Protein AF-A0A4U1IML3-F1 (afdb_monomer)

pLDDT: mean 79.97, std 15.08, range [28.45, 98.31]

InterPro domains:
  IPR029063 S-adenosyl-L-methionine-dependent methyltransferase superfamily [G3DSA:3.40.50.150] (9-120)

Solvent-accessible surface area (backbone atoms only — not comparable to full-atom values): 24858 Å² total; per-residue (Å²): 133,86,82,86,82,85,79,65,91,86,63,80,55,86,64,56,61,70,64,50,88,68,88,58,64,66,46,80,44,81,78,38,87,70,32,68,72,60,75,70,62,72,32,63,68,44,41,42,52,73,51,42,36,81,81,29,80,20,36,39,37,38,43,32,24,44,28,68,77,36,98,77,43,58,50,57,71,73,67,31,81,90,55,48,64,24,76,48,45,25,32,53,59,34,58,68,50,80,21,51,34,37,41,42,35,22,21,36,55,54,52,48,74,64,51,78,77,47,42,55,41,80,52,76,78,69,60,58,80,59,62,53,57,51,34,38,77,37,89,98,34,71,39,32,30,40,33,43,45,68,25,21,44,42,55,42,87,81,78,63,46,47,29,35,38,40,63,46,46,57,62,30,27,48,35,31,40,58,37,56,84,42,43,66,72,53,47,73,78,59,51,94,86,62,70,50,66,15,76,51,58,76,90,48,73,46,58,56,83,71,27,39,36,51,43,56,23,50,50,62,79,63,51,55,64,63,54,40,15,41,33,40,35,27,38,33,30,45,29,32,66,44,33,36,32,33,48,63,18,8,58,73,38,58,58,90,75,19,55,87,38,69,61,49,75,91,33,37,53,14,20,39,36,26,47,24,41,33,68,41,76,77,45,77,49,43,42,68,61,49,52,58,46,46,67,66,40,49,63,38,53,52,49,18,33,51,23,38,58,70,54,33,36,67,61,16,38,53,30,46,52,52,48,52,50,53,43,38,70,76,53,40,94,55,26,64,45,21,33,36,44,45,48,39,50,38,39,38,56,26,38,61,72,29,37,70,45,36,72,48,90,47,40,47,50,26,10,44,27,26,32,40,22,30,58,75,34,69,70,47,89,84,51,51,30,24,66,66,38,50,48,44,37,51,25,20,45,54,32,14,49,53,18,19,56,49,17,42,73,72,44,62,72,66,60,17,50,53,23,45,21,35,41,50,29,56,47,54,60,49,54,77,74,36,59,63,88,39,76,67,20,47,52,46,53,53,50,52,53,52,46,48,72,75,39,74,86,70,61,64,38,89,64,66,80,72,81,75,72,72,136

Secondary structure (DSSP, 8-state):
------PPTT--STTSTTT-----SEEEE--STTSPPPGGGGSHHHHHHTT--TT---EEEEEEEE-TTSTTSTHHHHTTTTT-SEEEEEESSSTTSSEEEEEEEESS--EEE--TT---EEPPTT--GGGPPEEEEETTEEEEEEEEEEEEEEE-TTT--EEEEPP-SSSSEEEEEEESTTHHHHHTTS-TT---TT---TT----GGGSSHHHH----SSS------SEEEEEEEEEEEEEEE-GGGSTTS-HHHHTT----TTSTT-EEEEEEEEEEEEEEEEHHHHHHHHHHHHHHHHHHHHHHHTT-HHHHHHHHHHHHHHHHHHHGGGGGGSHHHHHHHHHHHHHHHHTTGGGSS-HHHHHHHHHHHHHHTT--TTT---HHHHHHHHHHHHHHHHHHHHHHHH--THHHHHHHHHHHHHHHHHHTTS-TTSHHHHHHHHHHHHHHHHSTTPPP--SPPPP----

Structure (mmCIF, N/CA/C/O backbone):
data_AF-A0A4U1IML3-F1
#
_entry.id   AF-A0A4U1IML3-F1
#
loop_
_atom_site.group_PDB
_atom_site.id
_atom_site.type_symbol
_atom_site.label_atom_id
_atom_site.label_alt_id
_atom_site.label_comp_id
_atom_site.label_asym_id
_atom_site.label_entity_id
_atom_site.label_seq_id
_atom_site.pdbx_PDB_ins_code
_atom_site.Cartn_x
_atom_site.Cartn_y
_atom_site.Cartn_z
_atom_site.occupancy
_atom_site.B_iso_or_equiv
_atom_site.auth_seq_id
_atom_site.auth_comp_id
_atom_site.auth_asym_id
_atom_site.auth_atom_id
_atom_site.pdbx_PDB_model_num
ATOM 1 N N . MET A 1 1 ? 39.782 -19.200 -11.616 1.00 33.50 1 MET A N 1
ATOM 2 C CA . MET A 1 1 ? 39.322 -20.599 -11.494 1.00 33.50 1 MET A CA 1
ATOM 3 C C . MET A 1 1 ? 38.497 -20.673 -10.224 1.00 33.50 1 MET A C 1
ATOM 5 O O . MET A 1 1 ? 39.054 -20.419 -9.167 1.00 33.50 1 MET A O 1
ATOM 9 N N . LEU A 1 2 ? 37.186 -20.894 -10.327 1.00 37.56 2 LEU A N 1
ATOM 10 C CA . LEU A 1 2 ? 36.349 -21.186 -9.162 1.00 37.56 2 LEU A CA 1
ATOM 11 C C . LEU A 1 2 ? 36.470 -22.692 -8.915 1.00 37.56 2 LEU A C 1
ATOM 13 O O . LEU A 1 2 ? 36.103 -23.466 -9.795 1.00 37.56 2 LEU A O 1
ATOM 17 N N . GLU A 1 3 ? 37.038 -23.112 -7.787 1.00 42.19 3 GLU A N 1
ATOM 18 C CA . GLU A 1 3 ? 37.007 -24.524 -7.392 1.00 42.19 3 GLU A CA 1
ATOM 19 C C . GLU A 1 3 ? 35.642 -24.817 -6.751 1.00 42.19 3 GLU A C 1
ATOM 21 O O . GLU A 1 3 ? 35.341 -24.252 -5.695 1.00 42.19 3 GLU A O 1
ATOM 26 N N . PRO A 1 4 ? 34.784 -25.652 -7.365 1.00 45.47 4 PRO A N 1
ATOM 27 C CA . PRO A 1 4 ? 33.503 -26.000 -6.771 1.00 45.47 4 PRO A CA 1
ATOM 28 C C . PRO A 1 4 ? 33.725 -26.901 -5.552 1.00 45.47 4 PRO A C 1
ATOM 30 O O . PRO A 1 4 ? 34.362 -27.950 -5.642 1.00 45.47 4 PRO A O 1
ATOM 33 N N . MET A 1 5 ? 33.163 -26.513 -4.409 1.00 49.47 5 MET A N 1
ATOM 34 C CA . MET A 1 5 ? 33.071 -27.379 -3.236 1.00 49.47 5 MET A CA 1
ATOM 35 C C . MET A 1 5 ? 31.700 -28.054 -3.237 1.00 49.47 5 MET A C 1
ATOM 37 O O . MET A 1 5 ? 30.679 -27.394 -3.061 1.00 49.47 5 MET A O 1
ATOM 41 N N . VAL A 1 6 ? 31.675 -29.371 -3.434 1.00 50.66 6 VAL A N 1
ATOM 42 C CA . VAL A 1 6 ? 30.449 -30.175 -3.344 1.00 50.66 6 VAL A CA 1
ATOM 43 C C . VAL A 1 6 ? 30.291 -30.645 -1.900 1.00 50.66 6 VAL A C 1
ATOM 45 O O . VAL A 1 6 ? 31.121 -31.406 -1.403 1.00 50.66 6 VAL A O 1
ATOM 48 N N . LEU A 1 7 ? 29.249 -30.172 -1.212 1.00 50.19 7 LEU A N 1
ATOM 49 C CA . LEU A 1 7 ? 28.895 -30.654 0.125 1.00 50.19 7 LEU A CA 1
ATOM 50 C C . LEU A 1 7 ? 27.962 -31.871 -0.002 1.00 50.19 7 LEU A C 1
ATOM 52 O O . LEU A 1 7 ? 26.991 -31.792 -0.753 1.00 50.19 7 LEU A O 1
ATOM 56 N N . PRO A 1 8 ? 28.220 -32.987 0.704 1.00 43.81 8 PRO A N 1
ATOM 57 C CA . PRO A 1 8 ? 27.312 -34.129 0.707 1.00 43.81 8 PRO A CA 1
ATOM 58 C C . PRO A 1 8 ? 25.964 -33.781 1.352 1.00 43.81 8 PRO A C 1
ATOM 60 O O . PRO A 1 8 ? 25.909 -33.025 2.329 1.00 43.81 8 PRO A O 1
ATOM 63 N N . ASP A 1 9 ? 24.888 -34.391 0.852 1.00 44.62 9 ASP A N 1
ATOM 64 C CA . ASP A 1 9 ? 23.552 -34.275 1.438 1.00 44.62 9 ASP A CA 1
ATOM 65 C C . ASP A 1 9 ? 23.572 -34.647 2.931 1.00 44.62 9 ASP A C 1
ATOM 67 O O . ASP A 1 9 ? 24.087 -35.691 3.330 1.00 44.62 9 ASP A O 1
ATOM 71 N N . GLY A 1 10 ? 23.014 -33.772 3.772 1.00 45.47 10 GLY A N 1
ATOM 72 C CA . GLY A 1 10 ? 22.910 -33.985 5.221 1.00 45.47 10 GLY A CA 1
ATOM 73 C C . GLY A 1 10 ? 24.047 -33.405 6.073 1.00 45.47 10 GLY A C 1
ATOM 74 O O . GLY A 1 10 ? 23.863 -33.281 7.278 1.00 45.47 10 GLY A O 1
ATOM 75 N N . LEU A 1 11 ? 25.160 -32.946 5.486 1.00 46.50 11 LEU A N 1
ATOM 76 C CA . LEU A 1 11 ? 26.284 -32.316 6.209 1.00 46.50 11 LEU A CA 1
ATOM 77 C C . LEU A 1 11 ? 26.187 -30.777 6.268 1.00 46.50 11 LEU A C 1
ATOM 79 O O . LEU A 1 11 ? 27.181 -30.063 6.163 1.00 46.50 11 LEU A O 1
ATOM 83 N N . TRP A 1 12 ? 24.973 -30.263 6.476 1.00 51.12 12 TRP A N 1
ATOM 84 C CA . TRP A 1 12 ? 24.730 -28.856 6.839 1.00 51.12 12 TRP A CA 1
ATOM 85 C C . TRP A 1 12 ? 24.808 -28.622 8.351 1.00 51.12 12 TRP A C 1
ATOM 87 O O . TRP A 1 12 ? 24.322 -27.606 8.847 1.00 51.12 12 TRP A O 1
ATOM 97 N N . ASP A 1 13 ? 25.367 -29.571 9.098 1.00 45.12 13 ASP A N 1
ATOM 98 C CA . ASP A 1 13 ? 25.716 -29.317 10.485 1.00 45.12 13 ASP A CA 1
ATOM 99 C C . ASP A 1 13 ? 26.774 -28.215 10.525 1.00 45.12 13 ASP A C 1
ATOM 101 O O . ASP A 1 13 ? 27.637 -28.123 9.646 1.00 45.12 13 ASP A O 1
ATOM 105 N N . ASP A 1 14 ? 26.698 -27.385 11.564 1.00 43.34 14 ASP A N 1
ATOM 106 C CA . ASP A 1 14 ? 27.472 -26.161 11.833 1.00 43.34 14 ASP A CA 1
ATOM 107 C C . ASP A 1 14 ? 29.012 -26.284 11.722 1.00 43.34 14 ASP A C 1
ATOM 109 O O . ASP A 1 14 ? 29.754 -25.326 11.936 1.00 43.34 14 ASP A O 1
ATOM 113 N N . PHE A 1 15 ? 29.503 -27.470 11.377 1.00 41.38 15 PHE A N 1
ATOM 114 C CA . PHE A 1 15 ? 30.869 -27.943 11.455 1.00 41.38 15 PHE A CA 1
ATOM 115 C C . PHE A 1 15 ? 31.709 -27.750 10.179 1.00 41.38 15 PHE A C 1
ATOM 117 O O . PHE A 1 15 ? 32.933 -27.655 10.292 1.00 41.38 15 PHE A O 1
ATOM 124 N N . TYR A 1 16 ? 31.117 -27.692 8.974 1.00 47.19 16 TYR A N 1
ATOM 125 C CA . TYR A 1 16 ? 31.913 -27.694 7.727 1.00 47.19 16 TYR A CA 1
ATOM 126 C C . TYR A 1 16 ? 32.311 -26.299 7.221 1.00 47.19 16 TYR A C 1
ATOM 128 O O . TYR A 1 16 ? 33.479 -26.088 6.890 1.00 47.19 16 TYR A O 1
ATOM 136 N N . LEU A 1 17 ? 31.403 -25.316 7.252 1.00 48.75 17 LEU A N 1
ATOM 137 C CA . LEU A 1 17 ? 31.729 -23.926 6.883 1.00 48.75 17 LEU A CA 1
ATOM 138 C C . LEU A 1 17 ? 32.722 -23.283 7.870 1.00 48.75 17 LEU A C 1
ATOM 140 O O . LEU A 1 17 ? 33.590 -22.518 7.465 1.00 48.75 17 LEU A O 1
ATOM 144 N N . ALA A 1 18 ? 32.674 -23.665 9.151 1.00 45.38 18 ALA A N 1
ATOM 145 C CA . ALA A 1 18 ? 33.600 -23.179 10.178 1.00 45.38 18 ALA A CA 1
ATOM 146 C C . ALA A 1 18 ? 35.035 -23.735 10.047 1.00 45.38 18 ALA A C 1
ATOM 148 O O . ALA A 1 18 ? 35.979 -23.141 10.573 1.00 45.38 18 ALA A O 1
ATOM 149 N N . ARG A 1 19 ? 35.225 -24.879 9.368 1.00 43.69 19 ARG A N 1
ATOM 150 C CA . ARG A 1 19 ? 36.535 -25.550 9.247 1.00 43.69 19 ARG A CA 1
ATOM 151 C C . ARG A 1 19 ? 37.399 -25.005 8.117 1.00 43.69 19 ARG A C 1
ATOM 153 O O . ARG A 1 19 ? 38.627 -25.066 8.206 1.00 43.69 19 ARG A O 1
ATOM 160 N N . ALA A 1 20 ? 36.792 -24.437 7.082 1.00 50.62 20 ALA A N 1
ATOM 161 C CA . ALA A 1 20 ? 37.531 -23.717 6.065 1.00 50.62 20 ALA A CA 1
ATOM 162 C C . ALA A 1 20 ? 37.894 -22.332 6.623 1.00 50.62 20 ALA A C 1
ATOM 164 O O . ALA A 1 20 ? 37.143 -21.379 6.488 1.00 50.62 20 ALA A O 1
ATOM 165 N N . ARG A 1 21 ? 39.091 -22.170 7.202 1.00 51.34 21 ARG A N 1
ATOM 166 C CA . AR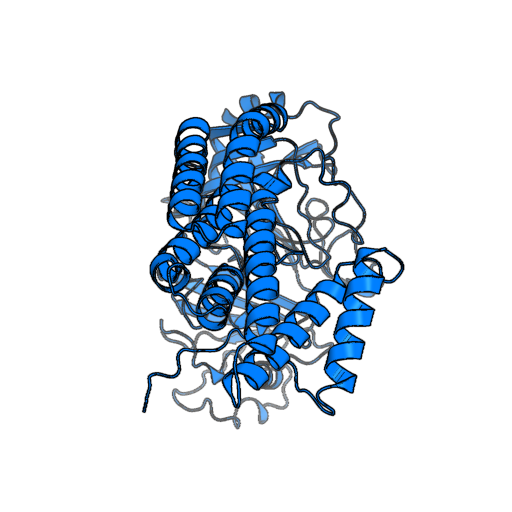G A 1 21 ? 39.695 -20.841 7.478 1.00 51.34 21 ARG A CA 1
ATOM 167 C C . ARG A 1 21 ? 39.919 -19.992 6.203 1.00 51.34 21 ARG A C 1
ATOM 169 O O . ARG A 1 21 ? 40.655 -19.011 6.241 1.00 51.34 21 ARG A O 1
ATOM 176 N N . LYS A 1 22 ? 39.351 -20.392 5.064 1.00 59.56 22 LYS A N 1
ATOM 177 C CA . LYS A 1 22 ? 39.438 -19.700 3.784 1.00 59.56 22 LYS A CA 1
ATOM 178 C C . LYS A 1 22 ? 38.299 -18.689 3.714 1.00 59.56 22 LYS A C 1
ATOM 180 O O . LYS A 1 22 ? 37.141 -19.050 3.891 1.00 59.56 22 LYS A O 1
ATOM 185 N N . MET A 1 23 ? 38.648 -17.430 3.474 1.00 67.31 23 MET A N 1
ATOM 186 C CA . MET A 1 23 ? 37.674 -16.423 3.069 1.00 67.31 23 MET A CA 1
ATOM 187 C C . MET A 1 23 ? 37.400 -16.610 1.577 1.00 67.31 23 MET A C 1
ATOM 189 O O . MET A 1 23 ? 38.334 -16.849 0.811 1.00 67.31 23 MET A O 1
ATOM 193 N N . TYR A 1 24 ? 36.130 -16.547 1.195 1.00 75.31 24 TYR A N 1
ATOM 194 C CA . TYR A 1 24 ? 35.692 -16.640 -0.192 1.00 75.31 24 TYR A CA 1
ATOM 195 C C . TYR A 1 24 ? 35.153 -15.282 -0.615 1.00 75.31 24 TYR A C 1
ATOM 197 O O . TYR A 1 24 ? 34.376 -14.687 0.124 1.00 75.31 24 TYR A O 1
ATOM 205 N N . ASP A 1 25 ? 35.527 -14.819 -1.805 1.00 80.31 25 ASP A N 1
ATOM 206 C CA . ASP A 1 25 ? 34.964 -13.587 -2.368 1.00 80.31 25 ASP A CA 1
ATOM 207 C C . ASP A 1 25 ? 33.510 -13.800 -2.821 1.00 80.31 25 ASP A C 1
ATOM 209 O O . ASP A 1 25 ? 32.679 -12.900 -2.732 1.00 80.31 25 ASP A O 1
ATOM 213 N N . ILE A 1 26 ? 33.191 -15.011 -3.294 1.00 83.88 26 ILE A N 1
ATOM 214 C CA . ILE A 1 26 ? 31.858 -15.396 -3.764 1.00 83.88 26 ILE A CA 1
ATOM 215 C C . ILE A 1 26 ? 31.503 -16.776 -3.209 1.00 83.88 26 ILE A C 1
ATOM 217 O O . ILE A 1 26 ? 32.273 -17.729 -3.349 1.00 83.88 26 ILE A O 1
ATOM 221 N N . VAL A 1 27 ? 30.305 -16.894 -2.639 1.00 83.94 27 VAL A N 1
ATOM 222 C CA . VAL A 1 27 ? 29.701 -18.156 -2.202 1.00 83.94 27 VAL A CA 1
ATOM 223 C C . VAL A 1 27 ? 28.437 -18.401 -3.018 1.00 83.94 27 VAL A C 1
ATOM 225 O O . VAL A 1 27 ? 27.519 -17.586 -3.002 1.00 83.94 27 VAL A O 1
ATOM 228 N N . ILE A 1 28 ? 28.380 -19.531 -3.725 1.00 85.38 28 ILE A N 1
ATOM 229 C CA . ILE A 1 28 ? 27.211 -19.939 -4.512 1.00 85.38 28 ILE A CA 1
ATOM 230 C C . ILE A 1 28 ? 26.570 -21.153 -3.848 1.00 85.38 28 ILE A C 1
ATOM 232 O O . ILE A 1 28 ? 27.236 -22.163 -3.620 1.00 85.38 28 ILE A O 1
ATOM 236 N N . VAL A 1 29 ? 25.273 -21.063 -3.570 1.00 82.31 29 VAL A N 1
ATOM 237 C CA . VAL A 1 29 ? 24.475 -22.143 -2.990 1.00 82.31 29 VAL A CA 1
ATOM 238 C C . VAL A 1 29 ? 23.366 -22.544 -3.959 1.00 82.31 29 VAL A C 1
ATOM 240 O O . VAL A 1 29 ? 22.369 -21.843 -4.102 1.00 82.31 29 VAL A O 1
ATOM 243 N N . ASP A 1 30 ? 23.520 -23.705 -4.593 1.00 83.31 30 ASP A N 1
ATOM 244 C CA . ASP A 1 30 ? 22.496 -24.344 -5.436 1.00 83.31 30 ASP A CA 1
ATOM 245 C C . ASP A 1 30 ? 22.259 -25.783 -4.952 1.00 83.31 30 ASP A C 1
ATOM 247 O O . ASP A 1 30 ? 22.566 -26.758 -5.631 1.00 83.31 30 ASP A O 1
ATOM 251 N N . ALA A 1 31 ? 21.824 -25.914 -3.697 1.00 76.50 31 ALA A N 1
ATOM 252 C CA . ALA A 1 31 ? 21.762 -27.201 -2.997 1.00 76.50 31 ALA A CA 1
ATOM 253 C C . ALA A 1 31 ? 20.334 -27.698 -2.728 1.00 76.50 31 ALA A C 1
ATOM 255 O O . ALA A 1 31 ? 20.146 -28.794 -2.206 1.00 76.50 31 ALA A O 1
ATOM 256 N N . PHE A 1 32 ? 19.308 -26.902 -3.039 1.00 77.75 32 PHE A N 1
ATOM 257 C CA . PHE A 1 32 ? 17.947 -27.196 -2.583 1.00 77.75 32 PHE A CA 1
ATOM 258 C C . PHE A 1 32 ? 17.134 -28.065 -3.547 1.00 77.75 32 PHE A C 1
ATOM 260 O O . PHE A 1 32 ? 15.970 -28.328 -3.266 1.00 77.75 32 PHE A O 1
ATOM 267 N N . ASN A 1 33 ? 17.717 -28.541 -4.658 1.00 71.38 33 ASN A N 1
ATOM 268 C CA . ASN A 1 33 ? 17.111 -29.514 -5.585 1.00 71.38 33 ASN A CA 1
ATOM 269 C C . ASN A 1 33 ? 15.631 -29.230 -5.924 1.00 71.38 33 ASN A C 1
ATOM 271 O O . ASN A 1 33 ? 14.795 -30.132 -5.947 1.00 71.38 33 ASN A O 1
ATOM 275 N N . GLY A 1 34 ? 15.287 -27.961 -6.155 1.00 70.25 34 GLY A N 1
ATOM 276 C CA . GLY A 1 34 ? 13.917 -27.556 -6.481 1.00 70.25 34 GLY A CA 1
ATOM 277 C C . GLY A 1 34 ? 12.938 -27.520 -5.300 1.00 70.25 34 GLY A C 1
ATOM 278 O O . GLY A 1 34 ? 11.734 -27.560 -5.533 1.00 70.25 34 GLY A O 1
ATOM 279 N N . LYS A 1 35 ? 13.427 -27.439 -4.060 1.00 76.31 35 LYS A N 1
ATOM 280 C CA . LYS A 1 35 ? 12.637 -27.236 -2.835 1.00 76.31 35 LYS A CA 1
ATOM 281 C C . LYS A 1 35 ? 12.973 -25.893 -2.187 1.00 76.31 35 LYS A C 1
ATOM 283 O O . LYS A 1 35 ? 14.008 -25.301 -2.491 1.00 76.31 35 LYS A O 1
ATOM 288 N N . GLU A 1 36 ? 12.122 -25.445 -1.266 1.00 75.25 36 GLU A N 1
ATOM 289 C CA . GLU A 1 36 ? 12.428 -24.306 -0.397 1.00 75.25 36 GLU A CA 1
ATOM 290 C C . GLU A 1 36 ? 13.650 -24.601 0.495 1.00 75.25 36 GLU A C 1
ATOM 292 O O . GLU A 1 36 ? 13.853 -25.746 0.925 1.00 75.25 36 GLU A O 1
ATOM 297 N N . PRO A 1 37 ? 14.471 -23.582 0.808 1.00 76.44 37 PRO A N 1
ATOM 298 C CA . PRO A 1 37 ? 15.578 -23.741 1.732 1.00 76.44 37 PRO A CA 1
ATOM 299 C C . PRO A 1 37 ? 15.050 -24.050 3.143 1.00 76.44 37 PRO A C 1
ATOM 301 O O . PRO A 1 37 ? 14.043 -23.480 3.574 1.00 76.44 37 PRO A O 1
ATOM 304 N N . PRO A 1 38 ? 15.736 -24.905 3.924 1.00 74.62 38 PRO A N 1
ATOM 305 C CA . PRO A 1 38 ? 15.410 -25.088 5.333 1.00 74.62 38 PRO A CA 1
ATOM 306 C C . PRO A 1 38 ? 15.430 -23.742 6.064 1.00 74.62 38 PRO A C 1
ATOM 308 O O . PRO A 1 38 ? 16.358 -22.963 5.866 1.00 74.62 38 PRO A O 1
ATOM 311 N N . ARG A 1 39 ? 14.483 -23.489 6.980 1.00 70.81 39 ARG A N 1
ATOM 312 C CA . ARG A 1 39 ? 14.393 -22.206 7.718 1.00 70.81 39 ARG A CA 1
ATOM 313 C C . ARG A 1 39 ? 15.717 -21.757 8.349 1.00 70.81 39 ARG A C 1
ATOM 315 O O . ARG A 1 39 ? 16.010 -20.571 8.370 1.00 70.81 39 ARG A O 1
ATOM 322 N N . ARG A 1 40 ? 16.537 -22.707 8.811 1.00 71.12 40 ARG A N 1
ATOM 323 C CA . ARG A 1 40 ? 17.870 -22.456 9.385 1.00 71.12 40 ARG A CA 1
ATOM 324 C C . ARG A 1 40 ? 18.872 -21.818 8.411 1.00 71.12 40 ARG A C 1
ATOM 326 O O . ARG A 1 40 ? 19.803 -21.165 8.863 1.00 71.12 40 ARG A O 1
ATOM 333 N N . PHE A 1 41 ? 18.688 -21.990 7.102 1.00 73.56 41 PHE A N 1
ATOM 334 C CA . PHE A 1 41 ? 19.586 -21.472 6.067 1.00 73.56 41 PHE A CA 1
ATOM 335 C C . PHE A 1 41 ? 19.458 -19.955 5.876 1.00 73.56 41 PHE A C 1
ATOM 337 O O . PHE A 1 41 ? 20.458 -19.276 5.677 1.00 73.56 41 PHE A O 1
ATOM 344 N N . LEU A 1 42 ? 18.243 -19.414 5.992 1.00 69.81 42 LEU A N 1
ATOM 345 C CA . LEU A 1 42 ? 17.948 -17.989 5.809 1.00 69.81 42 LEU A CA 1
ATOM 346 C C . LEU A 1 42 ? 18.007 -17.220 7.139 1.00 69.81 42 LEU A C 1
ATOM 348 O O . LEU A 1 42 ? 17.184 -16.352 7.408 1.00 69.81 42 LEU A O 1
ATOM 352 N N . THR A 1 43 ? 18.959 -17.578 8.003 1.00 69.00 43 THR A N 1
ATOM 353 C CA . THR A 1 43 ? 19.173 -16.917 9.297 1.00 69.00 43 THR A CA 1
ATOM 354 C C . THR A 1 43 ? 20.449 -16.085 9.273 1.00 69.00 43 THR A C 1
ATOM 356 O O . THR A 1 43 ? 21.398 -16.398 8.550 1.00 69.00 43 THR A O 1
ATOM 359 N N . ARG A 1 44 ? 20.501 -15.046 10.117 1.00 69.44 44 ARG A N 1
ATOM 360 C CA . ARG A 1 44 ? 21.707 -14.231 10.334 1.00 69.44 44 ARG A CA 1
ATOM 361 C C . ARG A 1 44 ? 22.935 -15.096 10.612 1.00 69.44 44 ARG A C 1
ATOM 363 O O . ARG A 1 44 ? 23.961 -14.929 9.960 1.00 69.44 44 ARG A O 1
ATOM 370 N N . ASP A 1 45 ? 22.808 -16.048 11.529 1.00 70.88 45 ASP A N 1
ATOM 371 C CA . ASP A 1 45 ? 23.920 -16.900 11.948 1.00 70.88 45 ASP A CA 1
ATOM 372 C C . ASP A 1 45 ? 24.442 -17.782 10.811 1.00 70.88 45 ASP A C 1
ATOM 374 O O . ASP A 1 45 ? 25.654 -17.946 10.667 1.00 70.88 45 ASP A O 1
ATOM 378 N N . ALA A 1 46 ? 23.552 -18.322 9.973 1.00 73.75 46 ALA A N 1
ATOM 379 C CA . ALA A 1 46 ? 23.949 -19.113 8.811 1.00 73.75 46 ALA A CA 1
ATOM 380 C C . ALA A 1 46 ? 24.726 -18.271 7.789 1.00 73.75 46 ALA A C 1
ATOM 382 O O . ALA A 1 46 ? 25.778 -18.702 7.316 1.00 73.75 46 ALA A O 1
ATOM 383 N N . LEU A 1 47 ? 24.270 -17.049 7.505 1.00 73.38 47 LEU A N 1
ATOM 384 C CA . LEU A 1 47 ? 24.953 -16.139 6.585 1.00 73.38 47 LEU A CA 1
ATOM 385 C C . LEU A 1 47 ? 26.322 -15.679 7.111 1.00 73.38 47 LEU A C 1
ATOM 387 O O . LEU A 1 47 ? 27.306 -15.690 6.368 1.00 73.38 47 LEU A O 1
ATOM 391 N N . VAL A 1 48 ? 26.428 -15.358 8.406 1.00 73.25 48 VAL A N 1
ATOM 392 C CA . VAL A 1 48 ? 27.715 -15.022 9.044 1.00 73.25 48 VAL A CA 1
ATOM 393 C C . VAL A 1 48 ? 28.694 -16.196 8.961 1.00 73.25 48 VAL A C 1
ATOM 395 O O . VAL A 1 48 ? 29.880 -15.995 8.675 1.00 73.25 48 VAL A O 1
ATOM 398 N N . LYS A 1 49 ? 28.213 -17.432 9.158 1.00 73.50 49 LYS A N 1
ATOM 399 C CA . LYS A 1 49 ? 29.021 -18.654 8.999 1.00 73.50 49 LYS A CA 1
ATOM 400 C C . LYS A 1 49 ? 29.482 -18.876 7.558 1.00 73.50 49 LYS A C 1
ATOM 402 O O . LYS A 1 49 ? 30.565 -19.418 7.367 1.00 73.50 49 LYS A O 1
ATOM 407 N N . MET A 1 50 ? 28.715 -18.430 6.562 1.00 72.94 50 MET A N 1
ATOM 408 C CA . MET A 1 50 ? 29.119 -18.458 5.149 1.00 72.94 50 MET A CA 1
ATOM 409 C C . MET A 1 50 ? 30.100 -17.338 4.768 1.00 72.94 50 MET A C 1
ATOM 411 O O . MET A 1 50 ? 30.587 -17.319 3.644 1.00 72.94 50 MET A O 1
ATOM 415 N N . GLY A 1 51 ? 30.430 -16.430 5.690 1.00 70.19 51 GLY A N 1
ATOM 416 C CA . GLY A 1 51 ? 31.444 -15.397 5.472 1.00 70.19 51 GLY A CA 1
ATOM 417 C C . GLY A 1 51 ? 30.903 -13.982 5.275 1.00 70.19 51 GLY A C 1
ATOM 418 O O . GLY A 1 51 ? 31.711 -13.085 5.044 1.00 70.19 51 GLY A O 1
ATOM 419 N N . LEU A 1 52 ? 29.590 -13.750 5.425 1.00 72.19 52 LEU A N 1
ATOM 420 C CA . LEU A 1 52 ? 29.008 -12.400 5.466 1.00 72.19 52 LEU A CA 1
ATOM 421 C C . LEU A 1 52 ? 29.274 -11.749 6.823 1.00 72.19 52 LEU A C 1
ATOM 423 O O . LEU A 1 52 ? 28.491 -11.861 7.766 1.00 72.19 52 LEU A O 1
ATOM 427 N N . ARG A 1 53 ? 30.420 -11.080 6.931 1.00 70.75 53 ARG A N 1
ATOM 428 C CA . ARG A 1 53 ? 30.810 -10.291 8.107 1.00 70.75 53 ARG A CA 1
ATOM 429 C C . ARG A 1 53 ? 30.789 -8.811 7.753 1.00 70.75 53 ARG A C 1
ATOM 431 O O . ARG A 1 53 ? 31.056 -8.457 6.608 1.00 70.75 53 ARG A O 1
ATOM 438 N N . SER A 1 54 ? 30.522 -7.951 8.733 1.00 66.00 54 SER A N 1
ATOM 439 C CA . SER A 1 54 ? 30.592 -6.499 8.530 1.00 66.00 54 SER A CA 1
ATOM 440 C C . SER A 1 54 ? 31.941 -6.104 7.911 1.00 66.00 54 SER A C 1
ATOM 442 O O . SER A 1 54 ? 32.991 -6.553 8.378 1.00 66.00 54 SER A O 1
ATOM 444 N N . GLY A 1 55 ? 31.899 -5.335 6.819 1.00 65.94 55 GLY A N 1
ATOM 445 C CA . GLY A 1 55 ? 33.077 -4.907 6.057 1.00 65.94 55 GLY A CA 1
ATOM 446 C C . GLY A 1 55 ? 33.680 -5.950 5.104 1.00 65.94 55 GLY A C 1
ATOM 447 O O . GLY A 1 55 ? 34.643 -5.633 4.410 1.00 65.94 55 GLY A O 1
ATOM 448 N N . SER A 1 56 ? 33.144 -7.174 5.034 1.00 73.88 56 SER A N 1
ATOM 449 C CA . SER A 1 56 ? 33.564 -8.155 4.021 1.00 73.88 56 SER A CA 1
ATOM 450 C C . SER A 1 56 ? 32.910 -7.862 2.670 1.00 73.88 56 SER A C 1
ATOM 452 O O . SER A 1 56 ? 31.710 -7.616 2.604 1.00 73.88 56 SER A O 1
ATOM 454 N N . ALA A 1 57 ? 33.688 -7.944 1.588 1.00 72.81 57 ALA A N 1
ATOM 455 C CA . ALA A 1 57 ? 33.183 -7.848 0.215 1.00 72.81 57 ALA A CA 1
ATOM 456 C C . ALA A 1 57 ? 32.591 -9.177 -0.306 1.00 72.81 57 ALA A C 1
ATOM 458 O O . ALA A 1 57 ? 32.376 -9.327 -1.506 1.00 72.81 57 ALA A O 1
ATOM 459 N N . THR A 1 58 ? 32.362 -10.148 0.587 1.00 82.44 58 THR A N 1
ATOM 460 C CA . THR A 1 58 ? 31.819 -11.467 0.258 1.00 82.44 58 THR A CA 1
ATOM 461 C C . THR A 1 58 ? 30.419 -11.332 -0.333 1.00 82.44 58 THR A C 1
ATOM 463 O O . THR A 1 58 ? 29.510 -10.833 0.334 1.00 82.44 58 THR A O 1
ATOM 466 N N . LEU A 1 59 ? 30.225 -11.855 -1.542 1.00 83.50 59 LEU A N 1
ATOM 467 C CA . LEU A 1 59 ? 28.912 -11.972 -2.167 1.00 83.50 59 LEU A CA 1
ATOM 468 C C . LEU A 1 59 ? 28.366 -13.387 -1.982 1.00 83.50 59 LEU A C 1
ATOM 470 O O . LEU A 1 59 ? 29.020 -14.368 -2.335 1.00 83.50 59 LEU A O 1
ATOM 474 N N . ILE A 1 60 ? 27.142 -13.497 -1.473 1.00 83.94 60 ILE A N 1
ATOM 475 C CA . ILE A 1 60 ? 26.421 -14.769 -1.404 1.00 83.94 60 ILE A CA 1
ATOM 476 C C . ILE A 1 60 ? 25.312 -14.776 -2.439 1.00 83.94 60 ILE A C 1
ATOM 478 O O . ILE A 1 60 ? 24.449 -13.902 -2.437 1.00 83.94 60 ILE A O 1
ATOM 482 N N 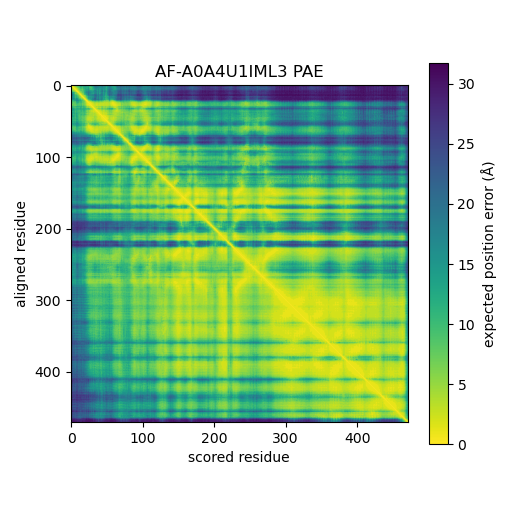. ALA A 1 61 ? 25.323 -15.796 -3.289 1.00 85.50 61 ALA A N 1
ATOM 483 C CA . ALA A 1 61 ? 24.251 -16.107 -4.215 1.00 85.50 61 ALA A CA 1
ATOM 484 C C . ALA A 1 61 ? 23.611 -17.441 -3.818 1.00 85.50 61 ALA A C 1
ATOM 486 O O . ALA A 1 61 ? 24.308 -18.449 -3.710 1.00 85.50 61 ALA A O 1
ATOM 487 N N . ALA A 1 62 ? 22.296 -17.476 -3.617 1.00 83.56 62 ALA A N 1
ATOM 488 C CA . ALA A 1 62 ? 21.570 -18.709 -3.321 1.00 83.56 62 ALA A CA 1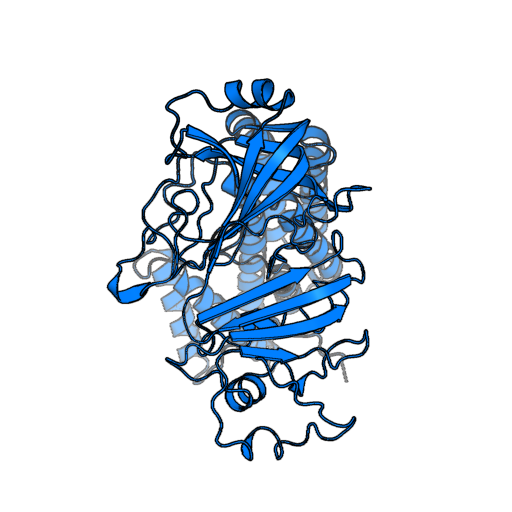
ATOM 489 C C . ALA A 1 62 ? 20.395 -18.889 -4.277 1.00 83.56 62 ALA A C 1
ATOM 491 O O . ALA A 1 62 ? 19.676 -17.932 -4.551 1.00 83.56 62 ALA A O 1
ATOM 492 N N . ARG A 1 63 ? 20.178 -20.114 -4.758 1.00 86.56 63 ARG A N 1
ATOM 493 C CA . ARG A 1 63 ? 19.067 -20.468 -5.646 1.00 86.56 63 ARG A CA 1
ATOM 494 C C . ARG A 1 63 ? 18.175 -21.520 -5.006 1.00 86.56 63 ARG A C 1
ATOM 496 O O . ARG A 1 63 ? 18.671 -22.537 -4.536 1.00 86.56 63 ARG A O 1
ATOM 503 N N . TRP A 1 64 ? 16.862 -21.325 -5.078 1.00 85.12 64 TRP A N 1
ATOM 504 C CA . TRP A 1 64 ? 15.864 -22.345 -4.742 1.00 85.12 64 TRP A CA 1
ATOM 505 C C . TRP A 1 64 ? 14.646 -22.256 -5.662 1.00 85.12 64 TRP A C 1
ATOM 507 O O . TRP A 1 64 ? 14.554 -21.352 -6.489 1.00 85.12 64 TRP A O 1
ATOM 517 N N . ARG A 1 65 ? 13.708 -23.201 -5.542 1.00 86.06 65 ARG A N 1
ATOM 518 C CA . ARG A 1 65 ? 12.399 -23.116 -6.203 1.00 86.06 65 ARG A CA 1
ATOM 519 C C . ARG A 1 65 ? 11.335 -22.825 -5.155 1.00 86.06 65 ARG A C 1
ATOM 521 O O . ARG A 1 65 ? 11.328 -23.466 -4.107 1.00 86.06 65 ARG A O 1
ATOM 528 N N . GLY A 1 66 ? 10.468 -21.861 -5.431 1.00 81.56 66 GLY A N 1
ATOM 529 C CA . GLY A 1 66 ? 9.380 -21.480 -4.536 1.00 81.56 66 GLY A CA 1
ATOM 530 C C . GLY A 1 66 ? 8.526 -20.361 -5.121 1.00 81.56 66 GLY A C 1
ATOM 531 O O . GLY A 1 66 ? 8.751 -19.924 -6.250 1.00 81.56 66 GLY A O 1
ATOM 532 N N . SER A 1 67 ? 7.551 -19.902 -4.341 1.00 81.38 67 SER A N 1
ATOM 533 C CA . SER A 1 67 ? 6.745 -18.725 -4.673 1.00 81.38 67 SER A CA 1
ATOM 534 C C . SER A 1 67 ? 7.354 -17.468 -4.030 1.00 81.38 67 SER A C 1
ATOM 536 O O . SER A 1 67 ? 7.701 -17.519 -2.843 1.00 81.38 67 SER A O 1
ATOM 538 N N . PRO A 1 68 ? 7.458 -16.334 -4.753 1.00 74.69 68 PRO A N 1
ATOM 539 C CA . PRO A 1 68 ? 7.961 -15.055 -4.240 1.00 74.69 68 PRO A CA 1
ATOM 540 C C . PRO A 1 68 ? 7.368 -14.599 -2.902 1.00 74.69 68 PRO A C 1
ATOM 542 O O . PRO A 1 68 ? 8.068 -13.967 -2.114 1.00 74.69 68 PRO A O 1
ATOM 545 N N . HIS A 1 69 ? 6.114 -14.960 -2.618 1.00 71.12 69 HIS A N 1
ATOM 546 C CA . HIS A 1 69 ? 5.412 -14.602 -1.381 1.00 71.12 69 HIS A CA 1
ATOM 547 C C . HIS A 1 69 ? 4.983 -15.828 -0.551 1.00 71.12 69 HIS A C 1
ATOM 549 O O . HIS A 1 69 ? 4.120 -15.721 0.319 1.00 71.12 69 HIS A O 1
ATOM 555 N N . GLY A 1 70 ? 5.586 -16.996 -0.806 1.00 66.44 70 GLY A N 1
ATOM 556 C CA . GLY A 1 70 ? 5.422 -18.205 0.007 1.00 66.44 70 GLY A CA 1
ATOM 557 C C . GLY A 1 70 ? 6.083 -18.087 1.385 1.00 66.44 70 GLY A C 1
ATOM 558 O O . GLY A 1 70 ? 6.856 -17.173 1.642 1.00 66.44 70 GLY A O 1
ATOM 559 N N . SER A 1 71 ? 5.811 -19.020 2.299 1.00 53.84 71 SER A N 1
ATOM 560 C CA . SER A 1 71 ? 6.149 -18.883 3.731 1.00 53.84 71 SER A CA 1
ATOM 561 C C . SER A 1 71 ? 7.640 -18.692 4.077 1.00 53.84 71 SER A C 1
ATOM 563 O O . SER A 1 71 ? 7.950 -18.240 5.179 1.00 53.84 71 SER A O 1
ATOM 565 N N . SER A 1 72 ? 8.566 -19.012 3.165 1.00 58.09 72 SER A N 1
ATOM 566 C CA . SER A 1 72 ? 10.017 -18.855 3.349 1.00 58.09 72 SER A CA 1
ATOM 567 C C . SER A 1 72 ? 10.614 -17.590 2.711 1.00 58.09 72 SER A C 1
ATOM 569 O O . SER A 1 72 ? 11.779 -17.289 2.956 1.00 58.09 72 SER A O 1
ATOM 571 N N . SER A 1 73 ? 9.858 -16.871 1.873 1.00 56.31 73 SER A N 1
ATOM 572 C CA . SER A 1 73 ? 10.367 -15.814 0.980 1.00 56.31 73 SER A CA 1
ATOM 573 C C . SER A 1 73 ? 10.311 -14.381 1.570 1.00 56.31 73 SER A C 1
ATOM 575 O O . SER A 1 73 ? 11.317 -13.675 1.490 1.00 56.31 73 SER A O 1
ATOM 577 N N . PRO A 1 74 ? 9.241 -13.955 2.284 1.00 49.94 74 PRO A N 1
ATOM 578 C CA . PRO A 1 74 ? 9.154 -12.632 2.922 1.00 49.94 74 PRO A CA 1
ATOM 579 C C . PRO A 1 74 ? 10.132 -12.420 4.084 1.00 49.94 74 PRO A C 1
ATOM 581 O O . PRO A 1 74 ? 10.350 -11.296 4.523 1.00 49.94 74 PRO A O 1
ATOM 584 N N . ALA A 1 75 ? 10.703 -13.496 4.629 1.00 46.94 75 ALA A N 1
ATOM 585 C CA . ALA A 1 75 ? 11.529 -13.418 5.828 1.00 46.94 75 ALA A CA 1
ATOM 586 C C . ALA A 1 75 ? 12.955 -12.907 5.545 1.00 46.94 75 ALA A C 1
ATOM 588 O O . ALA A 1 75 ? 13.616 -12.415 6.452 1.00 46.94 75 ALA A O 1
ATOM 589 N N . VAL A 1 76 ? 13.446 -12.991 4.304 1.00 51.88 76 VAL A N 1
ATOM 590 C CA . VAL A 1 76 ? 14.866 -12.736 3.998 1.00 51.88 76 VAL A CA 1
ATOM 591 C C . VAL A 1 76 ? 15.283 -11.264 4.150 1.00 51.88 76 VAL A C 1
ATOM 593 O O . VAL A 1 76 ? 16.350 -11.033 4.711 1.00 51.88 76 VAL A O 1
ATOM 596 N N . PRO A 1 77 ? 14.494 -10.255 3.733 1.00 50.25 77 PRO A N 1
ATOM 597 C CA . PRO A 1 77 ? 14.879 -8.852 3.925 1.00 50.25 77 PRO A CA 1
ATOM 598 C C . PRO A 1 77 ? 14.689 -8.378 5.377 1.00 50.25 77 PRO A C 1
ATOM 600 O O . PRO A 1 77 ? 15.544 -7.688 5.925 1.00 50.25 77 PRO A O 1
ATOM 603 N N . HIS A 1 78 ? 13.602 -8.801 6.035 1.00 49.41 78 HIS A N 1
ATOM 604 C CA . HIS A 1 78 ? 13.254 -8.358 7.394 1.00 49.41 78 HIS A CA 1
ATOM 605 C C . HIS A 1 78 ? 14.114 -9.000 8.498 1.00 49.41 78 HIS A C 1
ATOM 607 O O . HIS A 1 78 ? 14.323 -8.392 9.545 1.00 49.41 78 HIS A O 1
ATOM 613 N N . LEU A 1 79 ? 14.640 -10.214 8.295 1.00 46.81 79 LEU A N 1
ATOM 614 C CA . LEU A 1 79 ? 15.439 -10.917 9.312 1.00 46.81 79 LEU A CA 1
ATOM 615 C C . LEU A 1 79 ? 16.831 -10.301 9.558 1.00 46.81 79 LEU A C 1
ATOM 617 O O . LEU A 1 79 ? 17.551 -10.778 10.438 1.00 46.81 79 LEU A O 1
ATOM 621 N N . MET A 1 80 ? 17.265 -9.315 8.761 1.00 53.19 80 MET A N 1
ATOM 622 C CA . MET A 1 80 ? 18.703 -9.056 8.568 1.00 53.19 80 MET A CA 1
ATOM 623 C C . MET A 1 80 ? 19.135 -7.592 8.723 1.00 53.19 80 MET A C 1
ATOM 625 O O . MET A 1 80 ? 20.296 -7.292 8.433 1.00 53.19 80 MET A O 1
ATOM 629 N N . GLY A 1 81 ? 18.245 -6.734 9.240 1.00 47.78 81 GLY A N 1
ATOM 630 C CA . GLY A 1 81 ? 18.348 -5.263 9.268 1.00 47.78 81 GLY A CA 1
ATOM 631 C C . GLY A 1 81 ? 19.628 -4.638 9.843 1.00 47.78 81 GLY A C 1
ATOM 632 O O . GLY A 1 81 ? 19.884 -3.474 9.567 1.00 47.78 81 GLY A O 1
ATOM 633 N N . ASP A 1 82 ? 20.474 -5.402 10.544 1.00 50.91 82 ASP A N 1
ATOM 634 C CA . ASP A 1 82 ? 21.735 -4.897 11.116 1.00 50.91 82 ASP A CA 1
ATOM 635 C C . ASP A 1 82 ? 23.012 -5.531 10.520 1.00 50.91 82 ASP A C 1
ATOM 637 O O . ASP A 1 82 ? 24.118 -5.197 10.940 1.00 50.91 82 ASP A O 1
ATOM 641 N N . THR A 1 83 ? 22.915 -6.529 9.627 1.00 54.06 83 THR A N 1
ATOM 642 C CA . THR A 1 83 ? 24.094 -7.336 9.192 1.00 54.06 83 THR A CA 1
ATOM 643 C C . THR A 1 83 ? 24.283 -7.416 7.688 1.00 54.06 83 THR A C 1
ATOM 645 O O . THR A 1 83 ? 25.415 -7.559 7.228 1.00 54.06 83 THR A O 1
ATOM 648 N N . LEU A 1 84 ? 23.194 -7.339 6.928 1.00 64.06 84 LEU A N 1
ATOM 649 C CA . LEU A 1 84 ? 23.256 -7.240 5.480 1.00 64.06 84 LEU A CA 1
ATOM 650 C C . LEU A 1 84 ? 23.064 -5.790 5.081 1.00 64.06 84 LEU A C 1
ATOM 652 O O . LEU A 1 84 ? 22.057 -5.189 5.441 1.00 64.06 84 LEU A O 1
ATOM 656 N N . ILE A 1 85 ? 24.022 -5.261 4.324 1.00 67.00 85 ILE A N 1
ATOM 657 C CA . ILE A 1 85 ? 23.858 -3.955 3.693 1.00 67.00 85 ILE A CA 1
ATOM 658 C C . ILE A 1 85 ? 23.153 -4.131 2.351 1.00 67.00 85 ILE A C 1
ATOM 660 O O . ILE A 1 85 ? 22.314 -3.318 2.030 1.00 67.00 85 ILE A O 1
ATOM 664 N N . PHE A 1 86 ? 23.408 -5.207 1.600 1.00 72.50 86 PHE A N 1
ATOM 665 C CA . PHE A 1 86 ? 22.704 -5.507 0.351 1.00 72.50 86 PHE A CA 1
ATOM 666 C C . PHE A 1 86 ? 22.006 -6.867 0.430 1.00 72.50 86 PHE A C 1
ATOM 668 O O . PHE A 1 86 ? 22.631 -7.869 0.777 1.00 72.50 86 PHE A O 1
ATOM 675 N N . SER A 1 87 ? 20.726 -6.918 0.067 1.00 78.06 87 SER A N 1
ATOM 676 C CA . SER A 1 87 ? 19.959 -8.156 -0.084 1.00 78.06 87 SER A CA 1
ATOM 677 C C . SER A 1 87 ? 18.899 -7.960 -1.159 1.00 78.06 87 SER A C 1
ATOM 679 O O . SER A 1 87 ? 18.016 -7.119 -1.011 1.00 78.06 87 SER A O 1
ATOM 681 N N . GLN A 1 88 ? 18.988 -8.720 -2.248 1.00 77.81 88 GLN A N 1
ATOM 682 C CA . GLN A 1 88 ? 18.026 -8.663 -3.341 1.00 77.81 88 GLN A CA 1
ATOM 683 C C . GLN A 1 88 ? 17.591 -10.069 -3.737 1.00 77.81 88 GLN A C 1
ATOM 685 O O . GLN A 1 88 ? 18.413 -10.930 -4.055 1.00 77.81 88 GLN A O 1
ATOM 690 N N . LEU A 1 89 ? 16.278 -10.280 -3.754 1.00 80.25 89 LEU A N 1
ATOM 691 C CA . LEU A 1 89 ? 15.658 -11.486 -4.280 1.00 80.25 89 LEU A CA 1
ATOM 692 C C . LEU A 1 89 ? 15.255 -11.268 -5.743 1.00 80.25 89 LEU A C 1
ATOM 694 O O . LEU A 1 89 ? 14.693 -10.222 -6.072 1.00 80.25 89 LEU A O 1
ATOM 698 N N . PHE A 1 90 ? 15.509 -12.253 -6.600 1.00 82.06 90 PHE A N 1
ATOM 699 C CA . PHE A 1 90 ? 15.099 -12.283 -8.001 1.00 82.06 90 PHE A CA 1
ATOM 700 C C . PHE A 1 90 ? 14.243 -13.512 -8.296 1.00 82.06 90 PHE A C 1
ATOM 702 O O . PHE A 1 90 ? 14.511 -14.586 -7.765 1.00 82.06 90 PHE A O 1
ATOM 709 N N . GLY A 1 91 ? 13.261 -13.379 -9.183 1.00 82.62 91 GLY A N 1
ATOM 710 C CA . GLY A 1 91 ? 12.408 -14.464 -9.660 1.00 82.62 91 GLY A CA 1
ATOM 711 C C . GLY A 1 91 ? 12.545 -14.688 -11.161 1.00 82.62 91 GLY A C 1
ATOM 712 O O . GLY A 1 91 ? 12.638 -13.734 -11.927 1.00 82.62 91 GLY A O 1
ATOM 713 N N . SER A 1 92 ? 12.573 -15.949 -11.589 1.00 80.19 92 SER A N 1
ATOM 714 C CA . SER A 1 92 ? 12.613 -16.328 -13.015 1.00 80.19 92 SER A CA 1
ATOM 715 C C . SER A 1 92 ? 11.241 -16.444 -13.683 1.00 80.19 92 SER A C 1
ATOM 717 O O . SER A 1 92 ? 11.178 -16.558 -14.904 1.00 80.19 92 SER A O 1
ATOM 719 N N . GLY A 1 93 ? 10.152 -16.432 -12.923 1.00 74.31 93 GLY A N 1
ATOM 720 C CA . GLY A 1 93 ? 8.779 -16.575 -13.408 1.00 74.31 93 GLY A CA 1
ATOM 721 C C . GLY A 1 93 ? 8.058 -15.236 -13.551 1.00 74.31 93 GLY A C 1
ATOM 722 O O . GLY A 1 93 ? 8.686 -14.179 -13.675 1.00 74.31 93 GLY A O 1
ATOM 723 N N . GLY A 1 94 ? 6.730 -15.296 -13.578 1.00 71.94 94 GLY A N 1
ATOM 724 C CA . GLY A 1 94 ? 5.824 -14.154 -13.542 1.00 71.94 94 GLY A CA 1
ATOM 725 C C . GLY A 1 94 ? 4.862 -14.229 -12.353 1.00 71.94 94 GLY A C 1
ATOM 726 O O . GLY A 1 94 ? 4.248 -15.263 -12.101 1.00 71.94 94 GLY A O 1
ATOM 727 N N . GLY A 1 95 ? 4.723 -13.129 -11.607 1.00 73.38 95 GLY A N 1
ATOM 728 C CA . GLY A 1 95 ? 3.841 -13.075 -10.438 1.00 73.38 95 GLY A CA 1
ATOM 729 C C . GLY A 1 95 ? 4.237 -14.081 -9.351 1.00 73.38 95 GLY A C 1
ATOM 730 O O . GLY A 1 95 ? 5.423 -14.286 -9.100 1.00 73.38 95 GLY A O 1
ATOM 731 N N . ASP A 1 96 ? 3.240 -14.714 -8.727 1.00 74.62 96 ASP A N 1
ATOM 732 C CA . ASP A 1 96 ? 3.407 -15.571 -7.542 1.00 74.62 96 ASP A CA 1
ATOM 733 C C . ASP A 1 96 ? 3.535 -17.071 -7.836 1.00 74.62 96 ASP A C 1
ATOM 735 O O . ASP A 1 96 ? 3.497 -17.893 -6.916 1.00 74.62 96 ASP A O 1
ATOM 739 N N . GLU A 1 97 ? 3.704 -17.449 -9.103 1.00 79.19 97 GLU A N 1
ATOM 740 C CA . GLU A 1 97 ? 3.886 -18.849 -9.485 1.00 79.19 97 GLU A CA 1
ATOM 741 C C . GLU A 1 97 ? 5.168 -19.457 -8.892 1.00 79.19 97 GLU A C 1
ATOM 743 O O . GLU A 1 97 ? 6.133 -18.751 -8.571 1.00 79.19 97 GLU A O 1
ATOM 748 N N . GLU A 1 98 ? 5.197 -20.789 -8.773 1.00 83.50 98 GLU A N 1
ATOM 749 C CA . GLU A 1 98 ? 6.428 -21.495 -8.430 1.00 83.50 98 GLU A CA 1
ATOM 750 C C . GLU A 1 98 ? 7.490 -21.286 -9.510 1.00 83.50 98 GLU A C 1
ATOM 752 O O . GLU A 1 98 ? 7.343 -21.714 -10.655 1.00 83.50 98 GLU A O 1
ATOM 757 N N . GLN A 1 99 ? 8.613 -20.706 -9.108 1.00 83.69 99 GLN A N 1
ATOM 758 C CA . GLN A 1 99 ? 9.689 -20.312 -10.007 1.00 83.69 99 GLN A CA 1
ATOM 759 C C . GLN A 1 99 ? 11.050 -20.494 -9.336 1.00 83.69 99 GLN A C 1
ATOM 761 O O . GLN A 1 99 ? 11.136 -20.717 -8.126 1.00 83.69 99 GLN A O 1
ATOM 766 N N . ASN A 1 100 ? 12.136 -20.408 -10.110 1.00 85.62 100 ASN A N 1
ATOM 767 C CA . ASN A 1 100 ? 13.454 -20.274 -9.491 1.00 85.62 100 ASN A CA 1
ATOM 768 C C . ASN A 1 100 ? 13.563 -18.882 -8.877 1.00 85.62 100 ASN A C 1
ATOM 770 O O . ASN A 1 100 ? 13.307 -17.887 -9.565 1.00 85.62 100 ASN A O 1
ATOM 774 N N . LEU A 1 101 ? 13.961 -18.862 -7.614 1.00 84.62 101 LEU A N 1
ATOM 775 C CA . LEU A 1 101 ? 14.252 -17.694 -6.812 1.00 84.62 101 LEU A CA 1
ATOM 776 C C . LEU A 1 101 ? 15.762 -17.625 -6.587 1.00 84.62 101 LEU A C 1
ATOM 778 O O . LEU A 1 101 ? 16.395 -18.649 -6.321 1.00 84.62 101 LEU A O 1
ATOM 782 N N . TYR A 1 102 ? 16.327 -16.428 -6.704 1.00 84.62 102 TYR A N 1
ATOM 783 C CA . TYR A 1 102 ? 17.752 -16.164 -6.546 1.00 84.62 102 TYR A CA 1
ATOM 784 C C . TYR A 1 102 ? 17.946 -15.054 -5.520 1.00 84.62 102 TYR A C 1
ATOM 786 O O . TYR A 1 102 ? 17.538 -13.922 -5.755 1.00 84.62 102 TYR A O 1
ATOM 794 N N . LEU A 1 103 ? 18.567 -15.361 -4.390 1.00 82.50 103 LEU A N 1
ATOM 795 C CA . LEU A 1 103 ? 19.038 -14.361 -3.440 1.00 82.50 103 LEU A CA 1
ATOM 796 C C . LEU A 1 103 ? 20.447 -13.937 -3.826 1.00 82.50 103 LEU A C 1
ATOM 798 O O . LEU A 1 103 ? 21.300 -14.796 -4.033 1.00 82.50 103 LEU A O 1
ATOM 802 N N . ILE A 1 104 ? 20.695 -12.633 -3.844 1.00 83.38 104 ILE A N 1
ATOM 803 C CA . ILE A 1 104 ? 22.035 -12.051 -3.849 1.00 83.38 104 ILE A CA 1
ATOM 804 C C . ILE A 1 104 ? 22.159 -11.188 -2.596 1.00 83.38 104 ILE A C 1
ATOM 806 O O . ILE A 1 104 ? 21.356 -10.280 -2.396 1.00 83.38 104 ILE A O 1
ATOM 810 N N . ALA A 1 105 ? 23.150 -11.471 -1.755 1.00 81.38 105 ALA A N 1
ATOM 811 C CA . ALA A 1 105 ? 23.370 -10.778 -0.492 1.00 81.38 105 ALA A CA 1
ATOM 812 C C . ALA A 1 105 ? 24.842 -10.388 -0.301 1.00 81.38 105 ALA A C 1
ATOM 814 O O . ALA A 1 105 ? 25.745 -11.127 -0.697 1.00 81.38 105 ALA A O 1
ATOM 815 N N . SER A 1 106 ? 25.075 -9.237 0.330 1.00 80.94 106 SER A N 1
ATOM 816 C CA . SER A 1 106 ? 26.399 -8.732 0.704 1.00 80.94 106 SER A CA 1
ATOM 817 C C . SER A 1 106 ? 26.342 -7.930 2.011 1.00 80.94 106 SER A C 1
ATOM 819 O O . SER A 1 106 ? 25.343 -7.284 2.338 1.00 80.94 106 SER A O 1
ATOM 821 N N . ALA A 1 107 ? 27.441 -7.953 2.763 1.00 77.50 107 ALA A N 1
ATOM 822 C CA . ALA A 1 107 ? 27.646 -7.112 3.944 1.00 77.50 107 ALA A CA 1
ATOM 823 C C . ALA A 1 107 ? 28.196 -5.713 3.589 1.00 77.50 107 ALA A C 1
ATOM 825 O O . ALA A 1 107 ? 28.441 -4.905 4.482 1.00 77.50 107 ALA A O 1
ATOM 826 N N . THR A 1 108 ? 28.384 -5.430 2.298 1.00 76.19 108 THR A N 1
ATOM 827 C CA . THR A 1 108 ? 28.708 -4.114 1.730 1.00 76.19 108 THR A CA 1
ATOM 828 C C . THR A 1 108 ? 27.674 -3.726 0.666 1.00 76.19 108 THR A C 1
ATOM 830 O O . THR A 1 108 ? 27.031 -4.612 0.094 1.00 76.19 108 THR A O 1
ATOM 833 N N . PRO A 1 109 ? 27.496 -2.424 0.367 1.00 73.69 109 PRO A N 1
ATOM 834 C CA . PRO A 1 109 ? 26.642 -2.001 -0.738 1.00 73.69 109 PRO A CA 1
ATOM 835 C C . PRO A 1 109 ? 27.102 -2.622 -2.071 1.00 73.69 109 PRO A C 1
ATOM 837 O O . PRO A 1 109 ? 28.292 -2.598 -2.390 1.00 73.69 109 PRO A O 1
ATOM 840 N N . ALA A 1 110 ? 26.170 -3.159 -2.860 1.00 73.94 110 ALA A N 1
ATOM 841 C CA . ALA A 1 110 ? 26.438 -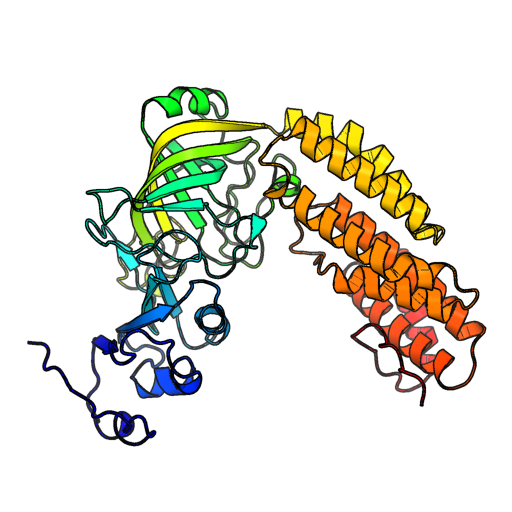3.766 -4.165 1.00 73.94 110 ALA A CA 1
ATOM 842 C C . ALA A 1 110 ? 25.358 -3.370 -5.181 1.00 73.94 110 ALA A C 1
ATOM 844 O O . ALA A 1 110 ? 24.210 -3.161 -4.805 1.00 73.94 110 ALA A O 1
ATOM 845 N N . ASN A 1 111 ? 25.720 -3.281 -6.464 1.00 75.31 111 ASN A N 1
ATOM 846 C CA . ASN A 1 111 ? 24.827 -2.862 -7.549 1.00 75.31 111 ASN A CA 1
ATOM 847 C C . ASN A 1 111 ? 24.929 -3.828 -8.734 1.00 75.31 111 ASN A C 1
ATOM 849 O O . ASN A 1 111 ? 25.995 -4.383 -9.000 1.00 75.31 111 ASN A O 1
ATOM 853 N N . LEU A 1 112 ? 23.834 -3.990 -9.474 1.00 74.56 112 LEU A N 1
ATOM 854 C CA . LEU A 1 112 ? 23.771 -4.760 -10.717 1.00 74.56 112 LEU A CA 1
ATOM 855 C C . LEU A 1 112 ? 23.369 -3.820 -11.852 1.00 74.56 112 LEU A C 1
ATOM 857 O O . LEU A 1 112 ? 22.218 -3.401 -11.945 1.00 74.56 112 LEU A O 1
ATOM 861 N N . ILE A 1 113 ? 24.314 -3.482 -12.727 1.00 67.81 113 ILE A N 1
ATOM 862 C CA . ILE A 1 113 ? 24.090 -2.540 -13.832 1.00 67.81 113 ILE A CA 1
ATOM 863 C C . ILE A 1 113 ? 24.232 -3.269 -15.163 1.00 67.81 113 ILE A C 1
ATOM 865 O O . ILE A 1 113 ? 25.204 -3.990 -15.374 1.00 67.81 113 ILE A O 1
ATOM 869 N N . GLY A 1 114 ? 23.267 -3.066 -16.064 1.00 60.91 114 GLY A N 1
ATOM 870 C CA . GLY A 1 114 ? 23.257 -3.680 -17.390 1.00 60.91 114 GLY A CA 1
ATOM 871 C C . GLY A 1 114 ? 23.108 -5.207 -17.375 1.00 60.91 114 GLY A C 1
ATOM 872 O O . GLY A 1 114 ? 23.914 -5.882 -18.014 1.00 60.91 114 GLY A O 1
ATOM 873 N N . PRO A 1 115 ? 22.087 -5.783 -16.709 1.00 61.38 115 PRO A N 1
ATOM 874 C CA . PRO A 1 115 ? 21.892 -7.228 -16.615 1.00 61.38 115 PRO A CA 1
ATOM 875 C C . PRO A 1 115 ? 21.340 -7.830 -17.921 1.00 61.38 115 PRO A C 1
ATOM 877 O O . PRO A 1 115 ? 20.487 -8.714 -17.880 1.00 61.38 115 PRO A O 1
ATOM 880 N N . GLN A 1 116 ? 21.765 -7.341 -19.091 1.00 59.22 116 GLN A N 1
ATOM 881 C CA . GLN A 1 116 ? 21.233 -7.791 -20.376 1.00 59.22 116 GLN A CA 1
ATOM 882 C C . GLN A 1 116 ? 21.282 -9.323 -20.463 1.00 59.22 116 GLN A C 1
ATOM 884 O O . GLN A 1 116 ? 22.326 -9.940 -20.262 1.00 59.22 116 GLN A O 1
ATOM 889 N N . GLY A 1 117 ? 20.128 -9.937 -20.731 1.00 62.09 117 GLY A N 1
ATOM 890 C CA . GLY A 1 117 ? 19.991 -11.392 -20.814 1.00 62.09 117 GLY A CA 1
ATOM 891 C C . GLY A 1 117 ? 19.730 -12.115 -19.488 1.00 62.09 117 GLY A C 1
ATOM 892 O O . GLY A 1 117 ? 19.503 -13.325 -19.517 1.00 62.09 117 GLY A O 1
ATOM 893 N N . ILE A 1 118 ? 19.696 -11.427 -18.338 1.00 66.62 118 ILE A N 1
ATOM 894 C CA . ILE A 1 118 ? 19.276 -12.047 -17.075 1.00 66.62 118 ILE A CA 1
ATOM 895 C C . ILE A 1 118 ? 17.766 -12.297 -17.121 1.00 66.62 118 ILE A C 1
ATOM 897 O O . ILE A 1 118 ? 16.948 -11.381 -17.100 1.00 66.62 118 ILE A O 1
ATOM 901 N N . ALA A 1 119 ? 17.396 -13.575 -17.157 1.00 67.88 119 ALA A N 1
ATOM 902 C CA . ALA A 1 119 ? 16.015 -14.047 -17.130 1.00 67.88 119 ALA A CA 1
ATOM 903 C C . ALA A 1 119 ? 15.415 -14.054 -15.711 1.00 67.88 119 ALA A C 1
ATOM 905 O O . ALA A 1 119 ? 14.687 -14.979 -15.353 1.00 67.88 119 ALA A O 1
ATOM 906 N N . ALA A 1 120 ? 15.764 -13.063 -14.886 1.00 72.44 120 ALA A N 1
ATOM 907 C CA . ALA A 1 120 ? 15.338 -12.961 -13.497 1.00 72.44 120 ALA A CA 1
ATOM 908 C C . ALA A 1 120 ? 15.060 -11.503 -13.106 1.00 72.44 120 ALA A C 1
ATOM 910 O O . ALA A 1 120 ? 15.774 -10.590 -13.514 1.00 72.44 120 ALA A O 1
ATOM 911 N N . TRP A 1 121 ? 13.997 -11.298 -12.336 1.00 76.62 121 TRP A N 1
ATOM 912 C CA . TRP A 1 121 ? 13.417 -9.996 -12.023 1.00 76.62 121 TRP A CA 1
ATOM 913 C C . TRP A 1 121 ? 13.441 -9.748 -10.519 1.00 76.62 121 TRP A C 1
ATOM 915 O O . TRP A 1 121 ? 13.035 -10.649 -9.786 1.00 76.62 121 TRP A O 1
ATOM 925 N N . PRO A 1 122 ? 13.886 -8.571 -10.043 1.00 76.31 122 PRO A N 1
ATOM 926 C CA . PRO A 1 122 ? 13.755 -8.177 -8.648 1.00 76.31 122 PRO A CA 1
ATOM 927 C C . PRO A 1 122 ? 12.338 -8.429 -8.135 1.00 76.31 122 PRO A C 1
ATOM 929 O O . PRO A 1 122 ? 11.366 -7.895 -8.669 1.00 76.31 122 PRO A O 1
ATOM 932 N N . ILE A 1 123 ? 12.225 -9.247 -7.094 1.00 74.44 123 ILE A N 1
ATOM 933 C CA . ILE A 1 123 ? 10.962 -9.474 -6.405 1.00 74.44 123 ILE A CA 1
ATOM 934 C C . ILE A 1 123 ? 10.775 -8.334 -5.400 1.00 74.44 123 ILE A C 1
ATOM 936 O O . ILE A 1 123 ? 11.653 -8.130 -4.556 1.00 74.44 123 ILE A O 1
ATOM 940 N N . PRO A 1 124 ? 9.662 -7.583 -5.470 1.00 65.50 124 PRO A N 1
ATOM 941 C CA . PRO A 1 124 ? 9.336 -6.596 -4.451 1.00 65.50 124 PRO A CA 1
ATOM 942 C C . PRO A 1 124 ? 9.220 -7.273 -3.080 1.00 65.50 124 PRO A C 1
ATOM 944 O O . PRO A 1 124 ? 8.411 -8.182 -2.916 1.00 65.50 124 PRO A O 1
ATOM 947 N N . GLY A 1 125 ? 9.992 -6.814 -2.092 1.00 56.28 125 GLY A N 1
ATOM 948 C CA . GLY A 1 125 ? 10.034 -7.416 -0.753 1.00 56.28 125 GLY A CA 1
ATOM 949 C C . GLY A 1 125 ? 8.725 -7.322 0.041 1.00 56.28 125 GLY A C 1
ATOM 950 O O . GLY A 1 125 ? 8.497 -8.146 0.923 1.00 56.28 125 GLY A O 1
ATOM 951 N N . ALA A 1 126 ? 7.837 -6.372 -0.282 1.00 58.22 126 ALA A N 1
ATOM 952 C CA . ALA A 1 126 ? 6.591 -6.162 0.459 1.00 58.22 126 ALA A CA 1
ATOM 953 C C . ALA A 1 126 ? 5.540 -5.344 -0.324 1.00 58.22 126 ALA A C 1
ATOM 955 O O . ALA A 1 126 ? 5.110 -4.281 0.125 1.00 58.22 126 ALA A O 1
ATOM 956 N N . LEU A 1 127 ? 5.096 -5.815 -1.497 1.00 61.41 127 LEU A N 1
ATOM 957 C CA . LEU A 1 127 ? 3.863 -5.272 -2.087 1.00 61.41 127 LEU A CA 1
ATOM 958 C C . LEU A 1 127 ? 2.638 -5.996 -1.508 1.00 61.41 127 LEU A C 1
ATOM 960 O O . LEU A 1 127 ? 2.595 -7.237 -1.530 1.00 61.41 127 LEU A O 1
ATOM 964 N N . PRO A 1 128 ? 1.619 -5.257 -1.019 1.00 62.69 128 PRO A N 1
ATOM 965 C CA . PRO A 1 128 ? 0.317 -5.836 -0.729 1.00 62.69 128 PRO A CA 1
ATOM 966 C C . PRO A 1 128 ? -0.194 -6.600 -1.948 1.00 62.69 128 PRO A C 1
ATOM 968 O O . PRO A 1 128 ? -0.010 -6.148 -3.073 1.00 62.69 128 PRO A O 1
ATOM 971 N N . GLU A 1 129 ? -0.866 -7.728 -1.727 1.00 66.62 129 GLU A N 1
ATOM 972 C CA . GLU A 1 129 ? -1.340 -8.624 -2.793 1.00 66.62 129 GLU A CA 1
ATOM 973 C C . GLU A 1 129 ? -2.073 -7.889 -3.928 1.00 66.62 129 GLU A C 1
ATOM 975 O O . GLU A 1 129 ? -1.776 -8.099 -5.098 1.00 66.62 129 GLU A O 1
ATOM 980 N N . HIS A 1 130 ? -2.953 -6.947 -3.580 1.00 62.06 130 HIS A N 1
ATOM 981 C CA . HIS A 1 130 ? -3.735 -6.158 -4.535 1.00 62.06 130 HIS A CA 1
ATOM 982 C C . HIS A 1 130 ? -2.914 -5.171 -5.384 1.00 62.06 130 HIS A C 1
ATOM 984 O O . HIS A 1 130 ? -3.416 -4.688 -6.391 1.00 62.06 130 HIS A O 1
ATOM 990 N N . ALA A 1 131 ? -1.678 -4.860 -4.988 1.00 65.44 131 ALA A N 1
ATOM 991 C CA . ALA A 1 131 ? -0.791 -3.919 -5.671 1.00 65.44 131 ALA A CA 1
ATOM 992 C C . ALA A 1 131 ? 0.340 -4.622 -6.444 1.00 65.44 131 ALA A C 1
ATOM 994 O O . ALA A 1 131 ? 1.217 -3.959 -6.999 1.00 65.44 131 ALA A O 1
ATOM 995 N N . ARG A 1 132 ? 0.363 -5.963 -6.466 1.00 73.69 132 ARG A N 1
ATOM 996 C CA . ARG A 1 132 ? 1.394 -6.727 -7.176 1.00 73.69 132 ARG A CA 1
ATOM 997 C C . ARG A 1 132 ? 1.187 -6.612 -8.691 1.00 73.69 132 ARG A C 1
ATOM 999 O O . ARG A 1 132 ? 0.085 -6.890 -9.166 1.00 73.69 132 ARG A O 1
ATOM 1006 N N . PRO A 1 133 ? 2.230 -6.262 -9.466 1.00 70.44 133 PRO A N 1
ATOM 1007 C CA . PRO A 1 133 ? 2.176 -6.324 -10.919 1.00 70.44 133 PRO A CA 1
ATOM 1008 C C . PRO A 1 133 ? 1.767 -7.709 -11.418 1.00 70.44 133 PRO A C 1
ATOM 1010 O O . PRO A 1 133 ? 2.362 -8.716 -11.027 1.00 70.44 133 PRO A O 1
ATOM 1013 N N . ALA A 1 134 ? 0.814 -7.761 -12.346 1.00 74.19 134 ALA A N 1
ATOM 1014 C CA . ALA A 1 134 ? 0.608 -8.970 -13.130 1.00 74.19 134 ALA A CA 1
ATOM 1015 C C . ALA A 1 134 ? 1.751 -9.068 -14.146 1.00 74.19 134 ALA A C 1
ATOM 1017 O O . ALA A 1 134 ? 1.913 -8.176 -14.980 1.00 74.19 134 ALA A O 1
ATOM 1018 N N . ALA A 1 135 ? 2.549 -10.130 -14.067 1.00 79.50 135 ALA A N 1
ATOM 1019 C CA . ALA A 1 135 ? 3.683 -10.364 -14.951 1.00 79.50 135 ALA A CA 1
ATOM 1020 C C . ALA A 1 135 ? 3.597 -11.767 -15.552 1.00 79.50 135 ALA A C 1
ATOM 1022 O O . ALA A 1 135 ? 3.312 -12.729 -14.845 1.00 79.50 135 ALA A O 1
ATOM 1023 N N . THR A 1 136 ? 3.871 -11.888 -16.848 1.00 79.44 136 THR A N 1
ATOM 1024 C CA . THR A 1 136 ? 3.930 -13.170 -17.565 1.00 79.44 136 THR A CA 1
ATOM 1025 C C . THR A 1 136 ? 5.176 -13.230 -18.445 1.00 79.44 136 THR A C 1
ATOM 1027 O O . THR A 1 136 ? 5.701 -12.203 -18.883 1.00 79.44 136 THR A O 1
ATOM 1030 N N . ALA A 1 137 ? 5.702 -14.434 -18.671 1.00 76.81 137 ALA A N 1
ATOM 1031 C CA . ALA A 1 137 ? 6.864 -14.632 -19.532 1.00 76.81 137 ALA A CA 1
ATOM 1032 C C . ALA A 1 137 ? 6.552 -14.270 -20.994 1.00 76.81 137 ALA A C 1
ATOM 1034 O O . ALA A 1 137 ? 5.485 -14.608 -21.504 1.00 76.81 137 ALA A O 1
ATOM 1035 N N . VAL A 1 138 ? 7.501 -13.625 -21.680 1.00 75.88 138 VAL A N 1
ATOM 1036 C CA . VAL A 1 138 ? 7.402 -13.356 -23.122 1.00 75.88 138 VAL A CA 1
ATOM 1037 C C . VAL A 1 138 ? 8.057 -14.506 -23.896 1.00 75.88 138 VAL A C 1
ATOM 1039 O O . VAL A 1 138 ? 9.253 -14.760 -23.707 1.00 75.88 138 VAL A O 1
ATOM 1042 N N . PRO A 1 139 ? 7.329 -15.212 -24.783 1.00 73.56 139 PRO A N 1
ATOM 1043 C CA . PRO A 1 139 ? 7.914 -16.262 -25.611 1.00 73.56 139 PRO A CA 1
ATOM 1044 C C . PRO A 1 139 ? 9.098 -15.740 -26.432 1.00 73.56 139 PRO A C 1
ATOM 1046 O O . PRO A 1 139 ? 8.999 -14.719 -27.104 1.00 73.56 139 PRO A O 1
ATOM 1049 N N . GLY A 1 140 ? 10.232 -16.440 -26.375 1.00 74.69 140 GLY A N 1
ATOM 1050 C CA . GLY A 1 140 ? 11.437 -16.060 -27.120 1.00 74.69 140 GLY A CA 1
ATOM 1051 C C . GLY A 1 140 ? 12.233 -14.885 -26.538 1.00 74.69 140 GLY A C 1
ATOM 1052 O O . GLY A 1 140 ? 13.314 -14.608 -27.049 1.00 74.69 140 GLY A O 1
ATOM 1053 N N . SER A 1 141 ? 11.776 -14.250 -25.449 1.00 79.06 141 SER A N 1
ATOM 1054 C CA . SER A 1 141 ? 12.547 -13.235 -24.715 1.00 79.06 141 SER A CA 1
ATOM 1055 C C . SER A 1 141 ? 12.633 -13.573 -23.219 1.00 79.06 141 SER A C 1
ATOM 1057 O O . SER A 1 141 ? 11.860 -13.058 -22.409 1.00 79.06 141 SER A O 1
ATOM 1059 N N . PRO A 1 142 ? 13.589 -14.432 -22.807 1.00 70.88 142 PRO A N 1
ATOM 1060 C CA . PRO A 1 142 ? 13.727 -14.869 -21.415 1.00 70.88 142 PRO A CA 1
ATOM 1061 C C . PRO A 1 142 ? 13.947 -13.725 -20.416 1.00 70.88 142 PRO A C 1
ATOM 1063 O O . PRO A 1 142 ? 13.566 -13.854 -19.253 1.00 70.88 142 PRO A O 1
ATOM 1066 N N . ALA A 1 143 ? 14.529 -12.608 -20.861 1.00 78.50 143 ALA A N 1
ATOM 1067 C CA . ALA A 1 143 ? 14.792 -11.421 -20.045 1.00 78.50 143 ALA A CA 1
ATOM 1068 C C . ALA A 1 143 ? 13.591 -10.462 -19.940 1.00 78.50 143 ALA A C 1
ATOM 1070 O O . ALA A 1 143 ? 13.573 -9.605 -19.054 1.00 78.50 143 ALA A O 1
ATOM 1071 N N . SER A 1 144 ? 12.580 -10.613 -20.802 1.00 84.81 144 SER A N 1
ATOM 1072 C CA . SER A 1 144 ? 11.416 -9.725 -20.838 1.00 84.81 144 SER A CA 1
ATOM 1073 C C . SER A 1 144 ? 10.192 -10.346 -20.180 1.00 84.81 144 SER A C 1
ATOM 1075 O O . SER A 1 144 ? 9.966 -11.560 -20.233 1.00 84.81 144 SER A O 1
ATOM 1077 N N . ARG A 1 145 ? 9.361 -9.501 -19.575 1.00 85.38 145 ARG A N 1
ATOM 1078 C CA . ARG A 1 145 ? 8.052 -9.887 -19.045 1.00 85.38 145 ARG A CA 1
ATOM 1079 C C . ARG A 1 145 ? 6.981 -8.991 -19.639 1.00 85.38 145 ARG A C 1
ATOM 1081 O O . ARG A 1 145 ? 7.167 -7.779 -19.723 1.00 85.38 145 ARG A O 1
ATOM 1088 N N . ARG A 1 146 ? 5.857 -9.594 -20.020 1.00 90.06 146 ARG A N 1
ATOM 1089 C CA . ARG A 1 146 ? 4.634 -8.862 -20.329 1.00 90.06 146 ARG A CA 1
ATOM 1090 C C . ARG A 1 146 ? 4.012 -8.484 -18.998 1.00 90.06 146 ARG A C 1
ATOM 1092 O O . ARG A 1 146 ? 3.687 -9.370 -18.204 1.00 90.06 146 ARG A O 1
ATOM 1099 N N . VAL A 1 147 ? 3.886 -7.189 -18.749 1.00 88.25 147 VAL A N 1
ATOM 1100 C CA . VAL A 1 147 ? 3.429 -6.653 -17.469 1.00 88.25 147 VAL A CA 1
ATOM 1101 C C . VAL A 1 147 ? 2.174 -5.814 -17.640 1.00 88.25 147 VAL A C 1
ATOM 1103 O O . VAL A 1 147 ? 2.017 -5.109 -18.635 1.00 88.25 147 VAL A O 1
ATOM 1106 N N . THR A 1 148 ? 1.290 -5.880 -16.648 1.00 90.00 148 THR A N 1
ATOM 1107 C CA . THR A 1 148 ? 0.263 -4.864 -16.403 1.00 90.00 148 THR A CA 1
ATOM 1108 C C . THR A 1 148 ? 0.628 -4.132 -15.123 1.00 90.00 148 THR A C 1
ATOM 1110 O O . THR A 1 148 ? 0.705 -4.740 -14.054 1.00 90.00 148 THR A O 1
ATOM 1113 N N . LEU A 1 149 ? 0.890 -2.834 -15.247 1.00 88.31 149 LEU A N 1
ATOM 1114 C CA . LEU A 1 149 ? 1.392 -1.996 -14.163 1.00 88.31 149 LEU A CA 1
ATOM 1115 C C . LEU A 1 149 ? 0.389 -0.905 -13.848 1.00 88.31 149 LEU A C 1
ATOM 1117 O O . LEU A 1 149 ? -0.093 -0.264 -14.774 1.00 88.31 149 LEU A O 1
ATOM 1121 N N . LEU A 1 150 ? 0.151 -0.667 -12.561 1.00 89.12 150 LEU A N 1
ATOM 1122 C CA . LEU A 1 150 ? -0.568 0.486 -12.032 1.00 89.12 150 LEU A CA 1
ATOM 1123 C C . LEU A 1 150 ? 0.409 1.297 -11.175 1.00 89.12 150 LEU A C 1
ATOM 1125 O O . LEU A 1 150 ? 0.955 0.777 -10.204 1.00 89.12 150 LEU A O 1
ATOM 1129 N N . GLY A 1 151 ? 0.651 2.555 -11.536 1.00 89.69 151 GLY A N 1
ATOM 1130 C CA . GLY A 1 151 ? 1.653 3.375 -10.857 1.00 89.69 151 GLY A CA 1
ATOM 1131 C C . GLY A 1 151 ? 1.493 4.870 -11.099 1.00 89.69 151 GLY A C 1
ATOM 1132 O O . GLY A 1 151 ? 0.603 5.314 -11.830 1.00 89.69 151 GLY A O 1
ATOM 1133 N N . TYR A 1 152 ? 2.373 5.650 -10.479 1.00 89.75 152 TYR A N 1
ATOM 1134 C CA . TYR A 1 152 ? 2.457 7.090 -10.690 1.00 89.75 152 TYR A CA 1
ATOM 1135 C C . TYR A 1 152 ? 3.160 7.372 -12.010 1.00 89.75 152 TYR A C 1
ATOM 1137 O O . TYR A 1 152 ? 4.293 6.939 -12.211 1.00 89.75 152 TYR A O 1
ATOM 1145 N N . LEU A 1 153 ? 2.511 8.121 -12.901 1.00 91.31 153 LEU A N 1
ATOM 1146 C CA . LEU A 1 153 ? 3.193 8.646 -14.078 1.00 91.31 153 LEU A CA 1
ATOM 1147 C C . LEU A 1 153 ? 4.080 9.803 -13.621 1.00 91.31 153 LEU A C 1
ATOM 1149 O O . LEU A 1 153 ? 3.597 10.713 -12.952 1.00 91.31 153 LEU A O 1
ATOM 1153 N N . VAL A 1 154 ? 5.359 9.790 -13.972 1.00 88.25 154 VAL A N 1
ATOM 1154 C CA . VAL A 1 154 ? 6.308 10.837 -13.581 1.00 88.25 154 VAL A CA 1
ATOM 1155 C C . VAL A 1 154 ? 7.194 11.215 -14.755 1.00 88.25 154 VAL A C 1
ATOM 1157 O O . VAL A 1 154 ? 7.389 10.438 -15.691 1.00 88.25 154 VAL A O 1
ATOM 1160 N N . ARG A 1 155 ? 7.768 12.415 -14.691 1.00 86.69 155 ARG A N 1
ATOM 1161 C CA . ARG A 1 155 ? 8.846 12.825 -15.584 1.00 86.69 155 ARG A CA 1
ATOM 1162 C C . ARG A 1 155 ? 10.165 12.756 -14.823 1.00 86.69 155 ARG A C 1
ATOM 1164 O O . ARG A 1 155 ? 10.323 13.391 -13.782 1.00 86.69 155 ARG A O 1
ATOM 1171 N N . ALA A 1 156 ? 11.097 11.953 -15.322 1.00 82.25 156 ALA A N 1
ATOM 1172 C CA . ALA A 1 156 ? 12.445 11.862 -14.789 1.00 82.25 156 ALA A CA 1
ATOM 1173 C C . ALA A 1 156 ? 13.121 13.237 -14.878 1.00 82.25 156 ALA A C 1
ATOM 1175 O O . ALA A 1 156 ? 13.040 13.922 -15.898 1.00 82.25 156 ALA A O 1
ATOM 1176 N N . ARG A 1 157 ? 13.783 13.654 -13.800 1.00 77.81 157 ARG A N 1
ATOM 1177 C CA . ARG A 1 157 ? 14.504 14.935 -13.732 1.00 77.81 157 ARG A CA 1
ATOM 1178 C C . ARG A 1 157 ? 15.821 14.872 -14.485 1.00 77.81 157 ARG A C 1
ATOM 1180 O O . ARG A 1 157 ? 16.329 15.882 -14.951 1.00 77.81 157 ARG A O 1
ATOM 1187 N N . GLU A 1 158 ? 16.369 13.671 -14.536 1.00 79.19 158 GLU A N 1
ATOM 1188 C CA . GLU A 1 158 ? 17.725 13.372 -14.946 1.00 79.19 158 GLU A CA 1
ATOM 1189 C C . GLU A 1 158 ? 17.867 13.454 -16.468 1.00 79.19 158 GLU A C 1
ATOM 1191 O O . GLU A 1 158 ? 18.864 13.965 -16.969 1.00 79.19 158 GLU A O 1
ATOM 1196 N N . ASP A 1 159 ? 16.853 12.991 -17.201 1.00 83.81 159 ASP A N 1
ATOM 1197 C CA . ASP A 1 159 ? 16.846 12.950 -18.666 1.00 83.81 159 ASP A CA 1
ATOM 1198 C C . ASP A 1 159 ? 15.507 13.379 -19.299 1.00 83.81 159 ASP A C 1
ATOM 1200 O O . ASP A 1 159 ? 15.361 13.343 -20.521 1.00 83.81 159 ASP A O 1
ATOM 1204 N N . GLY A 1 160 ? 14.516 13.788 -18.498 1.00 85.25 160 GLY A N 1
ATOM 1205 C CA . GLY A 1 160 ? 13.197 14.198 -18.984 1.00 85.25 160 GLY A CA 1
ATOM 1206 C C . GLY A 1 160 ? 12.298 13.051 -19.458 1.00 85.25 160 GLY A C 1
ATOM 1207 O O . GLY A 1 160 ? 11.188 13.327 -19.935 1.00 85.25 160 GLY A O 1
ATOM 1208 N N . ALA A 1 161 ? 12.739 11.791 -19.349 1.00 89.25 161 ALA A N 1
ATOM 1209 C CA . ALA A 1 161 ? 11.972 10.633 -19.793 1.00 89.25 161 ALA A CA 1
ATOM 1210 C C . ALA A 1 161 ? 10.676 10.474 -18.988 1.00 89.25 161 ALA A C 1
ATOM 1212 O O . ALA A 1 161 ? 10.605 10.823 -17.811 1.00 89.25 161 ALA A O 1
ATOM 1213 N N . LEU A 1 162 ? 9.634 9.935 -19.619 1.00 91.31 162 LEU A N 1
ATOM 1214 C CA . LEU A 1 162 ? 8.449 9.508 -18.883 1.00 91.31 162 LEU A CA 1
ATOM 1215 C C . LEU A 1 162 ? 8.724 8.169 -18.214 1.00 91.31 162 LEU A C 1
ATOM 1217 O O . LEU A 1 162 ? 9.276 7.263 -18.841 1.00 91.31 162 LEU A O 1
ATOM 1221 N N . CYS A 1 163 ? 8.299 8.047 -16.964 1.00 91.06 163 CYS A N 1
ATOM 1222 C CA . CYS A 1 163 ? 8.424 6.834 -16.178 1.00 91.06 163 CYS A CA 1
ATOM 1223 C C . CYS A 1 163 ? 7.107 6.504 -15.471 1.00 91.06 163 CYS A C 1
ATOM 1225 O O . CYS A 1 163 ? 6.277 7.385 -15.240 1.00 91.06 163 CYS A O 1
ATOM 1227 N N . ILE A 1 164 ? 6.943 5.239 -15.095 1.00 90.06 164 ILE A N 1
ATOM 1228 C CA . ILE A 1 164 ? 5.988 4.810 -14.075 1.00 90.06 164 ILE A CA 1
ATOM 1229 C C . ILE A 1 164 ? 6.773 4.389 -12.840 1.00 90.06 164 ILE A C 1
ATOM 1231 O O . ILE A 1 164 ? 7.591 3.473 -12.922 1.00 90.06 164 ILE A O 1
ATOM 1235 N N . ASP A 1 165 ? 6.489 5.031 -11.712 1.00 87.06 165 ASP A N 1
ATOM 1236 C CA . ASP A 1 165 ? 7.006 4.633 -10.404 1.00 87.06 165 ASP A CA 1
ATOM 1237 C C . ASP A 1 165 ? 5.899 3.875 -9.647 1.00 87.06 165 ASP A C 1
ATOM 1239 O O . ASP A 1 165 ? 4.769 4.362 -9.508 1.00 87.06 165 ASP A O 1
ATOM 1243 N N . LEU A 1 166 ? 6.194 2.652 -9.194 1.00 84.44 166 LEU A N 1
ATOM 1244 C CA . LEU A 1 166 ? 5.238 1.837 -8.434 1.00 84.44 166 LEU A CA 1
ATOM 1245 C C . LEU A 1 166 ? 5.164 2.276 -6.961 1.00 84.44 166 LEU A C 1
ATOM 1247 O O . LEU A 1 166 ? 6.178 2.700 -6.402 1.00 84.44 166 LEU A O 1
ATOM 1251 N N . PRO A 1 167 ? 4.001 2.137 -6.296 1.00 77.12 167 PRO A N 1
ATOM 1252 C CA . PRO A 1 167 ? 3.902 2.384 -4.860 1.00 77.12 167 PRO A CA 1
ATOM 1253 C C . PRO A 1 167 ? 4.716 1.338 -4.083 1.00 77.12 167 PRO A C 1
ATOM 1255 O O . PRO A 1 167 ? 4.593 0.147 -4.349 1.00 77.12 167 PRO A O 1
ATOM 1258 N N . HIS A 1 168 ? 5.521 1.756 -3.104 1.00 68.75 168 HIS A N 1
ATOM 1259 C CA . HIS A 1 168 ? 6.273 0.848 -2.228 1.00 68.75 168 HIS A CA 1
ATOM 1260 C C . HIS A 1 168 ? 6.399 1.406 -0.799 1.00 68.75 168 HIS A C 1
ATOM 1262 O O . HIS A 1 168 ? 6.215 2.606 -0.575 1.00 68.75 168 HIS A O 1
ATOM 1268 N N . TYR A 1 169 ? 6.689 0.521 0.162 1.00 57.09 169 TYR A N 1
ATOM 1269 C CA . TYR A 1 169 ? 6.811 0.847 1.594 1.00 57.09 169 TYR A CA 1
ATOM 1270 C C . TYR A 1 169 ? 8.265 0.802 2.121 1.00 57.09 169 TYR A C 1
ATOM 1272 O O . TYR A 1 169 ? 8.532 1.284 3.215 1.00 57.09 169 TYR A O 1
ATOM 1280 N N . GLU A 1 170 ? 9.218 0.266 1.349 1.00 57.81 170 GLU A N 1
ATOM 1281 C CA . GLU A 1 170 ? 10.640 0.125 1.738 1.00 57.81 170 GLU A CA 1
ATOM 1282 C C . GLU A 1 170 ? 11.578 1.030 0.910 1.00 57.81 170 GLU A C 1
ATOM 1284 O O . GLU A 1 170 ? 11.119 1.744 0.024 1.00 57.81 170 GLU A O 1
ATOM 1289 N N . MET A 1 171 ? 12.890 1.033 1.183 1.00 57.00 171 MET A N 1
ATOM 1290 C CA . MET A 1 171 ? 13.876 1.801 0.402 1.00 57.00 171 MET A CA 1
ATOM 1291 C C . MET A 1 171 ? 14.025 1.271 -1.036 1.00 57.00 171 MET A C 1
ATOM 1293 O O . MET A 1 171 ? 14.074 0.063 -1.247 1.00 57.00 171 MET A O 1
ATOM 1297 N N . GLY A 1 172 ? 14.184 2.180 -2.007 1.00 59.69 172 GLY A N 1
ATOM 1298 C CA . GLY A 1 172 ? 14.427 1.856 -3.421 1.00 59.69 172 GLY A CA 1
ATOM 1299 C C . GLY A 1 172 ? 13.154 1.699 -4.265 1.00 59.69 172 GLY A C 1
ATOM 1300 O O . GLY A 1 172 ? 12.380 0.759 -4.095 1.00 59.69 172 GLY A O 1
ATOM 1301 N N . ALA A 1 173 ? 12.959 2.609 -5.222 1.00 71.94 173 ALA A N 1
ATOM 1302 C CA . ALA A 1 173 ? 11.787 2.601 -6.095 1.00 71.94 173 ALA A CA 1
ATOM 1303 C C . ALA A 1 173 ? 11.884 1.568 -7.220 1.00 71.94 173 ALA A C 1
ATOM 1305 O O . ALA A 1 173 ? 12.961 1.282 -7.742 1.00 71.94 173 ALA A O 1
ATOM 1306 N N . GLN A 1 174 ? 10.735 1.034 -7.639 1.00 82.62 174 GLN A N 1
ATOM 1307 C CA . GLN A 1 174 ? 10.626 0.330 -8.914 1.00 82.62 174 GLN A CA 1
ATOM 1308 C C . GLN A 1 174 ? 10.155 1.309 -9.977 1.00 82.62 174 GLN A C 1
ATOM 1310 O O . GLN A 1 174 ? 8.997 1.736 -9.969 1.00 82.62 174 GLN A O 1
ATOM 1315 N N . ARG A 1 175 ? 11.070 1.646 -10.881 1.00 86.88 175 ARG A N 1
ATOM 1316 C CA . ARG A 1 175 ? 10.872 2.620 -11.947 1.00 86.88 175 ARG A CA 1
ATOM 1317 C C . ARG A 1 175 ? 10.849 1.933 -13.301 1.00 86.88 175 ARG A C 1
ATOM 1319 O O . ARG A 1 175 ? 11.755 1.178 -13.639 1.00 86.88 175 ARG A O 1
ATOM 1326 N N . TYR A 1 176 ? 9.855 2.270 -14.110 1.00 90.75 176 TYR A N 1
ATOM 1327 C CA . TYR A 1 176 ? 9.692 1.776 -15.473 1.00 90.75 176 TYR A CA 1
ATOM 1328 C C . TYR A 1 176 ? 9.791 2.947 -16.437 1.00 90.75 176 TYR A C 1
ATOM 1330 O O . TYR A 1 176 ? 8.873 3.757 -16.523 1.00 90.75 176 TYR A O 1
ATOM 1338 N N . ARG A 1 177 ? 10.904 3.054 -17.157 1.00 93.00 177 ARG A N 1
ATOM 1339 C CA . ARG A 1 177 ? 11.120 4.076 -18.180 1.00 93.00 177 ARG A CA 1
ATOM 1340 C C . ARG A 1 177 ? 10.332 3.717 -19.431 1.00 93.00 177 ARG A C 1
ATOM 1342 O O . ARG A 1 177 ? 10.472 2.620 -19.965 1.00 93.00 177 ARG A O 1
ATOM 1349 N N . LEU A 1 178 ? 9.490 4.636 -19.884 1.00 95.00 178 LEU A N 1
ATOM 1350 C CA . LEU A 1 178 ? 8.499 4.368 -20.919 1.00 95.00 178 LEU A CA 1
ATOM 1351 C C . LEU A 1 178 ? 9.049 4.649 -22.315 1.00 95.00 178 LEU A C 1
ATOM 1353 O O . LEU A 1 178 ? 9.675 5.678 -22.569 1.00 95.00 178 LEU A O 1
ATOM 1357 N N . SER A 1 179 ? 8.739 3.751 -23.240 1.00 95.38 179 SER A N 1
ATOM 1358 C CA . SER A 1 179 ? 8.983 3.893 -24.674 1.00 95.38 179 SER A CA 1
ATOM 1359 C C . SER A 1 179 ? 7.854 3.236 -25.472 1.00 95.38 179 SER A C 1
ATOM 1361 O O . SER A 1 179 ? 6.990 2.574 -24.900 1.00 95.38 179 SER A O 1
ATOM 1363 N N . GLY A 1 180 ? 7.849 3.403 -26.794 1.00 92.56 180 GLY A N 1
ATOM 1364 C CA . GLY A 1 180 ? 6.861 2.781 -27.675 1.00 92.56 180 GLY A CA 1
ATOM 1365 C C . GLY A 1 180 ? 5.705 3.706 -28.079 1.00 92.56 180 GLY A C 1
ATOM 1366 O O . GLY A 1 180 ? 5.590 4.831 -27.591 1.00 92.56 180 GLY A O 1
ATOM 1367 N N . PRO A 1 181 ? 4.853 3.244 -29.007 1.00 84.56 181 PRO A N 1
ATOM 1368 C CA . PRO A 1 181 ? 3.888 4.091 -29.709 1.00 84.56 181 PRO A CA 1
ATOM 1369 C C . PRO A 1 181 ? 2.759 4.620 -28.814 1.00 84.56 181 PRO A C 1
ATOM 1371 O O . PRO A 1 181 ? 2.200 5.678 -29.089 1.00 84.56 181 PRO A O 1
ATOM 1374 N N . ALA A 1 182 ? 2.422 3.922 -27.727 1.00 90.12 182 ALA A N 1
ATOM 1375 C CA . ALA A 1 182 ? 1.352 4.341 -26.822 1.00 90.12 182 ALA A CA 1
ATOM 1376 C C . ALA A 1 182 ? 1.772 5.450 -25.833 1.00 90.12 182 ALA A C 1
ATOM 1378 O O . ALA A 1 182 ? 0.916 6.039 -25.169 1.00 90.12 182 ALA A O 1
ATOM 1379 N N . VAL A 1 183 ? 3.070 5.770 -25.739 1.00 90.56 183 VAL A N 1
ATOM 1380 C CA . VAL A 1 183 ? 3.596 6.772 -24.793 1.00 90.56 183 VAL A CA 1
ATOM 1381 C C . VAL A 1 183 ? 3.153 8.193 -25.143 1.00 90.56 183 VAL A C 1
ATOM 1383 O O . VAL A 1 183 ? 2.957 9.009 -24.242 1.00 90.56 183 VAL A O 1
ATOM 1386 N N . ASP A 1 184 ? 2.894 8.490 -26.417 1.00 87.00 184 ASP A N 1
ATOM 1387 C CA . ASP A 1 184 ? 2.449 9.819 -26.860 1.00 87.00 184 ASP A CA 1
ATOM 1388 C C . ASP A 1 184 ? 1.147 10.271 -26.180 1.00 87.00 184 ASP A C 1
ATOM 1390 O O . ASP A 1 184 ? 0.952 11.462 -25.914 1.00 87.00 184 ASP A O 1
ATOM 1394 N N . ALA A 1 185 ? 0.264 9.323 -25.846 1.00 88.56 185 ALA A N 1
ATOM 1395 C CA . ALA A 1 185 ? -0.958 9.603 -25.099 1.00 88.56 185 ALA A CA 1
ATOM 1396 C C . ALA A 1 185 ? -0.672 10.053 -23.653 1.00 88.56 185 ALA A C 1
ATOM 1398 O O . ALA A 1 185 ? -1.406 10.881 -23.112 1.00 88.56 185 ALA A O 1
ATOM 1399 N N . LEU A 1 186 ? 0.408 9.553 -23.047 1.00 90.81 186 LEU A N 1
ATOM 1400 C CA . LEU A 1 186 ? 0.814 9.856 -21.672 1.00 90.81 186 LEU A CA 1
ATOM 1401 C C . LEU A 1 186 ? 1.546 11.198 -21.569 1.00 90.81 186 LEU A C 1
ATOM 1403 O O . LEU A 1 186 ? 1.385 11.913 -20.582 1.00 90.81 186 LEU A O 1
ATOM 1407 N N . THR A 1 187 ? 2.284 11.596 -22.609 1.00 86.25 187 THR A N 1
ATOM 1408 C CA . THR A 1 187 ? 3.018 12.875 -22.653 1.00 86.25 187 THR A CA 1
ATOM 1409 C C . THR A 1 187 ? 2.131 14.091 -22.409 1.00 86.25 187 THR A C 1
ATOM 1411 O O . THR A 1 187 ? 2.577 15.067 -21.810 1.00 86.25 187 THR A O 1
ATOM 1414 N N . LYS A 1 188 ? 0.862 14.036 -22.824 1.00 85.12 188 LYS A N 1
ATOM 1415 C CA . LYS A 1 188 ? -0.098 15.134 -22.632 1.00 85.12 188 LYS A CA 1
ATOM 1416 C C . LYS A 1 188 ? -0.581 15.277 -21.187 1.00 85.12 188 LYS A C 1
ATOM 1418 O O . LYS A 1 188 ? -1.059 16.347 -20.830 1.00 85.12 188 LYS A O 1
ATOM 1423 N N . LEU A 1 189 ? -0.484 14.214 -20.387 1.00 86.88 189 LEU A N 1
ATOM 1424 C CA . LEU A 1 189 ? -0.941 14.196 -18.995 1.00 86.88 189 LEU A CA 1
ATOM 1425 C C . LEU A 1 189 ? 0.078 14.817 -18.037 1.00 86.88 189 LEU A C 1
ATOM 1427 O O . LEU A 1 189 ? -0.307 15.253 -16.962 1.00 86.88 189 LEU A O 1
ATOM 1431 N N . LEU A 1 190 ? 1.350 14.865 -18.440 1.00 82.94 190 LEU A N 1
ATOM 1432 C CA . LEU A 1 190 ? 2.428 15.541 -17.718 1.00 82.94 190 LEU A CA 1
ATOM 1433 C C . LEU A 1 190 ? 3.262 16.366 -18.702 1.00 82.94 190 LEU A C 1
ATOM 1435 O O . LEU A 1 190 ? 4.267 15.864 -19.224 1.00 82.94 190 LEU A O 1
ATOM 1439 N N . PRO A 1 191 ? 2.855 17.610 -19.008 1.00 69.81 191 PRO A N 1
ATOM 1440 C CA . PRO A 1 191 ? 3.591 18.494 -19.901 1.00 69.81 191 PRO A CA 1
ATOM 1441 C C . PRO A 1 191 ? 5.062 18.685 -19.497 1.00 69.81 191 PRO A C 1
ATOM 1443 O O . PRO A 1 191 ? 5.472 18.500 -18.350 1.00 69.81 191 PRO A O 1
ATOM 1446 N N . SER A 1 192 ? 5.895 19.070 -20.463 1.00 68.19 192 SER A N 1
ATOM 1447 C CA . SER A 1 192 ? 7.305 19.384 -20.220 1.00 68.19 192 SER A CA 1
ATOM 1448 C C . SER A 1 192 ? 7.452 20.540 -19.221 1.00 68.19 192 SER A C 1
ATOM 1450 O O . SER A 1 192 ? 6.886 21.609 -19.444 1.00 68.19 192 SER A O 1
ATOM 1452 N N . GLY A 1 193 ? 8.243 20.340 -18.162 1.00 62.31 193 GLY A N 1
ATOM 1453 C CA . GLY A 1 193 ? 8.508 21.344 -17.121 1.00 62.31 193 GLY A CA 1
ATOM 1454 C C . GLY A 1 193 ? 7.719 21.151 -15.823 1.00 62.31 193 GLY A C 1
ATOM 1455 O O . GLY A 1 193 ? 8.032 21.804 -14.831 1.00 62.31 193 GLY A O 1
ATOM 1456 N N . GLU A 1 194 ? 6.746 20.236 -15.795 1.00 63.53 194 GLU A N 1
ATOM 1457 C CA . GLU A 1 194 ? 6.067 19.842 -14.560 1.00 63.53 194 GLU A CA 1
ATOM 1458 C C . GLU A 1 194 ? 6.963 18.867 -13.776 1.00 63.53 194 GLU A C 1
ATOM 1460 O O . GLU A 1 194 ? 7.161 17.714 -14.166 1.00 63.53 194 GLU A O 1
ATOM 1465 N N . ALA A 1 195 ? 7.580 19.368 -12.705 1.00 59.84 195 ALA A N 1
ATOM 1466 C CA . ALA A 1 195 ? 8.283 18.556 -11.715 1.00 59.84 195 ALA A CA 1
ATOM 1467 C C . ALA A 1 195 ? 7.259 17.805 -10.846 1.00 59.84 195 ALA A C 1
ATOM 1469 O O . ALA A 1 195 ? 6.157 18.316 -10.621 1.00 59.84 195 ALA A O 1
ATOM 1470 N N . ALA A 1 196 ? 7.597 16.613 -10.341 1.00 62.31 196 ALA A N 1
ATOM 1471 C CA . ALA A 1 196 ? 6.680 15.916 -9.445 1.00 62.31 196 ALA A CA 1
ATOM 1472 C C . ALA A 1 196 ? 6.534 16.734 -8.142 1.00 62.31 196 ALA A C 1
ATOM 1474 O O . ALA A 1 196 ? 7.540 17.221 -7.614 1.00 62.31 196 ALA A O 1
ATOM 1475 N N . PRO A 1 197 ? 5.315 16.896 -7.590 1.00 56.41 197 PRO A N 1
ATOM 1476 C CA . PRO A 1 197 ? 5.098 17.730 -6.403 1.00 56.41 197 PRO A CA 1
ATOM 1477 C C . PRO A 1 197 ? 5.940 17.330 -5.182 1.00 56.41 197 PRO A C 1
ATOM 1479 O O . PRO A 1 197 ? 6.211 18.157 -4.314 1.00 56.41 197 PRO A O 1
ATOM 1482 N N . THR A 1 198 ? 6.373 16.070 -5.123 1.00 59.56 198 THR A N 1
ATOM 1483 C CA . THR A 1 198 ? 7.110 15.485 -3.995 1.00 59.56 198 THR A CA 1
ATOM 1484 C C . THR A 1 198 ? 8.585 15.282 -4.278 1.00 59.56 198 THR A C 1
ATOM 1486 O O . THR A 1 198 ? 9.227 14.429 -3.675 1.00 59.56 198 THR A O 1
ATOM 1489 N N . ASP A 1 199 ? 9.148 16.065 -5.187 1.00 57.81 199 ASP A N 1
ATOM 1490 C CA . ASP A 1 199 ? 10.569 16.014 -5.489 1.00 57.81 199 ASP A CA 1
ATOM 1491 C C . ASP A 1 199 ? 11.459 16.667 -4.389 1.00 57.81 199 ASP A C 1
ATOM 1493 O O . ASP A 1 199 ? 12.239 17.597 -4.648 1.00 57.81 199 ASP A O 1
ATOM 1497 N N . GLY A 1 200 ? 11.302 16.211 -3.145 1.00 50.66 200 GLY A N 1
ATOM 1498 C CA . GLY A 1 200 ? 12.055 16.642 -1.967 1.00 50.66 200 GLY A CA 1
ATOM 1499 C C . GLY A 1 200 ? 13.397 15.925 -1.780 1.00 50.66 200 GLY A C 1
ATOM 1500 O O . GLY A 1 200 ? 13.781 15.049 -2.551 1.00 50.66 200 GLY A O 1
ATOM 1501 N N . ASP A 1 201 ? 14.123 16.338 -0.740 1.00 51.59 201 ASP A N 1
ATOM 1502 C CA . ASP A 1 201 ? 15.353 15.698 -0.255 1.00 51.59 201 ASP A CA 1
ATOM 1503 C C . ASP A 1 201 ? 15.026 14.426 0.558 1.00 51.59 201 ASP A C 1
ATOM 1505 O O . ASP A 1 201 ? 13.960 14.335 1.164 1.00 51.59 201 ASP A O 1
ATOM 1509 N N . ILE A 1 202 ? 15.974 13.486 0.639 1.00 50.72 202 ILE A N 1
ATOM 1510 C CA . ILE A 1 202 ? 15.928 12.154 1.282 1.00 50.72 202 ILE A CA 1
ATOM 1511 C C . ILE A 1 202 ? 15.325 12.168 2.707 1.00 50.72 202 ILE A C 1
ATOM 1513 O O . ILE A 1 202 ? 14.887 11.140 3.233 1.00 50.72 202 ILE A O 1
ATOM 1517 N N . GLY A 1 203 ? 15.322 13.329 3.366 1.00 51.03 203 GLY A N 1
ATOM 1518 C CA . GLY A 1 203 ? 14.743 13.543 4.688 1.00 51.03 203 GLY A CA 1
ATOM 1519 C C . GLY A 1 203 ? 13.212 13.657 4.750 1.00 51.03 203 GLY A C 1
ATOM 1520 O O . GLY A 1 203 ? 12.689 13.656 5.867 1.00 51.03 203 GLY A O 1
ATOM 1521 N N . SER A 1 204 ? 12.498 13.771 3.622 1.00 56.81 204 SER A N 1
ATOM 1522 C CA . SER A 1 204 ? 11.050 14.035 3.578 1.00 56.81 204 SER A CA 1
ATOM 1523 C C . SER A 1 204 ? 10.389 13.527 2.288 1.00 56.81 204 SER A C 1
ATOM 1525 O O . SER A 1 204 ? 10.923 13.733 1.206 1.00 56.81 204 SER A O 1
ATOM 1527 N N . ASP A 1 205 ? 9.165 12.996 2.391 1.00 57.44 205 ASP A N 1
ATOM 1528 C CA . ASP A 1 205 ? 8.293 12.662 1.246 1.00 57.44 205 ASP A CA 1
ATOM 1529 C C . ASP A 1 205 ? 7.800 13.909 0.468 1.00 57.44 205 ASP A C 1
ATOM 1531 O O . ASP A 1 205 ? 6.969 13.802 -0.431 1.00 57.44 205 ASP A O 1
ATOM 1535 N N . GLY A 1 206 ? 8.251 15.118 0.827 1.00 65.62 206 GLY A N 1
ATOM 1536 C CA . GLY A 1 206 ? 7.789 16.374 0.233 1.00 65.62 206 GLY A CA 1
ATOM 1537 C C . GLY A 1 206 ? 6.323 16.701 0.557 1.00 65.62 206 GLY A C 1
ATOM 1538 O O . GLY A 1 206 ? 5.693 16.089 1.423 1.00 65.62 206 GLY A O 1
ATOM 1539 N N . ASP A 1 207 ? 5.754 17.707 -0.118 1.00 71.62 207 ASP A N 1
ATOM 1540 C CA . ASP A 1 207 ? 4.327 18.025 0.022 1.00 71.62 207 ASP A CA 1
ATOM 1541 C C . ASP A 1 207 ? 3.475 17.124 -0.883 1.00 71.62 207 ASP A C 1
ATOM 1543 O O . ASP A 1 207 ? 3.348 17.331 -2.089 1.00 71.62 207 ASP A O 1
ATOM 1547 N N . THR A 1 208 ? 2.844 16.120 -0.276 1.00 77.62 208 THR A N 1
ATOM 1548 C CA . THR A 1 208 ? 2.009 15.142 -0.991 1.00 77.62 208 THR A CA 1
ATOM 1549 C C . THR A 1 208 ? 0.594 15.644 -1.322 1.00 77.62 208 THR A C 1
ATOM 1551 O O . THR A 1 208 ? -0.146 14.956 -2.028 1.00 77.62 208 THR A O 1
ATOM 1554 N N . LYS A 1 209 ? 0.180 16.844 -0.877 1.00 77.62 209 LYS A N 1
ATOM 1555 C CA . LYS A 1 209 ? -1.219 17.325 -1.003 1.00 77.62 209 LYS A CA 1
ATOM 1556 C C . LYS A 1 209 ? -1.714 17.463 -2.446 1.00 77.62 209 LYS A C 1
ATOM 1558 O O . LYS A 1 209 ? -2.904 17.264 -2.719 1.00 77.62 209 LYS A O 1
ATOM 1563 N N . ALA A 1 210 ? -0.817 17.807 -3.369 1.00 81.62 210 ALA A N 1
ATOM 1564 C CA . ALA A 1 210 ? -1.125 17.983 -4.791 1.00 81.62 210 ALA A CA 1
ATOM 1565 C C . ALA A 1 210 ? -1.072 16.671 -5.601 1.00 81.62 210 ALA A C 1
ATOM 1567 O O . ALA A 1 210 ? -1.185 16.692 -6.825 1.00 81.62 210 ALA A O 1
ATOM 1568 N N . THR A 1 211 ? -0.922 15.527 -4.931 1.00 86.94 211 THR A N 1
ATOM 1569 C CA . THR A 1 211 ? -0.699 14.220 -5.562 1.00 86.94 211 THR A CA 1
ATOM 1570 C C . THR A 1 211 ? -1.871 13.270 -5.341 1.00 86.94 211 THR A C 1
ATOM 1572 O O . THR A 1 211 ? -2.833 13.600 -4.645 1.00 86.94 211 THR A O 1
ATOM 1575 N N . LEU A 1 212 ? -1.782 12.084 -5.936 1.00 89.38 212 LEU A N 1
ATOM 1576 C CA . LEU A 1 212 ? -2.710 10.970 -5.756 1.00 89.38 212 LEU A CA 1
ATOM 1577 C C . LEU A 1 212 ? -2.236 9.957 -4.700 1.00 89.38 212 LEU A C 1
ATOM 1579 O O . LEU A 1 212 ? -2.677 8.805 -4.719 1.00 89.38 212 LEU A O 1
ATOM 1583 N N . ARG A 1 213 ? -1.366 10.372 -3.762 1.00 86.75 213 ARG A N 1
ATOM 1584 C CA . ARG A 1 213 ? -0.931 9.533 -2.632 1.00 86.75 213 ARG A CA 1
ATOM 1585 C C . ARG A 1 213 ? -2.108 8.928 -1.875 1.00 86.75 213 ARG A C 1
ATOM 1587 O O . ARG A 1 213 ? -2.074 7.749 -1.546 1.00 86.75 213 ARG A O 1
ATOM 1594 N N . ASP A 1 214 ? -3.149 9.713 -1.617 1.00 87.38 214 ASP A N 1
ATOM 1595 C CA . ASP A 1 214 ? -4.316 9.263 -0.855 1.00 87.38 214 ASP A CA 1
ATOM 1596 C C . ASP A 1 214 ? -5.230 8.292 -1.623 1.00 87.38 214 ASP A C 1
ATOM 1598 O O . ASP A 1 214 ? -6.151 7.716 -1.042 1.00 87.38 214 ASP A O 1
ATOM 1602 N N . LEU A 1 215 ? -4.969 8.103 -2.921 1.00 89.81 215 LEU A N 1
ATOM 1603 C CA . LEU A 1 215 ? -5.652 7.158 -3.795 1.00 89.81 215 LEU A CA 1
ATOM 1604 C C . LEU A 1 215 ? -4.852 5.859 -3.968 1.00 89.81 215 LEU A C 1
ATOM 1606 O O . LEU A 1 215 ? -5.353 4.780 -3.641 1.00 89.81 215 LEU A O 1
ATOM 1610 N N . LEU A 1 216 ? -3.635 5.959 -4.514 1.00 87.38 216 LEU A N 1
ATOM 1611 C CA . LEU A 1 216 ? -2.814 4.804 -4.897 1.00 87.38 216 LEU A CA 1
ATOM 1612 C C . LEU A 1 216 ? -1.912 4.314 -3.752 1.00 87.38 216 LEU A C 1
ATOM 1614 O O . LEU A 1 216 ? -1.612 3.126 -3.682 1.00 87.38 216 LEU A O 1
ATOM 1618 N N . GLY A 1 217 ? -1.538 5.191 -2.821 1.00 82.81 217 GLY A N 1
ATOM 1619 C CA . GLY A 1 217 ? -0.697 4.853 -1.675 1.00 82.81 217 GLY A CA 1
ATOM 1620 C C . GLY A 1 217 ? 0.797 4.770 -1.969 1.00 82.81 217 GLY A C 1
ATOM 1621 O O . GLY A 1 217 ? 1.291 5.366 -2.926 1.00 82.81 217 GLY A O 1
ATOM 1622 N N . GLY A 1 218 ? 1.516 4.066 -1.093 1.00 75.06 218 GLY A N 1
ATOM 1623 C CA . GLY A 1 218 ? 2.980 4.095 -0.998 1.00 75.06 218 GLY A CA 1
ATOM 1624 C C . GLY A 1 218 ? 3.495 5.162 -0.018 1.00 75.06 218 GLY A C 1
ATOM 1625 O O . GLY A 1 218 ? 2.762 6.083 0.353 1.00 75.06 218 GLY A O 1
ATOM 1626 N N . GLY A 1 219 ? 4.760 5.024 0.392 1.00 61.66 219 GLY A N 1
ATOM 1627 C CA . GLY A 1 219 ? 5.479 5.959 1.274 1.00 61.66 219 GLY A CA 1
ATOM 1628 C C . GLY A 1 219 ? 5.593 5.541 2.752 1.00 61.66 219 GLY A C 1
ATOM 1629 O O . GLY A 1 219 ? 4.586 5.243 3.396 1.00 61.66 219 GLY A O 1
ATOM 1630 N N . GLY A 1 220 ? 6.836 5.602 3.268 1.00 49.09 220 GLY A N 1
ATOM 1631 C CA . GLY A 1 220 ? 7.275 5.537 4.683 1.00 49.09 220 GLY A CA 1
ATOM 1632 C C . GLY A 1 220 ? 7.843 4.173 5.127 1.00 49.09 220 GLY A C 1
ATOM 1633 O O . GLY A 1 220 ? 7.102 3.201 5.081 1.00 49.09 220 GLY A O 1
ATOM 1634 N N . PHE A 1 221 ? 9.102 4.004 5.588 1.00 38.50 221 PHE A N 1
ATOM 1635 C CA . PHE A 1 221 ? 9.964 4.823 6.481 1.00 38.50 221 PHE A CA 1
ATOM 1636 C C . PHE A 1 221 ? 11.410 5.052 5.914 1.00 38.50 221 PHE A C 1
ATOM 1638 O O . PHE A 1 221 ? 12.304 4.245 6.139 1.00 38.50 221 PHE A O 1
ATOM 1645 N N . LYS A 1 222 ? 11.659 6.208 5.264 1.00 49.69 222 LYS A N 1
ATOM 1646 C CA . LYS A 1 222 ? 12.968 6.792 4.824 1.00 49.69 222 LYS A CA 1
ATOM 1647 C C . LYS A 1 222 ? 13.805 6.057 3.751 1.00 49.69 222 LYS A C 1
ATOM 1649 O O . LYS A 1 222 ? 13.787 4.845 3.676 1.00 49.69 222 LYS A O 1
ATOM 1654 N N . ARG A 1 223 ? 14.521 6.869 2.933 1.00 49.47 223 ARG A N 1
ATOM 1655 C CA . ARG A 1 223 ? 15.086 6.653 1.562 1.00 49.47 223 ARG A CA 1
ATOM 1656 C C . ARG A 1 223 ? 14.122 5.987 0.557 1.00 49.47 223 ARG A C 1
ATOM 1658 O O . ARG A 1 223 ? 14.523 5.117 -0.216 1.00 49.47 223 ARG A O 1
ATOM 1665 N N . SER A 1 224 ? 12.846 6.379 0.567 1.00 46.25 224 SER A N 1
ATOM 1666 C CA . SER A 1 224 ? 11.860 5.943 -0.430 1.00 46.25 224 SER A CA 1
ATOM 1667 C C . SER A 1 224 ? 11.771 6.926 -1.603 1.00 46.25 224 SER A C 1
ATOM 1669 O O . SER A 1 224 ? 11.354 8.063 -1.417 1.00 46.25 224 SER A O 1
ATOM 1671 N N . ASP A 1 225 ? 12.098 6.466 -2.812 1.00 49.84 225 ASP A N 1
ATOM 1672 C CA . ASP A 1 225 ? 12.055 7.229 -4.073 1.00 49.84 225 ASP A CA 1
ATOM 1673 C C . ASP A 1 225 ? 10.666 7.244 -4.745 1.00 49.84 225 ASP A C 1
ATOM 1675 O O . ASP A 1 225 ? 10.557 7.279 -5.973 1.00 49.84 225 ASP A O 1
ATOM 1679 N N . VAL A 1 226 ? 9.572 7.242 -3.973 1.00 56.84 226 VAL A N 1
ATOM 1680 C CA . VAL A 1 226 ? 8.240 7.438 -4.568 1.00 56.84 226 VAL A CA 1
ATOM 1681 C C . VAL A 1 226 ? 8.053 8.918 -4.884 1.00 56.84 226 VAL A C 1
ATOM 1683 O O . VAL A 1 226 ? 7.764 9.736 -4.011 1.00 56.84 226 VAL A O 1
ATOM 1686 N N . ARG A 1 227 ? 8.154 9.264 -6.169 1.00 69.38 227 ARG A N 1
ATOM 1687 C CA . ARG A 1 227 ? 7.644 10.535 -6.688 1.00 69.38 227 ARG A CA 1
ATOM 1688 C C . ARG A 1 227 ? 6.133 10.414 -6.822 1.00 69.38 227 ARG A C 1
ATOM 1690 O O . ARG A 1 227 ? 5.615 9.955 -7.840 1.00 69.38 227 ARG A O 1
ATOM 1697 N N . PHE A 1 228 ? 5.416 10.792 -5.771 1.00 80.06 228 PHE A N 1
ATOM 1698 C CA . PHE A 1 228 ? 3.971 10.897 -5.845 1.00 80.06 228 PHE A CA 1
ATOM 1699 C C . PHE A 1 228 ? 3.598 11.891 -6.942 1.00 80.06 228 PHE A C 1
ATOM 1701 O O . PHE A 1 228 ? 4.081 13.023 -6.997 1.00 80.06 228 PHE A O 1
ATOM 1708 N N . SER A 1 229 ? 2.707 11.452 -7.819 1.00 86.56 229 SER A N 1
ATOM 1709 C CA . SER A 1 229 ? 2.283 12.233 -8.971 1.00 86.56 229 SER A CA 1
ATOM 1710 C C . SER A 1 229 ? 0.841 12.694 -8.830 1.00 86.56 229 SER A C 1
ATOM 1712 O O . SER A 1 229 ? 0.032 12.089 -8.122 1.00 86.56 229 SER A O 1
ATOM 1714 N N . SER A 1 230 ? 0.507 13.766 -9.540 1.00 88.19 230 SER A N 1
ATOM 1715 C CA . SER A 1 230 ? -0.870 14.188 -9.790 1.00 88.19 230 SER A CA 1
ATOM 1716 C C . SER A 1 230 ? -1.606 13.244 -10.752 1.00 88.19 230 SER A C 1
ATOM 1718 O O . SER A 1 230 ? -2.817 13.393 -10.914 1.00 88.19 230 SER A O 1
ATOM 1720 N N . VAL A 1 231 ? -0.908 12.276 -11.364 1.00 91.00 231 VAL A N 1
ATOM 1721 C CA . VAL A 1 231 ? -1.450 11.332 -12.348 1.00 91.00 231 VAL A CA 1
ATOM 1722 C C . VAL A 1 231 ? -1.073 9.889 -12.001 1.00 91.00 231 VAL A C 1
ATOM 1724 O O . VAL A 1 231 ? 0.094 9.556 -11.793 1.00 91.00 231 VAL A O 1
ATOM 1727 N N . VAL A 1 232 ? -2.077 9.016 -11.995 1.00 92.00 232 VAL A N 1
ATOM 1728 C CA . VAL A 1 232 ? -1.941 7.559 -11.906 1.00 92.00 232 VAL A CA 1
ATOM 1729 C C . VAL A 1 232 ? -2.348 6.957 -13.241 1.00 92.00 232 VAL A C 1
ATOM 1731 O O . VAL A 1 232 ? -3.328 7.383 -13.858 1.00 92.00 232 VAL A O 1
ATOM 1734 N N . VAL A 1 233 ? -1.596 5.959 -13.691 1.00 93.38 233 VAL A N 1
ATOM 1735 C CA . VAL A 1 233 ? -1.856 5.268 -14.954 1.00 93.38 233 VAL A CA 1
ATOM 1736 C C . VAL A 1 233 ? -1.770 3.768 -14.769 1.00 93.38 233 VAL A C 1
ATOM 1738 O O . VAL A 1 233 ? -0.970 3.287 -13.965 1.00 93.38 233 VAL A O 1
ATOM 1741 N N . ALA A 1 234 ? -2.570 3.041 -15.548 1.00 92.50 234 ALA A N 1
ATOM 1742 C CA . ALA A 1 234 ? -2.338 1.631 -15.788 1.00 92.50 234 ALA A CA 1
ATOM 1743 C C . ALA A 1 234 ? -1.936 1.397 -17.240 1.00 92.50 234 ALA A C 1
ATOM 1745 O O . ALA A 1 234 ? -2.592 1.895 -18.161 1.00 92.50 234 ALA A O 1
ATOM 1746 N N . VAL A 1 235 ? -0.874 0.626 -17.443 1.00 93.38 235 VAL A N 1
ATOM 1747 C CA . VAL A 1 235 ? -0.345 0.310 -18.771 1.00 93.38 235 VAL A CA 1
ATOM 1748 C C . VAL A 1 235 ? -0.072 -1.176 -18.914 1.00 93.38 235 VAL A C 1
ATOM 1750 O O . VAL A 1 235 ? 0.174 -1.877 -17.934 1.00 93.38 235 VAL A O 1
ATOM 1753 N N . GLU A 1 236 ? -0.076 -1.629 -20.160 1.00 93.94 236 GLU A N 1
ATOM 1754 C CA . GLU A 1 236 ? 0.335 -2.968 -20.556 1.00 93.94 236 GLU A CA 1
ATOM 1755 C C . GLU A 1 236 ? 1.486 -2.864 -21.556 1.00 93.94 236 GLU A C 1
ATOM 1757 O O . GLU A 1 236 ? 1.445 -2.052 -22.489 1.00 93.94 236 GLU A O 1
ATOM 1762 N N . GLY A 1 237 ? 2.516 -3.683 -21.372 1.00 93.81 237 GLY A N 1
ATOM 1763 C CA . GLY A 1 237 ? 3.674 -3.671 -22.254 1.00 93.81 237 GLY A CA 1
ATOM 1764 C C . GLY A 1 237 ? 4.733 -4.693 -21.882 1.00 93.81 237 GLY A C 1
ATOM 1765 O O . GLY A 1 237 ? 4.560 -5.482 -20.950 1.00 93.81 237 GLY A O 1
ATOM 1766 N N . ASP A 1 238 ? 5.832 -4.655 -22.623 1.00 92.81 238 ASP A N 1
ATOM 1767 C CA . ASP A 1 238 ? 6.953 -5.569 -22.443 1.00 92.81 238 ASP A CA 1
ATOM 1768 C C . ASP A 1 238 ? 8.065 -4.832 -21.711 1.00 92.81 238 ASP A C 1
ATOM 1770 O O . ASP A 1 238 ? 8.598 -3.832 -22.196 1.00 92.81 238 ASP A O 1
ATOM 1774 N N . ALA A 1 239 ? 8.389 -5.312 -20.519 1.00 90.44 239 ALA A N 1
ATOM 1775 C CA . ALA A 1 239 ? 9.391 -4.708 -19.669 1.00 90.44 239 ALA A CA 1
ATOM 1776 C C . ALA A 1 239 ? 10.659 -5.574 -19.638 1.00 90.44 239 ALA A C 1
ATOM 1778 O O . ALA A 1 239 ? 10.587 -6.796 -19.800 1.00 90.44 239 ALA A O 1
ATOM 1779 N N . ALA A 1 240 ? 11.817 -4.942 -19.447 1.00 88.25 240 ALA A N 1
ATOM 1780 C CA . ALA A 1 240 ? 13.131 -5.570 -19.313 1.00 88.25 240 ALA A CA 1
ATOM 1781 C C . ALA A 1 240 ? 13.938 -4.867 -18.213 1.00 88.25 240 ALA A C 1
ATOM 1783 O O . ALA A 1 240 ? 13.932 -3.640 -18.127 1.00 88.25 240 ALA A O 1
ATOM 1784 N N . LEU A 1 241 ? 14.633 -5.632 -17.367 1.00 85.69 241 LEU A N 1
ATOM 1785 C CA . LEU A 1 241 ? 15.457 -5.072 -16.294 1.00 85.69 241 LEU A CA 1
ATOM 1786 C C . LEU A 1 241 ? 16.683 -4.347 -16.870 1.00 85.69 241 LEU A C 1
ATOM 1788 O O . LEU A 1 241 ? 17.470 -4.939 -17.609 1.00 85.69 241 LEU A O 1
ATOM 1792 N N . ALA A 1 242 ? 16.867 -3.086 -16.487 1.00 85.75 242 ALA A N 1
ATOM 1793 C CA . ALA A 1 242 ? 17.975 -2.243 -16.928 1.00 85.75 242 ALA A CA 1
ATOM 1794 C C . ALA A 1 242 ? 19.047 -2.056 -15.841 1.00 85.75 242 ALA A C 1
ATOM 1796 O O . ALA A 1 242 ? 20.242 -2.063 -16.150 1.00 85.75 242 ALA A O 1
ATOM 1797 N N . ALA A 1 243 ? 18.643 -1.902 -14.575 1.00 85.19 243 ALA A N 1
ATOM 1798 C CA . ALA A 1 243 ? 19.568 -1.751 -13.449 1.00 85.19 243 ALA A CA 1
ATOM 1799 C C . ALA A 1 243 ? 18.911 -2.081 -12.099 1.00 85.19 243 ALA A C 1
ATOM 1801 O O . ALA A 1 243 ? 17.704 -1.924 -11.932 1.00 85.19 243 ALA A O 1
ATOM 1802 N N . VAL A 1 244 ? 19.729 -2.478 -11.124 1.00 82.94 244 VAL A N 1
ATOM 1803 C CA . VAL A 1 244 ? 19.402 -2.530 -9.695 1.00 82.94 244 VAL A CA 1
ATOM 1804 C C . VAL A 1 244 ? 20.518 -1.824 -8.936 1.00 82.94 244 VAL A C 1
ATOM 1806 O O . VAL A 1 244 ? 21.683 -2.213 -9.026 1.00 82.94 244 VAL A O 1
ATOM 1809 N N . VAL A 1 245 ? 20.167 -0.784 -8.193 1.00 79.31 245 VAL A N 1
ATOM 1810 C CA . VAL A 1 245 ? 21.107 0.042 -7.436 1.00 79.31 245 VAL A CA 1
ATOM 1811 C C . VAL A 1 245 ? 20.681 0.034 -5.974 1.00 79.31 245 VAL A C 1
ATOM 1813 O O . VAL A 1 245 ? 19.558 0.392 -5.646 1.00 79.31 245 VAL A O 1
ATOM 1816 N N . HIS A 1 246 ? 21.562 -0.368 -5.071 1.00 77.75 246 HIS A N 1
ATOM 1817 C CA . HIS A 1 246 ? 21.333 -0.262 -3.645 1.00 77.75 246 HIS A CA 1
ATOM 1818 C C . HIS A 1 246 ? 21.206 1.211 -3.223 1.00 77.75 246 HIS A C 1
ATOM 1820 O O . HIS A 1 246 ? 22.023 2.027 -3.661 1.00 77.75 246 HIS A O 1
ATOM 1826 N N . PRO A 1 247 ? 20.259 1.568 -2.338 1.00 74.62 247 PRO A N 1
ATOM 1827 C CA . PRO A 1 247 ? 20.106 2.938 -1.854 1.00 74.62 247 PRO A CA 1
ATOM 1828 C C . PRO A 1 247 ? 21.385 3.545 -1.270 1.00 74.62 247 PRO A C 1
ATOM 1830 O O . PRO A 1 247 ? 21.698 4.698 -1.543 1.00 74.62 247 PRO A O 1
ATOM 1833 N N . ASP A 1 248 ? 22.188 2.759 -0.546 1.00 74.94 248 ASP A N 1
ATOM 1834 C CA . ASP A 1 248 ? 23.477 3.218 0.008 1.00 74.94 248 ASP A CA 1
ATOM 1835 C C . ASP A 1 248 ? 24.615 3.279 -1.016 1.00 74.94 248 ASP A C 1
ATOM 1837 O O . ASP A 1 248 ? 25.701 3.763 -0.712 1.00 74.94 248 ASP A O 1
ATOM 1841 N N . ALA A 1 249 ? 24.371 2.803 -2.233 1.00 76.62 249 ALA A N 1
ATOM 1842 C CA . ALA A 1 249 ? 25.318 2.820 -3.335 1.00 76.62 249 ALA A CA 1
ATOM 1843 C C . ALA A 1 249 ? 24.861 3.710 -4.498 1.00 76.62 249 ALA A C 1
ATOM 1845 O O . ALA A 1 249 ? 25.432 3.641 -5.586 1.00 76.62 249 ALA A O 1
ATOM 1846 N N . ALA A 1 250 ? 23.810 4.501 -4.302 1.00 79.62 250 ALA A N 1
ATOM 1847 C CA . ALA A 1 250 ? 23.230 5.325 -5.344 1.00 79.62 250 ALA A CA 1
ATOM 1848 C C . ALA A 1 250 ? 24.070 6.577 -5.639 1.00 79.62 250 ALA A C 1
ATOM 1850 O O . ALA A 1 250 ? 24.936 6.969 -4.854 1.00 79.62 250 ALA A O 1
ATOM 1851 N N . SER A 1 251 ? 23.831 7.232 -6.780 1.00 78.44 251 SER A N 1
ATOM 1852 C CA . SER A 1 251 ? 24.654 8.380 -7.193 1.00 78.44 251 SER A CA 1
ATOM 1853 C C . SER A 1 251 ? 24.501 9.612 -6.297 1.00 78.44 251 SER A C 1
ATOM 1855 O O . SER A 1 251 ? 25.403 10.444 -6.274 1.00 78.44 251 SER A O 1
ATOM 1857 N N . GLY A 1 252 ? 23.392 9.732 -5.561 1.00 73.94 252 GLY A N 1
ATOM 1858 C CA . GLY A 1 252 ? 23.166 10.779 -4.562 1.00 73.94 252 GLY A CA 1
ATOM 1859 C C . GLY A 1 252 ? 23.899 10.553 -3.235 1.00 73.94 252 GLY A C 1
ATOM 1860 O O . GLY A 1 252 ? 23.886 11.434 -2.379 1.00 73.94 252 GLY A O 1
ATOM 1861 N N . VAL A 1 253 ? 24.546 9.397 -3.043 1.00 75.75 253 VAL A N 1
ATOM 1862 C CA . VAL A 1 253 ? 25.275 9.065 -1.812 1.00 75.75 253 VAL A CA 1
ATOM 1863 C C . VAL A 1 253 ? 26.751 9.493 -1.913 1.00 75.75 253 VAL A C 1
ATOM 1865 O O . VAL A 1 253 ? 27.405 9.185 -2.917 1.00 75.75 253 VAL A O 1
ATOM 1868 N N . PRO A 1 254 ? 27.318 10.161 -0.881 1.00 80.31 254 PRO A N 1
ATOM 1869 C CA . PRO A 1 254 ? 28.736 10.528 -0.844 1.00 80.31 254 PRO A CA 1
ATOM 1870 C C . PRO A 1 254 ? 29.669 9.333 -1.081 1.00 80.31 254 PRO A C 1
ATOM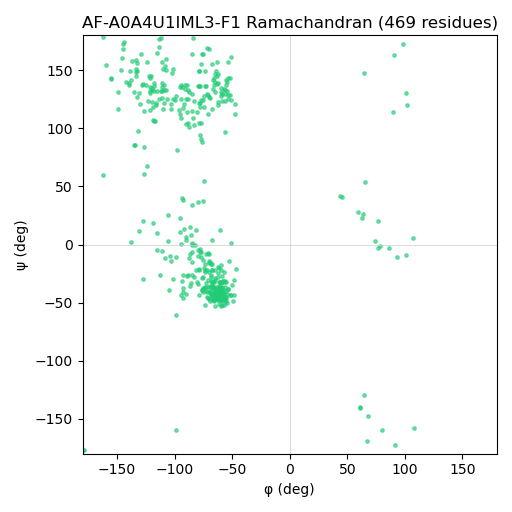 1872 O O . PRO A 1 254 ? 29.398 8.225 -0.608 1.00 80.31 254 PRO A O 1
ATOM 1875 N N . LYS A 1 255 ? 30.785 9.554 -1.797 1.00 82.25 255 LYS A N 1
ATOM 1876 C CA . LYS A 1 255 ? 31.729 8.491 -2.203 1.00 82.25 255 LYS A CA 1
ATOM 1877 C C . LYS A 1 255 ? 32.275 7.712 -1.002 1.00 82.25 255 LYS A C 1
ATOM 1879 O O . LYS A 1 255 ? 32.503 6.513 -1.103 1.00 82.25 255 LYS A O 1
ATOM 1884 N N . GLU A 1 256 ? 32.428 8.380 0.133 1.00 81.44 256 GLU A N 1
ATOM 1885 C CA . GLU A 1 256 ? 32.923 7.820 1.391 1.00 81.44 256 GLU A CA 1
ATOM 1886 C C . GLU A 1 256 ? 31.979 6.753 1.965 1.00 81.44 256 GLU A C 1
ATOM 1888 O O . GLU A 1 256 ? 32.438 5.837 2.641 1.00 81.44 256 GLU A O 1
ATOM 1893 N N . ILE A 1 257 ? 30.674 6.860 1.681 1.00 76.12 257 ILE A N 1
ATOM 1894 C CA . ILE A 1 257 ? 29.638 5.919 2.132 1.00 76.12 257 ILE A CA 1
ATOM 1895 C C . ILE A 1 257 ? 29.398 4.835 1.075 1.00 76.12 257 ILE A C 1
ATOM 1897 O O . ILE A 1 257 ? 29.363 3.654 1.413 1.00 76.12 257 ILE A O 1
ATOM 1901 N N . ARG A 1 258 ? 29.268 5.210 -0.208 1.00 77.25 258 ARG A N 1
ATOM 1902 C CA . ARG A 1 258 ? 29.004 4.234 -1.287 1.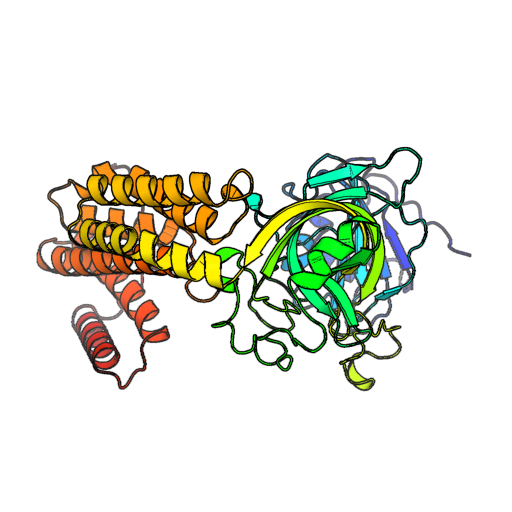00 77.25 258 ARG A CA 1
ATOM 1903 C C . ARG A 1 258 ? 30.215 3.380 -1.674 1.00 77.25 258 ARG A C 1
ATOM 1905 O O . ARG A 1 258 ? 30.051 2.350 -2.325 1.00 77.25 258 ARG A O 1
ATOM 1912 N N . GLY A 1 259 ? 31.428 3.824 -1.345 1.00 78.38 259 GLY A N 1
ATOM 1913 C CA . GLY A 1 259 ? 32.668 3.206 -1.811 1.00 78.38 259 GLY A CA 1
ATOM 1914 C C . GLY A 1 259 ? 32.799 3.231 -3.339 1.00 78.38 259 GLY A C 1
ATOM 1915 O O . GLY A 1 259 ? 32.437 4.208 -4.002 1.00 78.38 259 GLY A O 1
ATOM 1916 N N . ASP A 1 260 ? 33.309 2.138 -3.905 1.00 78.62 260 ASP A N 1
ATOM 1917 C CA . ASP A 1 260 ? 33.511 1.975 -5.352 1.00 78.62 260 ASP A CA 1
ATOM 1918 C C . ASP A 1 260 ? 32.317 1.317 -6.066 1.00 78.62 260 ASP A C 1
ATOM 1920 O O . ASP A 1 260 ? 32.426 0.915 -7.226 1.00 78.62 260 ASP A O 1
ATOM 1924 N N . ALA A 1 261 ? 31.161 1.211 -5.401 1.00 76.12 261 ALA A N 1
ATOM 1925 C CA . ALA A 1 261 ? 29.972 0.630 -6.008 1.00 76.12 261 ALA A CA 1
ATOM 1926 C C . ALA A 1 261 ? 29.556 1.422 -7.272 1.00 76.12 261 ALA A C 1
ATOM 1928 O O . ALA A 1 261 ? 29.493 2.663 -7.238 1.00 76.12 261 ALA A O 1
ATOM 1929 N N . PRO A 1 262 ? 29.294 0.735 -8.403 1.00 77.25 262 PRO A N 1
ATOM 1930 C CA . PRO A 1 262 ? 28.993 1.392 -9.673 1.00 77.25 262 PRO A CA 1
ATOM 1931 C C . PRO A 1 262 ? 27.595 2.007 -9.616 1.00 77.25 262 PRO A C 1
ATOM 1933 O O . PRO A 1 262 ? 26.685 1.353 -9.136 1.00 77.25 262 PRO A O 1
ATOM 1936 N N . THR A 1 263 ? 27.382 3.233 -10.090 1.00 82.62 263 THR A N 1
ATOM 1937 C CA . THR A 1 263 ? 26.094 3.941 -9.940 1.00 82.62 263 THR A CA 1
ATOM 1938 C C . THR A 1 263 ? 25.324 4.039 -11.258 1.00 82.62 263 THR A C 1
ATOM 1940 O O . THR A 1 263 ? 25.915 3.947 -12.333 1.00 82.62 263 THR A O 1
ATOM 1943 N N . ASP A 1 264 ? 24.009 4.264 -11.184 1.00 84.69 264 ASP A N 1
ATOM 1944 C CA . ASP A 1 264 ? 23.186 4.635 -12.340 1.00 84.69 264 ASP A CA 1
ATOM 1945 C C . ASP A 1 264 ? 22.519 5.991 -12.065 1.00 84.69 264 ASP A C 1
ATOM 1947 O O . ASP A 1 264 ? 21.712 6.081 -11.137 1.00 84.69 264 ASP A O 1
ATOM 1951 N N . PRO A 1 265 ? 22.828 7.055 -12.832 1.00 83.69 265 PRO A N 1
ATOM 1952 C CA . PRO A 1 265 ? 22.261 8.377 -12.586 1.00 83.69 265 PRO A CA 1
ATOM 1953 C C . PRO A 1 265 ? 20.737 8.413 -12.739 1.00 83.69 265 PRO A C 1
ATOM 1955 O O . PRO A 1 265 ? 20.116 9.318 -12.202 1.00 83.69 265 PRO A O 1
ATOM 1958 N N . ARG A 1 266 ? 20.118 7.439 -13.425 1.00 84.31 266 ARG A N 1
ATOM 1959 C CA . ARG A 1 266 ? 18.654 7.330 -13.578 1.00 84.31 266 ARG A CA 1
ATOM 1960 C C . ARG A 1 266 ? 17.957 6.825 -12.304 1.00 84.31 266 ARG A C 1
ATOM 1962 O O . ARG A 1 266 ? 16.732 6.927 -12.197 1.00 84.31 266 ARG A O 1
ATOM 1969 N N . LEU A 1 267 ? 18.734 6.294 -11.355 1.00 80.44 267 LEU A N 1
ATOM 1970 C CA . LEU A 1 267 ? 18.324 5.847 -10.022 1.00 80.44 267 LEU A CA 1
ATOM 1971 C C . LEU A 1 267 ? 19.156 6.575 -8.948 1.00 80.44 267 LEU A C 1
ATOM 1973 O O . LEU A 1 267 ? 19.980 5.950 -8.270 1.00 80.44 267 LEU A O 1
ATOM 1977 N N . PRO A 1 268 ? 18.987 7.900 -8.782 1.00 74.50 268 PRO A N 1
ATOM 1978 C CA . PRO A 1 268 ? 19.864 8.690 -7.924 1.00 74.50 268 PRO A CA 1
ATOM 1979 C C . PRO A 1 268 ? 19.859 8.284 -6.448 1.00 74.50 268 PRO A C 1
ATOM 1981 O O . PRO A 1 268 ? 20.848 8.562 -5.768 1.00 74.50 268 PRO A O 1
ATOM 1984 N N . PHE A 1 269 ? 18.830 7.578 -5.966 1.00 74.31 269 PHE A N 1
ATOM 1985 C CA . PHE A 1 269 ? 18.771 7.055 -4.597 1.00 74.31 269 PHE A CA 1
ATOM 1986 C C . PHE A 1 269 ? 18.474 5.545 -4.525 1.00 74.31 269 PHE A C 1
ATOM 1988 O O . PHE A 1 269 ? 18.116 5.025 -3.470 1.00 74.31 269 PHE A O 1
ATOM 1995 N N . GLY A 1 270 ? 18.718 4.818 -5.622 1.00 78.81 270 GLY A N 1
ATOM 1996 C CA . GLY A 1 270 ? 18.633 3.358 -5.680 1.00 78.81 270 GLY A CA 1
ATOM 1997 C C . GLY A 1 270 ? 17.266 2.812 -6.107 1.00 78.81 270 GLY A C 1
ATOM 1998 O O . GLY A 1 270 ? 16.386 3.548 -6.540 1.00 78.81 270 GLY A O 1
ATOM 1999 N N . GLY A 1 271 ? 17.099 1.493 -6.023 1.00 80.50 271 GLY A N 1
ATOM 2000 C CA . GLY A 1 271 ? 15.935 0.749 -6.501 1.00 80.50 271 GLY A CA 1
ATOM 2001 C C . GLY A 1 271 ? 16.208 -0.076 -7.760 1.00 80.50 271 GLY A C 1
ATOM 2002 O O . GLY A 1 271 ? 17.349 -0.429 -8.061 1.00 80.50 271 GLY A O 1
ATOM 2003 N N . ALA A 1 272 ? 15.144 -0.401 -8.492 1.00 83.44 272 ALA A N 1
ATOM 2004 C CA . ALA A 1 272 ? 15.190 -1.162 -9.736 1.00 83.44 272 ALA A CA 1
ATOM 2005 C C . ALA A 1 272 ? 14.653 -0.322 -10.900 1.00 83.44 272 ALA A C 1
ATOM 2007 O O . ALA A 1 272 ? 13.574 0.263 -10.812 1.00 83.44 272 ALA A O 1
ATOM 2008 N N . LEU A 1 273 ? 15.399 -0.297 -12.002 1.00 86.62 273 LEU A N 1
ATOM 2009 C CA . LEU A 1 273 ? 15.025 0.362 -13.246 1.00 86.62 273 LEU A CA 1
ATOM 2010 C C . LEU A 1 273 ? 14.710 -0.683 -14.307 1.00 86.62 273 LEU A C 1
ATOM 2012 O O . LEU A 1 273 ? 15.509 -1.588 -14.557 1.00 86.62 273 LEU A O 1
ATOM 2016 N N . TYR A 1 274 ? 13.594 -0.478 -14.988 1.00 88.88 274 TYR A N 1
ATOM 2017 C CA . TYR A 1 274 ? 13.154 -1.257 -16.130 1.00 88.88 274 TYR A CA 1
ATOM 2018 C C . TYR A 1 274 ? 12.974 -0.352 -17.343 1.00 88.88 274 TYR A C 1
ATOM 2020 O O . TYR A 1 274 ? 12.485 0.769 -17.213 1.00 88.88 274 TYR A O 1
ATOM 2028 N N . ASP A 1 275 ? 13.309 -0.857 -18.524 1.00 92.31 275 ASP A N 1
ATOM 2029 C CA . ASP A 1 275 ? 12.845 -0.284 -19.784 1.00 92.31 275 ASP A CA 1
ATOM 2030 C C . ASP A 1 275 ? 11.521 -0.969 -20.151 1.00 92.31 275 ASP A C 1
ATOM 2032 O O . ASP A 1 275 ? 11.447 -2.198 -20.192 1.00 92.31 275 ASP A O 1
ATOM 2036 N N . LEU A 1 276 ? 10.467 -0.184 -20.379 1.00 93.62 276 LEU A N 1
ATOM 2037 C CA . LEU A 1 276 ? 9.121 -0.658 -20.702 1.00 93.62 276 LEU A CA 1
ATOM 2038 C C . LEU A 1 276 ? 8.695 -0.140 -22.076 1.00 93.62 276 LEU A C 1
ATOM 2040 O O . LEU A 1 276 ? 8.554 1.067 -22.289 1.00 93.62 276 LEU A O 1
ATOM 2044 N N . VAL A 1 277 ? 8.445 -1.065 -23.000 1.00 95.19 277 VAL A N 1
ATOM 2045 C CA . VAL A 1 277 ? 7.809 -0.770 -24.287 1.00 95.19 277 VAL A CA 1
ATOM 2046 C C . VAL A 1 277 ? 6.300 -0.865 -24.094 1.00 95.19 277 VAL A C 1
ATOM 2048 O O . VAL A 1 277 ? 5.742 -1.955 -23.966 1.00 95.19 277 VAL A O 1
ATOM 2051 N N . VAL A 1 278 ? 5.641 0.289 -24.032 1.00 96.00 278 VAL A N 1
ATOM 2052 C CA . VAL A 1 278 ? 4.204 0.401 -23.783 1.00 96.00 278 VAL A CA 1
ATOM 2053 C C . VAL A 1 278 ? 3.433 0.080 -25.058 1.00 96.00 278 VAL A C 1
ATOM 2055 O O . VAL A 1 278 ? 3.580 0.759 -26.077 1.00 96.00 278 VAL A O 1
ATOM 2058 N N . ASP A 1 279 ? 2.574 -0.931 -24.968 1.00 94.69 279 ASP A N 1
ATOM 2059 C CA . ASP A 1 279 ? 1.654 -1.326 -26.036 1.00 94.69 279 ASP A CA 1
ATOM 2060 C C . ASP A 1 279 ? 0.283 -0.664 -25.846 1.00 94.69 279 ASP A C 1
ATOM 2062 O O . ASP A 1 279 ? -0.300 -0.130 -26.788 1.00 94.69 279 ASP A O 1
ATOM 2066 N N . LYS A 1 280 ? -0.227 -0.640 -24.605 1.00 95.00 280 LYS A N 1
ATOM 2067 C CA . LYS A 1 280 ? -1.560 -0.099 -24.299 1.00 95.00 280 LYS A CA 1
ATOM 2068 C C . LYS A 1 280 ? -1.564 0.745 -23.036 1.00 95.00 280 LYS A C 1
ATOM 2070 O O . LYS A 1 280 ? -0.974 0.381 -22.021 1.00 95.00 280 LYS A O 1
ATOM 2075 N N . VAL A 1 281 ? -2.328 1.832 -23.080 1.00 94.12 281 VAL A N 1
ATOM 2076 C CA . VAL A 1 281 ? -2.764 2.569 -21.890 1.00 94.12 281 VAL A CA 1
ATOM 2077 C C . VAL A 1 281 ? -4.156 2.063 -21.528 1.00 94.12 281 VAL A C 1
ATOM 2079 O O . VAL A 1 281 ? -5.089 2.199 -22.315 1.00 94.12 281 VAL A O 1
ATOM 2082 N N . LEU A 1 282 ? -4.283 1.440 -20.360 1.00 92.38 282 LEU A N 1
ATOM 2083 C CA . LEU A 1 282 ? -5.521 0.806 -19.902 1.00 92.38 282 LEU A CA 1
ATOM 2084 C C . LEU A 1 282 ? -6.366 1.744 -19.035 1.00 92.38 282 LEU A C 1
ATOM 2086 O O . LEU A 1 282 ? -7.591 1.642 -19.020 1.00 92.38 282 LEU A O 1
ATOM 2090 N N . PHE A 1 283 ? -5.714 2.642 -18.297 1.00 91.56 283 PHE A N 1
ATOM 2091 C CA . PHE A 1 283 ? -6.361 3.545 -17.351 1.00 91.56 283 PHE A CA 1
ATOM 2092 C C . PHE A 1 283 ? -5.510 4.789 -17.137 1.00 91.56 283 PHE A C 1
ATOM 2094 O O . PHE A 1 283 ? -4.283 4.712 -17.090 1.00 91.56 283 PHE A O 1
ATOM 2101 N N . THR A 1 284 ? -6.168 5.931 -16.974 1.00 92.88 284 THR A N 1
ATOM 2102 C CA . THR A 1 284 ? -5.542 7.183 -16.560 1.00 92.88 284 THR A CA 1
ATOM 2103 C C . THR A 1 284 ? -6.469 7.883 -15.581 1.00 92.88 284 THR A C 1
ATOM 2105 O O . THR A 1 284 ? -7.691 7.889 -15.749 1.00 92.88 284 THR A O 1
ATOM 2108 N N . PHE A 1 285 ? -5.897 8.459 -14.532 1.00 92.81 285 PHE A N 1
ATOM 2109 C CA . PHE A 1 285 ? -6.659 9.185 -13.530 1.00 92.81 285 PHE A CA 1
ATOM 2110 C C . PHE A 1 285 ? -5.813 10.298 -12.942 1.00 92.81 285 PHE A C 1
ATOM 2112 O O . PHE A 1 285 ? -4.665 10.075 -12.562 1.00 92.81 285 PHE A O 1
ATOM 2119 N N . ASP A 1 286 ? -6.377 11.498 -12.885 1.00 91.81 286 ASP A N 1
ATOM 2120 C CA . ASP A 1 286 ? -5.669 12.690 -12.441 1.00 91.81 286 ASP A CA 1
ATOM 2121 C C . ASP A 1 286 ? -6.222 13.240 -11.118 1.00 91.81 286 ASP A C 1
ATOM 2123 O O . ASP A 1 286 ? -7.282 12.851 -10.606 1.00 91.81 286 ASP A O 1
ATOM 2127 N N . ARG A 1 287 ? -5.486 14.197 -10.553 1.00 89.56 287 ARG A N 1
ATOM 2128 C CA . ARG A 1 287 ? -5.829 14.857 -9.295 1.00 89.56 287 ARG A CA 1
ATOM 2129 C C . ARG A 1 287 ? -7.167 15.593 -9.339 1.00 89.56 287 ARG A C 1
ATOM 2131 O O . ARG A 1 287 ? -7.845 15.672 -8.308 1.00 89.56 287 ARG A O 1
ATOM 2138 N N . SER A 1 288 ? -7.546 16.133 -10.496 1.00 90.38 288 SER A N 1
ATOM 2139 C CA . SER A 1 288 ? -8.796 16.874 -10.689 1.00 90.38 288 SER A CA 1
ATOM 2140 C C . SER A 1 288 ? -9.999 15.933 -10.635 1.00 90.38 288 SER A C 1
ATOM 2142 O O . SER A 1 288 ? -10.964 16.190 -9.908 1.00 90.38 288 SER A O 1
ATOM 2144 N N . ALA A 1 289 ? -9.912 14.798 -11.330 1.00 92.44 289 ALA A N 1
ATOM 2145 C CA . ALA A 1 289 ? -10.879 13.714 -11.278 1.00 92.44 289 ALA A CA 1
ATOM 2146 C C . ALA A 1 289 ? -11.004 13.166 -9.853 1.00 92.44 289 ALA A C 1
ATOM 2148 O O . ALA A 1 289 ? -12.121 13.032 -9.347 1.00 92.44 289 ALA A O 1
ATOM 2149 N N . TRP A 1 290 ? -9.881 12.962 -9.157 1.00 92.44 290 TRP A N 1
ATOM 2150 C CA . TRP A 1 290 ? -9.904 12.523 -7.763 1.00 92.44 290 TRP A CA 1
ATOM 2151 C C . TRP A 1 290 ? -10.556 13.533 -6.819 1.00 92.44 290 TRP A C 1
ATOM 2153 O O . TRP A 1 290 ? -11.359 13.158 -5.969 1.00 92.44 290 TRP A O 1
ATOM 2163 N N . SER A 1 291 ? -10.286 14.828 -6.995 1.00 91.38 291 SER A N 1
ATOM 2164 C CA . SER A 1 291 ? -10.919 15.885 -6.196 1.00 91.38 291 SER A CA 1
ATOM 2165 C C . SER A 1 291 ? -12.445 15.869 -6.341 1.00 91.38 291 SER A C 1
ATOM 2167 O O . SER A 1 291 ? -13.173 15.850 -5.347 1.00 91.38 291 SER A O 1
ATOM 2169 N N . LYS A 1 292 ? -12.942 15.767 -7.583 1.00 93.25 292 LYS A N 1
ATOM 2170 C CA . LYS A 1 292 ? -14.382 15.628 -7.866 1.00 93.25 292 LYS A CA 1
ATOM 2171 C C . LYS A 1 292 ? -14.962 14.364 -7.238 1.00 93.25 292 LYS A C 1
ATOM 2173 O O . LYS A 1 292 ? -16.096 14.375 -6.758 1.00 93.25 292 LYS A O 1
ATOM 2178 N N . GLN A 1 293 ? -14.191 13.280 -7.238 1.00 92.69 293 GLN A N 1
ATOM 2179 C CA . GLN A 1 293 ? -14.599 12.024 -6.631 1.00 92.69 293 GLN A CA 1
ATOM 2180 C C . GLN A 1 293 ? -14.708 12.137 -5.111 1.00 92.69 293 GLN A C 1
ATOM 2182 O O . GLN A 1 293 ? -15.734 11.760 -4.545 1.00 92.69 293 GLN A O 1
ATOM 2187 N N . LYS A 1 294 ? -13.717 12.749 -4.455 1.00 92.00 294 LYS A N 1
ATOM 2188 C CA . LYS A 1 294 ? -13.751 13.042 -3.018 1.00 92.00 294 LYS A CA 1
ATOM 2189 C C . LYS A 1 294 ? -14.993 13.839 -2.634 1.00 92.00 294 LYS A C 1
ATOM 2191 O O . LYS A 1 294 ? -15.656 13.460 -1.679 1.00 92.00 294 LYS A O 1
ATOM 2196 N N . THR A 1 295 ? -15.403 14.844 -3.412 1.00 94.19 295 THR A N 1
ATOM 2197 C CA . THR A 1 295 ? -16.648 15.591 -3.136 1.00 94.19 295 THR A CA 1
ATOM 2198 C C . THR A 1 295 ? -17.889 14.691 -3.065 1.00 94.19 295 THR A C 1
ATOM 2200 O O . THR A 1 295 ? -18.763 14.925 -2.232 1.00 94.19 295 THR A O 1
ATOM 2203 N N . LYS A 1 296 ? -17.969 13.642 -3.895 1.00 94.50 296 LYS A N 1
ATOM 2204 C CA . LYS A 1 296 ? -19.071 12.663 -3.852 1.00 94.50 296 LYS A CA 1
ATOM 2205 C C . LYS A 1 296 ? -18.945 11.697 -2.673 1.00 94.50 296 LYS A C 1
ATOM 2207 O O . LYS A 1 296 ? -19.952 11.312 -2.086 1.00 94.50 296 LYS A O 1
ATOM 2212 N N . LEU A 1 297 ? -17.719 11.292 -2.349 1.00 96.12 297 LEU A N 1
ATOM 2213 C CA . LEU A 1 297 ? -17.428 10.279 -1.336 1.00 96.12 297 LEU A CA 1
ATOM 2214 C C . LEU A 1 297 ? -17.474 10.829 0.097 1.00 96.12 297 LEU A C 1
ATOM 2216 O O . LEU A 1 297 ? -17.913 10.121 1.003 1.00 96.12 297 LEU A O 1
ATOM 2220 N N . SER A 1 298 ? -17.079 12.087 0.320 1.00 95.94 298 SER A N 1
ATOM 2221 C CA . SER A 1 298 ? -16.977 12.683 1.660 1.00 95.94 298 SER A CA 1
ATOM 2222 C C . SER A 1 298 ? -18.287 12.649 2.458 1.00 95.94 298 SER A C 1
ATOM 2224 O O . SER A 1 298 ? -18.237 12.264 3.627 1.00 95.94 298 SER A O 1
ATOM 2226 N N . PRO A 1 299 ? -19.472 12.966 1.891 1.00 97.81 299 PRO A N 1
ATOM 2227 C CA . PRO A 1 299 ? -20.729 12.832 2.627 1.00 97.81 299 PRO A CA 1
ATOM 2228 C C . PRO A 1 299 ? -21.018 11.389 3.057 1.00 97.81 299 PRO A C 1
ATOM 2230 O O . PRO A 1 299 ? -21.552 11.166 4.139 1.00 97.81 299 PRO A O 1
ATOM 2233 N N . ILE A 1 300 ? -20.650 10.406 2.234 1.00 98.00 300 ILE A N 1
ATOM 2234 C CA . ILE A 1 300 ? -20.870 8.977 2.498 1.00 98.00 300 ILE A CA 1
ATOM 2235 C C . ILE A 1 300 ? -19.936 8.502 3.613 1.00 98.00 300 ILE A C 1
ATOM 2237 O O . ILE A 1 300 ? -20.381 7.864 4.568 1.00 98.00 300 ILE A O 1
ATOM 2241 N N . ALA A 1 301 ? -18.661 8.891 3.544 1.00 97.50 301 ALA A N 1
ATOM 2242 C CA . ALA A 1 301 ? -17.692 8.631 4.600 1.00 97.50 301 ALA A CA 1
ATOM 2243 C C . ALA A 1 301 ? -18.125 9.280 5.929 1.00 97.50 301 ALA A C 1
ATOM 2245 O O . ALA A 1 301 ? -18.129 8.626 6.969 1.00 97.50 301 ALA A O 1
ATOM 2246 N N . ALA A 1 302 ? -18.596 10.531 5.905 1.00 98.00 302 ALA A N 1
ATOM 2247 C CA . ALA A 1 302 ? -19.106 11.206 7.098 1.00 98.00 302 ALA A CA 1
ATOM 2248 C C . ALA A 1 302 ? -20.325 10.488 7.710 1.00 98.00 302 ALA A C 1
ATOM 2250 O O . ALA A 1 302 ? -20.418 10.374 8.935 1.00 98.00 302 ALA A O 1
ATOM 2251 N N . ARG A 1 303 ? -21.239 9.954 6.880 1.00 98.31 303 ARG A N 1
ATOM 2252 C CA . ARG A 1 303 ? -22.351 9.108 7.355 1.00 98.31 303 ARG A CA 1
ATOM 2253 C C . ARG A 1 303 ? -21.842 7.844 8.045 1.00 98.31 303 ARG A C 1
ATOM 2255 O O . ARG A 1 303 ? -22.313 7.542 9.139 1.00 98.31 303 ARG A O 1
ATOM 2262 N N . ALA A 1 304 ? -20.866 7.152 7.456 1.00 98.25 304 ALA A N 1
ATOM 2263 C CA . ALA A 1 304 ? -20.271 5.956 8.051 1.00 98.25 304 ALA A CA 1
ATOM 2264 C C . ALA A 1 304 ? -19.585 6.261 9.394 1.00 98.25 304 ALA A C 1
ATOM 2266 O O . ALA A 1 304 ? -19.856 5.587 10.383 1.00 98.25 304 ALA A O 1
ATOM 2267 N N . VAL A 1 305 ? -18.774 7.323 9.467 1.00 98.25 305 VAL A N 1
ATOM 2268 C CA . VAL A 1 305 ? -18.131 7.786 10.713 1.00 98.25 305 VAL A CA 1
ATOM 2269 C C . VAL A 1 305 ? -19.168 8.079 11.797 1.00 98.25 305 VAL A C 1
ATOM 2271 O O . VAL A 1 305 ? -19.011 7.651 12.942 1.00 98.25 305 VAL A O 1
ATOM 2274 N N . LYS A 1 306 ? -20.251 8.782 11.443 1.00 98.12 306 LYS A N 1
ATOM 2275 C CA . LYS A 1 306 ? -21.341 9.083 12.378 1.00 98.12 306 LYS A CA 1
ATOM 2276 C C . LYS A 1 306 ? -22.021 7.806 12.880 1.00 98.12 306 LYS A C 1
ATOM 2278 O O . LYS A 1 306 ? -22.267 7.697 14.078 1.00 98.12 306 LYS A O 1
ATOM 2283 N N . ALA A 1 307 ? -22.295 6.853 11.990 1.00 97.62 307 ALA A N 1
ATOM 2284 C CA . ALA A 1 307 ? -22.915 5.574 12.333 1.00 97.62 307 ALA A CA 1
ATOM 2285 C C . ALA A 1 307 ? -22.020 4.724 13.253 1.00 97.62 307 ALA A C 1
ATOM 2287 O O . ALA A 1 307 ? -22.490 4.255 14.286 1.00 97.62 307 ALA A O 1
ATOM 2288 N N . ILE A 1 308 ? -20.712 4.639 12.969 1.00 97.31 308 ILE A N 1
ATOM 2289 C CA . ILE A 1 308 ? -19.720 4.015 13.867 1.00 97.31 308 ILE A CA 1
ATOM 2290 C C . ILE A 1 308 ? -19.769 4.673 15.251 1.00 97.31 308 ILE A C 1
ATOM 2292 O O . ILE A 1 308 ? -19.809 3.994 16.276 1.00 97.31 308 ILE A O 1
ATOM 2296 N N . GLY A 1 309 ? -19.801 6.008 15.290 1.00 94.38 309 GLY A N 1
ATOM 2297 C CA . GLY A 1 309 ? -19.889 6.763 16.536 1.00 94.38 309 GLY A CA 1
ATOM 2298 C C . GLY A 1 309 ? -21.156 6.473 17.350 1.00 94.38 309 GLY A C 1
ATOM 2299 O O . GLY A 1 309 ? -21.099 6.507 18.579 1.00 94.38 309 GLY A O 1
ATOM 2300 N N . ALA A 1 310 ? -22.260 6.164 16.670 1.00 94.50 310 ALA A N 1
ATOM 2301 C CA . ALA A 1 310 ? -23.553 5.816 17.252 1.00 94.50 310 ALA A CA 1
ATOM 2302 C C . ALA A 1 310 ? -23.733 4.309 17.520 1.00 94.50 310 ALA A C 1
ATOM 2304 O O . ALA A 1 310 ? -24.829 3.899 17.887 1.00 94.50 310 ALA A O 1
ATOM 2305 N N . HIS A 1 311 ? -22.683 3.499 17.335 1.00 94.50 311 HIS A N 1
ATOM 2306 C CA . HIS A 1 311 ? -22.717 2.036 17.469 1.00 94.50 311 HIS A CA 1
ATOM 2307 C C . HIS A 1 311 ? -23.658 1.342 16.459 1.00 94.50 311 HIS A C 1
ATOM 2309 O O . HIS A 1 311 ? -24.081 0.213 16.671 1.00 94.50 311 HIS A O 1
ATOM 2315 N N . ASP A 1 312 ? -23.964 1.987 15.331 1.00 95.62 312 ASP A N 1
ATOM 2316 C CA . ASP A 1 312 ? -24.784 1.416 14.258 1.00 95.62 312 ASP A CA 1
ATOM 2317 C C . ASP A 1 312 ? -23.884 0.859 13.145 1.00 95.62 312 ASP A C 1
ATOM 2319 O O . ASP A 1 312 ? -23.596 1.512 12.134 1.00 95.62 312 ASP A O 1
ATOM 2323 N N . PHE A 1 313 ? -23.380 -0.359 13.359 1.00 95.88 313 PHE A N 1
ATOM 2324 C CA . PHE A 1 313 ? -22.471 -1.010 12.409 1.00 95.88 313 PHE A CA 1
ATOM 2325 C C . PHE A 1 313 ? -23.172 -1.435 11.116 1.00 95.88 313 PHE A C 1
ATOM 2327 O O . PHE A 1 313 ? -22.522 -1.493 10.072 1.00 95.88 313 PHE A O 1
ATOM 2334 N N . ASP A 1 314 ? -24.490 -1.641 11.135 1.00 95.44 314 ASP A N 1
ATOM 2335 C CA . ASP A 1 314 ? -25.245 -1.958 9.922 1.00 95.44 314 ASP A CA 1
ATOM 2336 C C . ASP A 1 314 ? -25.317 -0.742 8.991 1.00 95.44 314 ASP A C 1
ATOM 2338 O O . ASP A 1 314 ? -25.065 -0.852 7.787 1.00 95.44 314 ASP A O 1
ATOM 2342 N N . ALA A 1 315 ? -25.645 0.438 9.531 1.00 97.00 315 ALA A N 1
ATOM 2343 C CA . ALA A 1 315 ? -25.679 1.673 8.750 1.00 97.00 315 ALA A CA 1
ATOM 2344 C C . ALA A 1 315 ? -24.276 2.105 8.300 1.00 97.00 315 ALA A C 1
ATOM 2346 O O . ALA A 1 315 ? -24.112 2.590 7.171 1.00 97.00 315 ALA A O 1
ATOM 2347 N N . ALA A 1 316 ? -23.260 1.895 9.145 1.00 97.81 316 ALA A N 1
ATOM 2348 C CA . ALA A 1 316 ? -21.866 2.114 8.774 1.00 97.81 316 ALA A CA 1
ATOM 2349 C C . ALA A 1 316 ? -21.452 1.203 7.610 1.00 97.81 316 ALA A C 1
ATOM 2351 O O . ALA A 1 316 ? -20.979 1.701 6.588 1.00 97.81 316 ALA A O 1
ATOM 2352 N N . GLY A 1 317 ? -21.703 -0.106 7.725 1.00 96.88 317 GLY A N 1
ATOM 2353 C CA . GLY A 1 317 ? -21.409 -1.095 6.688 1.00 96.88 317 GLY A CA 1
ATOM 2354 C C . GLY A 1 317 ? -22.082 -0.757 5.360 1.00 96.88 317 GLY A C 1
ATOM 2355 O O . GLY A 1 317 ? -21.406 -0.678 4.337 1.00 96.88 317 GLY A O 1
ATOM 2356 N N . LYS A 1 318 ? -23.384 -0.433 5.370 1.00 97.75 318 LYS A N 1
ATOM 2357 C CA . LYS A 1 318 ? -24.119 0.002 4.164 1.00 97.75 318 LYS A CA 1
ATOM 2358 C C . LYS A 1 318 ? -23.503 1.239 3.510 1.00 97.75 318 LYS A C 1
ATOM 2360 O O . LYS A 1 318 ? -23.340 1.263 2.293 1.00 97.75 318 LYS A O 1
ATOM 2365 N N . SER A 1 319 ? -2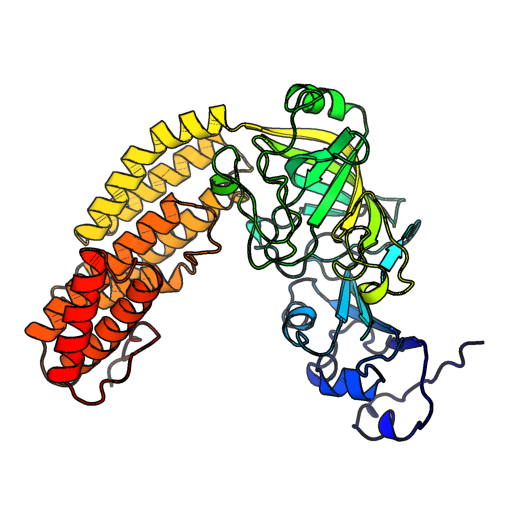3.133 2.241 4.308 1.00 98.31 319 SER A N 1
ATOM 2366 C CA . SER A 1 319 ? -22.496 3.462 3.797 1.00 98.31 319 SER A CA 1
ATOM 2367 C C . SER A 1 319 ? -21.126 3.160 3.179 1.00 98.31 319 SER A C 1
ATOM 2369 O O . SER A 1 319 ? -20.784 3.710 2.135 1.00 98.31 319 SER A O 1
ATOM 2371 N N . ILE A 1 320 ? -20.344 2.252 3.769 1.00 98.12 320 ILE A N 1
ATOM 2372 C CA . ILE A 1 320 ? -19.047 1.865 3.200 1.00 98.12 320 ILE A CA 1
ATOM 2373 C C . ILE A 1 320 ? -19.221 1.016 1.929 1.00 98.12 320 ILE A C 1
ATOM 2375 O O . ILE A 1 320 ? -18.479 1.198 0.966 1.00 98.12 320 ILE A O 1
ATOM 2379 N N . VAL A 1 321 ? -20.224 0.138 1.863 1.00 98.06 321 VAL A N 1
ATOM 2380 C CA . VAL A 1 321 ? -20.559 -0.599 0.631 1.00 98.06 321 VAL A CA 1
ATOM 2381 C C . VAL A 1 321 ? -20.942 0.365 -0.495 1.00 98.06 321 VAL A C 1
ATOM 2383 O O . VAL A 1 321 ? -20.464 0.205 -1.618 1.00 98.06 321 VAL A O 1
ATOM 2386 N N . GLU A 1 322 ? -21.738 1.399 -0.200 1.00 97.81 322 GLU A N 1
ATOM 2387 C CA . GLU A 1 322 ? -22.061 2.474 -1.149 1.00 97.81 322 GLU A CA 1
ATOM 2388 C C . GLU A 1 322 ? -20.791 3.200 -1.622 1.00 97.81 322 GLU A C 1
ATOM 2390 O O . GLU A 1 322 ? -20.581 3.357 -2.825 1.00 97.81 322 GLU A O 1
ATOM 2395 N N . TYR A 1 323 ? -19.904 3.574 -0.693 1.00 97.50 323 TYR A N 1
ATOM 2396 C CA . TYR A 1 323 ? -18.612 4.196 -0.999 1.00 97.50 323 TYR A CA 1
ATOM 2397 C C . TYR A 1 323 ? -17.784 3.338 -1.973 1.00 97.50 323 TYR A C 1
ATOM 2399 O O . TYR A 1 323 ? -17.330 3.825 -3.012 1.00 97.50 323 TYR A O 1
ATOM 2407 N N . LEU A 1 324 ? -17.623 2.044 -1.678 1.00 96.94 324 LEU A N 1
ATOM 2408 C CA . LEU A 1 324 ? -16.850 1.112 -2.506 1.00 96.94 324 LEU A CA 1
ATOM 2409 C C . LEU A 1 324 ? -17.514 0.869 -3.870 1.00 96.94 324 LEU A C 1
ATOM 2411 O O . LEU A 1 324 ? -16.823 0.757 -4.880 1.00 96.94 324 LEU A O 1
ATOM 2415 N N . ALA A 1 325 ? -18.846 0.825 -3.936 1.00 96.50 325 ALA A N 1
ATOM 2416 C CA . ALA A 1 325 ? -19.571 0.684 -5.198 1.00 96.50 325 ALA A CA 1
ATOM 2417 C C . ALA A 1 325 ? -19.340 1.881 -6.133 1.00 96.50 325 ALA A C 1
ATOM 2419 O O . ALA A 1 325 ? -19.150 1.696 -7.336 1.00 96.50 325 ALA A O 1
ATOM 2420 N N . ILE A 1 326 ? -19.296 3.101 -5.587 1.00 94.88 326 ILE A N 1
ATOM 2421 C CA . ILE A 1 326 ? -18.981 4.307 -6.361 1.00 94.88 326 ILE A CA 1
ATOM 2422 C C . ILE A 1 326 ? -17.538 4.247 -6.877 1.00 94.88 326 ILE A C 1
ATOM 2424 O O . ILE A 1 326 ? -17.317 4.534 -8.053 1.00 94.88 326 ILE A O 1
ATOM 2428 N N . LEU A 1 327 ? -16.570 3.836 -6.047 1.00 93.88 327 LEU A N 1
ATOM 2429 C CA . LEU A 1 327 ? -15.187 3.650 -6.504 1.00 93.88 327 LEU A CA 1
ATOM 2430 C C . LEU A 1 327 ? -15.086 2.618 -7.634 1.00 93.88 327 LEU A C 1
ATOM 2432 O O . LEU A 1 327 ? -14.468 2.913 -8.652 1.00 93.88 327 LEU A O 1
ATOM 2436 N N . ARG A 1 328 ? -15.730 1.448 -7.509 1.00 94.38 328 ARG A N 1
ATOM 2437 C CA . ARG A 1 328 ? -15.743 0.430 -8.579 1.00 94.38 328 ARG A CA 1
ATOM 2438 C C . ARG A 1 328 ? -16.339 0.957 -9.878 1.00 94.38 328 ARG A C 1
ATOM 2440 O O . ARG A 1 328 ? -15.783 0.720 -10.944 1.00 94.38 328 ARG A O 1
ATOM 2447 N N . ARG A 1 329 ? -17.467 1.667 -9.797 1.00 92.31 329 ARG A N 1
ATOM 2448 C CA . ARG A 1 329 ? -18.137 2.224 -10.978 1.00 92.31 329 ARG A CA 1
ATOM 2449 C C . ARG A 1 329 ? -17.263 3.258 -11.686 1.00 92.31 329 ARG A C 1
ATOM 2451 O O . ARG A 1 329 ? -17.182 3.234 -12.908 1.00 92.31 329 ARG A O 1
ATOM 2458 N N . ASP A 1 330 ? -16.643 4.160 -10.926 1.00 89.44 330 ASP A N 1
ATOM 2459 C CA . ASP A 1 330 ? -15.965 5.332 -11.489 1.00 89.44 330 ASP A CA 1
ATOM 2460 C C . ASP A 1 330 ? -14.493 5.053 -11.858 1.00 89.44 330 ASP A C 1
ATOM 2462 O O . ASP A 1 330 ? -13.969 5.702 -12.759 1.00 89.44 330 ASP A O 1
ATOM 2466 N N . LEU A 1 331 ? -13.832 4.091 -11.199 1.00 87.75 331 LEU A N 1
ATOM 2467 C CA . LEU A 1 331 ? -12.429 3.714 -11.455 1.00 87.75 331 LEU A CA 1
ATOM 2468 C C . LEU A 1 331 ? -12.287 2.402 -12.244 1.00 87.75 331 LEU A C 1
ATOM 2470 O O . LEU A 1 331 ? -11.197 2.067 -12.707 1.00 87.75 331 LEU A O 1
ATOM 2474 N N . GLY A 1 332 ? -13.383 1.664 -12.428 1.00 86.62 332 GLY A N 1
ATOM 2475 C CA . GLY A 1 332 ? -13.423 0.470 -13.262 1.00 86.62 332 GLY A CA 1
ATOM 2476 C C . GLY A 1 332 ? -12.600 -0.702 -12.702 1.00 86.62 332 GLY A C 1
ATOM 2477 O O . GLY A 1 332 ? -12.490 -0.855 -11.482 1.00 86.62 332 GLY A O 1
ATOM 2478 N N . PRO A 1 333 ? -12.019 -1.547 -13.577 1.00 83.88 333 PRO A N 1
ATOM 2479 C CA . PRO A 1 333 ? -11.323 -2.778 -13.182 1.00 83.88 333 PRO A CA 1
ATOM 2480 C C . PRO A 1 333 ? -10.125 -2.579 -12.241 1.00 83.88 333 PRO A C 1
ATOM 2482 O O . PRO A 1 333 ? -9.752 -3.506 -11.530 1.00 83.88 333 PRO A O 1
ATOM 2485 N N . PHE A 1 334 ? -9.536 -1.379 -12.208 1.00 85.12 334 PHE A N 1
ATOM 2486 C CA . PHE A 1 334 ? -8.381 -1.066 -11.361 1.00 85.12 334 PHE A CA 1
ATOM 2487 C C . PHE A 1 334 ? -8.758 -0.624 -9.949 1.00 85.12 334 PHE A C 1
ATOM 2489 O O . PHE A 1 334 ? -7.872 -0.498 -9.108 1.00 85.12 334 PHE A O 1
ATOM 2496 N N . ALA A 1 335 ? -10.048 -0.407 -9.660 1.00 89.06 335 ALA A N 1
ATOM 2497 C CA . ALA A 1 335 ? -10.493 0.102 -8.365 1.00 89.06 335 ALA A CA 1
ATOM 2498 C C . ALA A 1 335 ? -9.929 -0.715 -7.194 1.00 89.06 335 ALA A C 1
ATOM 2500 O O . ALA A 1 335 ? -9.446 -0.137 -6.229 1.00 89.06 335 ALA A O 1
ATOM 2501 N N . GLU A 1 336 ? -9.936 -2.046 -7.296 1.00 88.75 336 GLU A N 1
ATOM 2502 C CA . GLU A 1 336 ? -9.513 -2.937 -6.208 1.00 88.75 336 GLU A CA 1
ATOM 2503 C C . GLU A 1 336 ? -7.994 -2.976 -5.990 1.00 88.75 336 GLU A C 1
ATOM 2505 O O . GLU A 1 336 ? -7.547 -3.370 -4.915 1.00 88.75 336 GLU A O 1
ATOM 2510 N N . GLN A 1 337 ? -7.212 -2.516 -6.971 1.00 84.94 337 GLN A N 1
ATOM 2511 C CA . GLN A 1 337 ? -5.751 -2.418 -6.888 1.00 84.94 337 GLN A CA 1
ATOM 2512 C C . GLN A 1 337 ? -5.283 -1.116 -6.216 1.00 84.94 337 GLN A C 1
ATOM 2514 O O . GLN A 1 337 ? -4.096 -0.944 -5.948 1.00 84.94 337 GLN A O 1
ATOM 2519 N N . LEU A 1 338 ? -6.203 -0.192 -5.920 1.00 88.38 338 LEU A N 1
ATOM 2520 C CA . LEU A 1 338 ? -5.899 1.085 -5.276 1.00 88.38 338 LEU A CA 1
ATOM 2521 C C . LEU A 1 338 ? -5.960 0.965 -3.753 1.00 88.38 338 LEU A C 1
ATOM 2523 O O . LEU A 1 338 ? -6.914 0.408 -3.197 1.00 88.38 338 LEU A O 1
ATOM 2527 N N . ALA A 1 339 ? -4.994 1.577 -3.065 1.00 87.88 339 ALA A N 1
ATOM 2528 C CA . ALA A 1 339 ? -4.927 1.560 -1.606 1.00 87.88 339 ALA A CA 1
ATOM 2529 C C . ALA A 1 339 ? -6.204 2.121 -0.957 1.00 87.88 339 ALA A C 1
ATOM 2531 O O . ALA A 1 339 ? -6.726 1.520 -0.019 1.00 87.88 339 ALA A O 1
ATOM 2532 N N . ALA A 1 340 ? -6.775 3.205 -1.502 1.00 91.19 340 ALA A N 1
ATOM 2533 C CA . ALA A 1 340 ? -8.030 3.774 -1.006 1.00 91.19 340 ALA A CA 1
ATOM 2534 C C . ALA A 1 340 ? -9.177 2.757 -0.958 1.00 91.19 340 ALA A C 1
ATOM 2536 O O . ALA A 1 340 ? -9.939 2.722 0.009 1.00 91.19 340 ALA A O 1
ATOM 2537 N N . PHE A 1 341 ? -9.277 1.903 -1.976 1.00 93.75 341 PHE A N 1
ATOM 2538 C CA . PHE A 1 341 ? -10.288 0.859 -2.038 1.00 93.75 341 PHE A CA 1
ATOM 2539 C C . PHE A 1 341 ? -9.975 -0.284 -1.072 1.00 93.75 341 PHE A C 1
ATOM 2541 O O . PHE A 1 341 ? -10.824 -0.678 -0.269 1.00 93.75 341 PHE A O 1
ATOM 2548 N N . ALA A 1 342 ? -8.752 -0.814 -1.143 1.00 90.69 342 ALA A N 1
ATOM 2549 C CA . ALA A 1 342 ? -8.339 -1.976 -0.368 1.00 90.69 342 ALA A CA 1
ATOM 2550 C C . ALA A 1 342 ? -8.414 -1.712 1.144 1.00 90.69 342 ALA A C 1
ATOM 2552 O O . ALA A 1 342 ? -8.926 -2.545 1.897 1.00 90.69 342 ALA A O 1
ATOM 2553 N N . GLU A 1 343 ? -7.965 -0.536 1.588 1.00 91.62 343 GLU A N 1
ATOM 2554 C CA . GLU A 1 343 ? -7.991 -0.122 2.992 1.00 91.62 343 GLU A CA 1
ATOM 2555 C C . GLU A 1 343 ? -9.422 0.059 3.510 1.00 91.62 343 GLU A C 1
ATOM 2557 O O . GLU A 1 343 ? -9.769 -0.481 4.562 1.00 91.62 343 GLU A O 1
ATOM 2562 N N . VAL A 1 344 ? -10.290 0.734 2.751 1.00 95.56 344 VAL A N 1
ATOM 2563 C CA . VAL A 1 344 ? -11.702 0.907 3.130 1.00 95.56 344 VAL A CA 1
ATOM 2564 C C . VAL A 1 344 ? -12.448 -0.432 3.136 1.00 95.56 344 VAL A C 1
ATOM 2566 O O . VAL A 1 344 ? -13.243 -0.699 4.039 1.00 95.56 344 VAL A O 1
ATOM 2569 N N . SER A 1 345 ? -12.154 -1.321 2.185 1.00 95.38 345 SER A N 1
ATOM 2570 C CA . SER A 1 345 ? -12.722 -2.670 2.154 1.00 95.38 345 SER A CA 1
ATOM 2571 C C . SER A 1 345 ? -12.261 -3.529 3.338 1.00 95.38 345 SER A C 1
ATOM 2573 O O . SER A 1 345 ? -13.064 -4.285 3.886 1.00 95.38 345 SER A O 1
ATOM 2575 N N . ARG A 1 346 ? -11.006 -3.391 3.800 1.00 93.94 346 ARG A N 1
ATOM 2576 C CA . ARG A 1 346 ? -10.558 -4.029 5.053 1.00 93.94 346 ARG A CA 1
ATOM 2577 C C . ARG A 1 346 ? -11.399 -3.567 6.236 1.00 93.94 346 ARG A C 1
ATOM 2579 O O . ARG A 1 346 ? -11.878 -4.416 6.981 1.00 93.94 346 ARG A O 1
ATOM 2586 N N . VAL A 1 347 ? -11.611 -2.258 6.384 1.00 95.81 347 VAL A N 1
ATOM 2587 C CA . VAL A 1 347 ? -12.438 -1.705 7.470 1.00 95.81 347 VAL A CA 1
ATOM 2588 C C . VAL A 1 347 ? -13.870 -2.242 7.407 1.00 95.81 347 VAL A C 1
ATOM 2590 O O . VAL A 1 347 ? -14.390 -2.693 8.426 1.00 95.81 347 VAL A O 1
ATOM 2593 N N . GLN A 1 348 ? -14.488 -2.267 6.222 1.00 97.12 348 GLN A N 1
ATOM 2594 C CA . GLN A 1 348 ? -15.840 -2.806 6.035 1.00 97.12 348 GLN A CA 1
ATOM 2595 C C . GLN A 1 348 ? -15.956 -4.260 6.497 1.00 97.12 348 GLN A C 1
ATOM 2597 O O . GLN A 1 348 ? -16.851 -4.566 7.282 1.00 97.12 348 GLN A O 1
ATOM 2602 N N . ARG A 1 349 ? -15.016 -5.131 6.106 1.00 96.38 349 ARG A N 1
ATOM 2603 C CA . ARG A 1 349 ? -15.015 -6.533 6.555 1.00 96.38 349 ARG A CA 1
ATOM 2604 C C . ARG A 1 349 ? -14.939 -6.664 8.074 1.00 96.38 349 ARG A C 1
ATOM 2606 O O . ARG A 1 349 ? -15.567 -7.560 8.630 1.00 96.38 349 ARG A O 1
ATOM 2613 N N . GLN A 1 350 ? -14.171 -5.807 8.749 1.00 95.94 350 GLN A N 1
ATOM 2614 C CA . GLN A 1 350 ? -14.077 -5.872 10.210 1.00 95.94 350 GLN A CA 1
ATOM 2615 C C . GLN A 1 350 ? -15.330 -5.330 10.906 1.00 95.94 350 GLN A C 1
ATOM 2617 O O . GLN A 1 350 ? -15.770 -5.916 11.890 1.00 95.94 350 GLN A O 1
ATOM 2622 N N . ILE A 1 351 ? -15.950 -4.270 10.377 1.00 95.06 351 ILE A N 1
ATOM 2623 C CA . ILE A 1 351 ? -17.240 -3.769 10.881 1.00 95.06 351 ILE A CA 1
ATOM 2624 C C . ILE A 1 351 ? -18.324 -4.843 10.749 1.00 95.06 351 ILE A C 1
ATOM 2626 O O . ILE A 1 351 ? -19.086 -5.065 11.685 1.00 95.06 351 ILE A O 1
ATOM 2630 N N . GLU A 1 352 ? -18.375 -5.555 9.622 1.00 94.81 352 GLU A N 1
ATOM 2631 C CA . GLU A 1 352 ? -19.343 -6.638 9.422 1.00 94.81 352 GLU A CA 1
ATOM 2632 C C . GLU A 1 352 ? -19.139 -7.792 10.405 1.00 94.81 352 GLU A C 1
ATOM 2634 O O . GLU A 1 352 ? -20.113 -8.273 10.988 1.00 94.81 352 GLU A O 1
ATOM 2639 N N . ARG A 1 353 ? -17.884 -8.196 10.645 1.00 94.56 353 ARG A N 1
ATOM 2640 C CA . ARG A 1 353 ? -17.542 -9.255 11.612 1.00 94.56 353 ARG A CA 1
ATOM 2641 C C . ARG A 1 353 ? -17.986 -8.925 13.034 1.00 94.56 353 ARG A C 1
ATOM 2643 O O . ARG A 1 353 ? -18.466 -9.806 13.737 1.00 94.56 353 ARG A O 1
ATOM 2650 N N . GLU A 1 354 ? -17.851 -7.668 13.440 1.00 94.62 354 GLU A N 1
ATOM 2651 C CA . GLU A 1 354 ? -18.142 -7.217 14.807 1.00 94.62 354 GLU A CA 1
ATOM 2652 C C . GLU A 1 354 ? -19.578 -6.667 14.968 1.00 94.62 354 GLU A C 1
ATOM 2654 O O . GLU A 1 354 ? -19.986 -6.271 16.062 1.00 94.62 354 GLU A O 1
ATOM 2659 N N . SER A 1 355 ? -20.380 -6.665 13.894 1.00 91.81 355 SER A N 1
ATOM 2660 C CA . SER A 1 355 ? -21.727 -6.067 13.859 1.00 91.81 355 SER A CA 1
ATOM 2661 C C . SER A 1 355 ? -22.698 -6.654 14.886 1.00 91.81 355 SER A C 1
ATOM 2663 O O . SER A 1 355 ? -23.488 -5.920 15.476 1.00 91.81 355 SER A O 1
ATOM 2665 N N . ALA A 1 356 ? -22.636 -7.963 15.145 1.00 89.62 356 ALA A N 1
ATOM 2666 C CA . ALA A 1 356 ? -23.491 -8.610 16.138 1.00 89.62 356 ALA A CA 1
ATOM 2667 C C . ALA A 1 356 ? -23.121 -8.194 17.571 1.00 89.62 356 ALA A C 1
ATOM 2669 O O . ALA A 1 356 ? -24.006 -7.913 18.379 1.00 89.62 356 ALA A O 1
ATOM 2670 N N . ALA A 1 357 ? -21.822 -8.107 17.873 1.00 88.00 357 ALA A N 1
ATOM 2671 C CA . ALA A 1 357 ? -21.325 -7.760 19.201 1.00 88.00 357 ALA A CA 1
ATOM 2672 C C . ALA A 1 357 ? -21.648 -6.306 19.580 1.00 88.00 357 ALA A C 1
ATOM 2674 O O . ALA A 1 357 ? -21.926 -6.018 20.742 1.00 88.00 357 ALA A O 1
ATOM 2675 N N . VAL A 1 358 ? -21.692 -5.392 18.604 1.00 87.38 358 VAL A N 1
ATOM 2676 C CA . VAL A 1 358 ? -22.011 -3.979 18.862 1.00 87.38 358 VAL A CA 1
ATOM 2677 C C . VAL A 1 358 ? -23.481 -3.740 19.248 1.00 87.38 358 VAL A C 1
ATOM 2679 O O . VAL A 1 358 ? -23.804 -2.684 19.784 1.00 87.38 358 VAL A O 1
ATOM 2682 N N . ARG A 1 359 ? -24.372 -4.716 19.009 1.00 87.31 359 ARG A N 1
ATOM 2683 C CA . ARG A 1 359 ? -25.790 -4.668 19.420 1.00 87.31 359 ARG A CA 1
ATOM 2684 C C . ARG A 1 359 ? -26.017 -5.133 20.865 1.00 87.31 359 ARG A C 1
ATOM 2686 O O . ARG A 1 359 ? -27.161 -5.177 21.311 1.00 87.31 359 ARG A O 1
ATOM 2693 N N . ALA A 1 360 ? -24.961 -5.527 21.575 1.00 82.56 360 ALA A N 1
ATOM 2694 C CA . ALA A 1 360 ? -25.052 -5.935 22.971 1.00 82.56 360 ALA A CA 1
ATOM 2695 C C . ALA A 1 360 ? -25.424 -4.757 23.886 1.00 82.56 360 ALA A C 1
A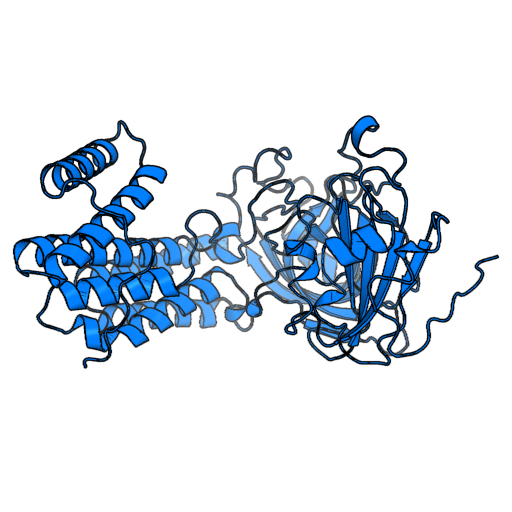TOM 2697 O O . ALA A 1 360 ? -25.119 -3.607 23.592 1.00 82.56 360 ALA A O 1
ATOM 2698 N N . GLU A 1 361 ? -26.024 -5.046 25.041 1.00 82.50 361 GLU A N 1
ATOM 2699 C CA . GLU A 1 361 ? -26.348 -4.020 26.045 1.00 82.50 361 GLU A CA 1
ATOM 2700 C C . GLU A 1 361 ? -25.129 -3.608 26.893 1.00 82.50 361 GLU A C 1
ATOM 2702 O O . GLU A 1 361 ? -25.101 -2.520 27.468 1.00 82.50 361 GLU A O 1
ATOM 2707 N N . SER A 1 362 ? -24.101 -4.462 26.976 1.00 89.12 362 SER A N 1
ATOM 2708 C CA . SER A 1 362 ? -22.900 -4.185 27.770 1.00 89.12 362 SER A CA 1
ATOM 2709 C C . SER A 1 362 ? -21.957 -3.230 27.039 1.00 89.12 362 SER A C 1
ATOM 2711 O O . SER A 1 362 ? -21.419 -3.547 25.974 1.00 89.12 362 SER A O 1
ATOM 2713 N N . ALA A 1 363 ? -21.664 -2.097 27.682 1.00 89.69 363 ALA A N 1
ATOM 2714 C CA . ALA A 1 363 ? -20.682 -1.125 27.208 1.00 89.69 363 ALA A CA 1
ATOM 2715 C C . ALA A 1 363 ? -19.292 -1.749 26.989 1.00 89.69 363 ALA A C 1
ATOM 2717 O O . ALA A 1 363 ? -18.576 -1.341 26.076 1.00 89.69 363 ALA A O 1
ATOM 2718 N N . PHE A 1 364 ? -18.924 -2.766 27.778 1.00 91.12 364 PHE A N 1
ATOM 2719 C CA . PHE A 1 364 ? -17.658 -3.480 27.620 1.00 91.12 364 PHE A CA 1
ATOM 2720 C C . PHE A 1 364 ? -17.615 -4.301 26.326 1.00 91.12 364 PHE A C 1
ATOM 2722 O O . PHE A 1 364 ? -16.615 -4.273 25.607 1.00 91.12 364 PHE A O 1
ATOM 2729 N N . VAL A 1 365 ? -18.710 -4.994 25.996 1.00 91.56 365 VAL A N 1
ATOM 2730 C CA . VAL A 1 365 ? -18.815 -5.793 24.764 1.00 91.56 365 VAL A CA 1
ATOM 2731 C C . VAL A 1 365 ? -18.773 -4.890 23.530 1.00 91.56 365 VAL A C 1
ATOM 2733 O O . VAL A 1 365 ? -18.006 -5.163 22.607 1.00 91.56 365 VAL A O 1
ATOM 2736 N N . ILE A 1 366 ? -19.506 -3.771 23.547 1.00 92.31 366 ILE A N 1
ATOM 2737 C CA . ILE A 1 366 ? -19.467 -2.771 22.467 1.00 92.31 366 ILE A CA 1
ATOM 2738 C C . ILE A 1 366 ? -18.051 -2.193 22.316 1.00 92.31 366 ILE A C 1
ATOM 2740 O O . ILE A 1 366 ? -17.523 -2.128 21.204 1.00 92.31 366 ILE A O 1
ATOM 2744 N N . ALA A 1 367 ? -17.402 -1.810 23.425 1.00 94.50 367 ALA A N 1
ATOM 2745 C CA . ALA A 1 367 ? -16.049 -1.251 23.402 1.00 94.50 367 ALA A CA 1
ATOM 2746 C C . ALA A 1 367 ? -15.058 -2.190 22.710 1.00 94.50 367 ALA A C 1
ATOM 2748 O O . ALA A 1 367 ? -14.301 -1.776 21.832 1.00 94.50 367 ALA A O 1
ATOM 2749 N N . LYS A 1 368 ? -15.115 -3.468 23.087 1.00 94.31 368 LYS A N 1
ATOM 2750 C CA . LYS A 1 368 ? -14.277 -4.542 22.567 1.00 94.31 368 LYS A CA 1
ATOM 2751 C C . LYS A 1 368 ? -14.513 -4.791 21.079 1.00 94.31 368 LYS A C 1
ATOM 2753 O O . LYS A 1 368 ? -13.543 -4.933 20.340 1.00 94.31 368 LYS A O 1
ATOM 2758 N N . ALA A 1 369 ? -15.770 -4.798 20.638 1.00 94.50 369 ALA A N 1
ATOM 2759 C CA . ALA A 1 369 ? -16.137 -4.936 19.229 1.00 94.50 369 ALA A CA 1
ATOM 2760 C C . ALA A 1 369 ? -15.555 -3.788 18.382 1.00 94.50 369 ALA A C 1
ATOM 2762 O O . ALA A 1 369 ? -14.891 -4.017 17.371 1.00 94.50 369 ALA A O 1
ATOM 2763 N N . CYS A 1 370 ? -15.713 -2.544 18.846 1.00 96.19 370 CYS A N 1
ATOM 2764 C CA . CYS A 1 370 ? -15.133 -1.368 18.195 1.00 96.19 370 CYS A CA 1
ATOM 2765 C C . CYS A 1 370 ? -13.595 -1.413 18.143 1.00 96.19 370 CYS A C 1
ATOM 2767 O O . CYS A 1 370 ? -12.994 -1.103 17.113 1.00 96.19 370 CYS A O 1
ATOM 2769 N N . ASP A 1 371 ? -12.955 -1.820 19.239 1.00 95.19 371 ASP A N 1
ATOM 2770 C CA . ASP A 1 371 ? -11.499 -1.922 19.365 1.00 95.19 371 ASP A CA 1
ATOM 2771 C C . ASP A 1 371 ? -10.914 -3.000 18.442 1.00 95.19 371 ASP A C 1
ATOM 2773 O O . ASP A 1 371 ? -9.990 -2.735 17.673 1.00 95.19 371 ASP A O 1
ATOM 2777 N N . ARG A 1 372 ? -11.517 -4.195 18.435 1.00 94.19 372 ARG A N 1
ATOM 2778 C CA . ARG A 1 372 ? -11.149 -5.289 17.528 1.00 94.19 372 ARG A CA 1
ATOM 2779 C C . ARG A 1 372 ? -11.309 -4.899 16.075 1.00 94.19 372 ARG A C 1
ATOM 2781 O O . ARG A 1 372 ? -10.383 -5.124 15.302 1.00 94.19 372 ARG A O 1
ATOM 2788 N N . ALA A 1 373 ? -12.436 -4.286 15.713 1.00 94.50 373 ALA A N 1
ATOM 2789 C CA . ALA A 1 373 ? -12.663 -3.861 14.341 1.00 94.50 373 ALA A CA 1
ATOM 2790 C C . ALA A 1 373 ? -11.590 -2.862 13.881 1.00 94.50 373 ALA A C 1
ATOM 2792 O O . ALA A 1 373 ? -11.039 -3.000 12.787 1.00 94.50 373 ALA A O 1
ATOM 2793 N N . GLY A 1 374 ? -11.252 -1.885 14.731 1.00 92.44 374 GLY A N 1
ATOM 2794 C CA . GLY A 1 374 ? -10.217 -0.892 14.441 1.00 92.44 374 GLY A CA 1
ATOM 2795 C C . GLY A 1 374 ? -8.810 -1.490 14.369 1.00 92.44 374 GLY A C 1
ATOM 2796 O O . GLY A 1 374 ? -8.054 -1.168 13.455 1.00 92.44 374 GLY A O 1
ATOM 2797 N N . HIS A 1 375 ? -8.462 -2.376 15.303 1.00 89.94 375 HIS A N 1
ATOM 2798 C CA . HIS A 1 375 ? -7.151 -3.023 15.370 1.00 89.94 375 HIS A CA 1
ATOM 2799 C C . HIS A 1 375 ? -6.941 -4.020 14.218 1.00 89.94 375 HIS A C 1
ATOM 2801 O O . HIS A 1 375 ? -5.949 -3.940 13.497 1.00 89.94 375 HIS A O 1
ATOM 2807 N N . ALA A 1 376 ? -7.910 -4.907 13.970 1.00 89.19 376 ALA A N 1
ATOM 2808 C CA . ALA A 1 376 ? -7.838 -5.934 12.928 1.00 89.19 376 ALA A CA 1
ATOM 2809 C C . ALA A 1 376 ? -7.913 -5.372 11.498 1.00 89.19 376 ALA A C 1
ATOM 2811 O O . ALA A 1 376 ? -7.613 -6.082 10.535 1.00 89.19 376 ALA A O 1
ATOM 2812 N N . ALA A 1 377 ? -8.316 -4.108 11.325 1.00 87.81 377 ALA A N 1
ATOM 2813 C CA . ALA A 1 377 ? -8.267 -3.448 10.023 1.00 87.81 377 ALA A CA 1
ATOM 2814 C C . ALA A 1 377 ? -6.820 -3.208 9.550 1.00 87.81 377 ALA A C 1
ATOM 2816 O O . ALA A 1 377 ? -6.601 -3.062 8.343 1.00 87.81 377 ALA A O 1
ATOM 2817 N N . GLY A 1 378 ? -5.848 -3.189 10.478 1.00 83.44 378 GLY A N 1
ATOM 2818 C CA . GLY A 1 378 ? -4.423 -3.036 10.170 1.00 83.44 378 GLY A CA 1
ATOM 2819 C C . GLY A 1 378 ? -4.103 -1.729 9.442 1.00 83.44 378 GLY A C 1
ATOM 2820 O O . GLY A 1 378 ? -3.188 -1.686 8.626 1.00 83.44 378 GLY A O 1
ATOM 2821 N N . ILE A 1 379 ? -4.912 -0.688 9.661 1.00 81.88 379 ILE A N 1
ATOM 2822 C CA . ILE A 1 379 ? -4.692 0.637 9.081 1.00 81.88 379 ILE A CA 1
ATOM 2823 C C . ILE A 1 379 ? -3.770 1.395 10.026 1.00 81.88 379 ILE A C 1
ATOM 2825 O O . ILE A 1 379 ? -4.195 1.877 11.080 1.00 81.88 379 ILE A O 1
ATOM 2829 N N . ASP A 1 380 ? -2.499 1.453 9.647 1.00 73.69 380 ASP A N 1
ATOM 2830 C CA . ASP A 1 380 ? -1.502 2.243 10.349 1.00 73.69 380 ASP A CA 1
ATOM 2831 C C . ASP A 1 380 ? -1.705 3.731 10.056 1.00 73.69 380 ASP A C 1
ATOM 2833 O O . ASP A 1 380 ? -1.959 4.142 8.924 1.00 73.69 380 ASP A O 1
ATOM 2837 N N . ARG A 1 381 ? -1.618 4.559 11.092 1.00 65.06 381 ARG A N 1
ATOM 2838 C CA . ARG A 1 381 ? -1.952 5.981 10.996 1.00 65.06 381 ARG A CA 1
ATOM 2839 C C . ARG A 1 381 ? -0.884 6.790 10.243 1.00 65.06 381 ARG A C 1
ATOM 2841 O O . ARG A 1 381 ? -1.222 7.822 9.661 1.00 65.06 381 ARG A O 1
ATOM 2848 N N . PHE A 1 382 ? 0.359 6.312 10.195 1.00 62.56 382 PHE A N 1
ATOM 2849 C CA . PHE A 1 382 ? 1.491 6.961 9.531 1.00 62.56 382 PHE A CA 1
ATOM 2850 C C . PHE A 1 382 ? 1.680 6.480 8.090 1.00 62.56 382 PHE A C 1
ATOM 2852 O O . PHE A 1 382 ? 1.989 7.294 7.217 1.00 62.56 382 PHE A O 1
ATOM 2859 N N . THR A 1 383 ? 1.462 5.188 7.829 1.00 66.94 383 THR A N 1
ATOM 2860 C CA . THR A 1 383 ? 1.751 4.572 6.519 1.00 66.94 383 THR A CA 1
ATOM 2861 C C . THR A 1 383 ? 0.517 4.332 5.649 1.00 66.94 383 THR A C 1
ATOM 2863 O O . THR A 1 383 ? 0.654 4.117 4.445 1.00 66.94 383 THR A O 1
ATOM 2866 N N . SER A 1 384 ? -0.700 4.413 6.206 1.00 76.44 384 SER A N 1
ATOM 2867 C CA . SER A 1 384 ? -1.926 4.310 5.404 1.00 76.44 384 SER A CA 1
ATOM 2868 C C . SER A 1 384 ? -2.026 5.443 4.388 1.00 76.44 384 SER A C 1
ATOM 2870 O O . SER A 1 384 ? -1.764 6.618 4.678 1.00 76.44 384 SER A O 1
ATOM 2872 N N . ALA A 1 385 ? -2.470 5.070 3.194 1.00 77.38 385 ALA A N 1
ATOM 2873 C CA . ALA A 1 385 ? -2.741 6.000 2.112 1.00 77.38 385 ALA A CA 1
ATOM 2874 C C . ALA A 1 385 ? -4.084 6.717 2.304 1.00 77.38 385 ALA A C 1
ATOM 2876 O O . ALA A 1 385 ? -4.192 7.924 2.108 1.00 77.38 385 ALA A O 1
ATOM 2877 N N . SER A 1 386 ? -5.121 5.978 2.699 1.00 88.50 386 SER A N 1
ATOM 2878 C CA . SER A 1 386 ? -6.502 6.444 2.655 1.00 88.50 386 SER A CA 1
ATOM 2879 C C . SER A 1 386 ? -6.891 7.261 3.881 1.00 88.50 386 SER A C 1
ATOM 2881 O O . SER A 1 386 ? -7.157 6.725 4.958 1.00 88.50 386 SER A O 1
ATOM 2883 N N . GLU A 1 387 ? -7.057 8.568 3.690 1.00 88.94 387 GLU A N 1
ATOM 2884 C CA . GLU A 1 387 ? -7.594 9.457 4.729 1.00 88.94 387 GLU A CA 1
ATOM 2885 C C . GLU A 1 387 ? -8.998 9.039 5.207 1.00 88.94 387 GLU A C 1
ATOM 2887 O O . GLU A 1 387 ? -9.322 9.174 6.387 1.00 88.94 387 GLU A O 1
ATOM 2892 N N . ASP A 1 388 ? -9.822 8.454 4.329 1.00 93.69 388 ASP A N 1
ATOM 2893 C CA . ASP A 1 388 ? -11.159 7.981 4.708 1.00 93.69 388 ASP A CA 1
ATOM 2894 C C . ASP A 1 388 ? -11.074 6.707 5.571 1.00 93.69 388 ASP A C 1
ATOM 2896 O O . ASP A 1 388 ? -11.782 6.589 6.573 1.00 93.69 388 ASP A O 1
ATOM 2900 N N . ALA A 1 389 ? -10.163 5.776 5.249 1.00 93.62 389 ALA A N 1
ATOM 2901 C CA . ALA A 1 389 ? -9.935 4.594 6.084 1.00 93.62 389 ALA A CA 1
ATOM 2902 C C . ALA A 1 389 ? -9.391 4.979 7.469 1.00 93.62 389 ALA A C 1
ATOM 2904 O O . ALA A 1 389 ? -9.868 4.457 8.482 1.00 93.62 389 ALA A O 1
ATOM 2905 N N . LYS A 1 390 ? -8.458 5.944 7.531 1.00 91.81 390 LYS A N 1
ATOM 2906 C CA . LYS A 1 390 ? -7.975 6.525 8.796 1.00 91.81 390 LYS A CA 1
ATOM 2907 C C . LYS A 1 390 ? -9.119 7.133 9.603 1.00 91.81 390 LYS A C 1
ATOM 2909 O O . LYS A 1 390 ? -9.208 6.888 10.807 1.00 91.81 390 LYS A O 1
ATOM 2914 N N . ALA A 1 391 ? -10.023 7.873 8.959 1.00 93.94 391 ALA A N 1
ATOM 2915 C CA . ALA A 1 391 ? -11.187 8.455 9.623 1.00 93.94 391 ALA A CA 1
ATOM 2916 C C . ALA A 1 391 ? -12.120 7.380 10.210 1.00 93.94 391 ALA A C 1
ATOM 2918 O O . ALA A 1 391 ? -12.561 7.515 11.354 1.00 93.94 391 ALA A O 1
ATOM 2919 N N . PHE A 1 392 ? -12.375 6.283 9.487 1.00 96.50 392 PHE A N 1
ATOM 2920 C CA . PHE A 1 392 ? -13.175 5.168 10.008 1.00 96.50 392 PHE A CA 1
ATOM 2921 C C . PHE A 1 392 ? -12.511 4.482 11.206 1.00 96.50 392 PHE A C 1
ATOM 2923 O O . PHE A 1 392 ? -13.168 4.253 12.222 1.00 96.50 392 PHE A O 1
ATOM 2930 N N . VAL A 1 393 ? -11.206 4.202 11.138 1.00 94.44 393 VAL A N 1
ATOM 2931 C CA . VAL A 1 393 ? -10.469 3.587 12.257 1.00 94.44 393 VAL A CA 1
ATOM 2932 C C . VAL A 1 393 ? -10.372 4.529 13.457 1.00 94.44 393 VAL A C 1
ATOM 2934 O O . VAL A 1 393 ? -10.511 4.090 14.599 1.00 94.44 393 VAL A O 1
ATOM 2937 N N . SER A 1 394 ? -10.222 5.834 13.226 1.00 92.88 394 SER A N 1
ATOM 2938 C CA . SER A 1 394 ? -10.295 6.846 14.284 1.00 92.88 394 SER A CA 1
ATOM 2939 C C . SER A 1 394 ? -11.676 6.869 14.952 1.00 92.88 394 SER A C 1
ATOM 2941 O O . SER A 1 394 ? -11.772 6.909 16.181 1.00 92.88 394 SER A O 1
ATOM 2943 N N . ALA A 1 395 ? -12.756 6.740 14.172 1.00 95.88 395 ALA A N 1
ATOM 2944 C CA . ALA A 1 395 ? -14.115 6.625 14.701 1.00 95.88 395 ALA A CA 1
ATOM 2945 C C . ALA A 1 395 ? -14.310 5.349 15.540 1.00 95.88 395 ALA A C 1
ATOM 2947 O O . ALA A 1 395 ? -14.902 5.422 16.620 1.00 95.88 395 ALA A O 1
ATOM 2948 N N . LEU A 1 396 ? -13.766 4.210 15.093 1.00 96.44 396 LEU A N 1
ATOM 2949 C CA . LEU A 1 396 ? -13.787 2.933 15.821 1.00 96.44 396 LEU A CA 1
ATOM 2950 C C . LEU A 1 396 ? -13.024 3.021 17.148 1.00 96.44 396 LEU A C 1
ATOM 2952 O O . LEU A 1 396 ? -13.569 2.677 18.195 1.00 96.44 396 LEU A O 1
ATOM 2956 N N . ARG A 1 397 ? -11.809 3.582 17.148 1.00 93.56 397 ARG A N 1
ATOM 2957 C CA . ARG A 1 397 ? -11.054 3.840 18.390 1.00 93.56 397 ARG A CA 1
ATOM 2958 C C . ARG A 1 397 ? -11.798 4.817 19.304 1.00 93.56 397 ARG A C 1
ATOM 2960 O O . ARG A 1 397 ? -11.863 4.620 20.515 1.00 93.56 397 ARG A O 1
ATOM 2967 N N . GLY A 1 398 ? -12.437 5.839 18.735 1.00 93.88 398 GLY A N 1
ATOM 2968 C CA . GLY A 1 398 ? -13.310 6.756 19.466 1.00 93.88 398 GLY A CA 1
ATOM 2969 C C . GLY A 1 398 ? -14.497 6.061 20.141 1.00 93.88 398 GLY A C 1
ATOM 2970 O O . GLY A 1 398 ? -14.781 6.364 21.302 1.00 93.88 398 GLY A O 1
ATOM 2971 N N . CYS A 1 399 ? -15.158 5.134 19.440 1.00 95.88 399 CYS A N 1
ATOM 2972 C CA . CYS A 1 399 ? -16.190 4.257 19.999 1.00 95.88 399 CYS A CA 1
ATOM 2973 C C . CYS A 1 399 ? -15.630 3.416 21.158 1.00 95.88 399 CYS A C 1
ATOM 2975 O O . CYS A 1 399 ? -16.159 3.483 22.268 1.00 95.88 399 CYS A O 1
ATOM 2977 N N . ALA A 1 400 ? -14.512 2.717 20.937 1.00 96.06 400 ALA A N 1
ATOM 2978 C CA . ALA A 1 400 ? -13.874 1.867 21.939 1.00 96.06 400 ALA A CA 1
ATOM 2979 C C . ALA A 1 400 ? -13.555 2.627 23.234 1.00 96.06 400 ALA A C 1
ATOM 2981 O O . ALA A 1 400 ? -13.936 2.194 24.318 1.00 96.06 400 ALA A O 1
ATOM 2982 N N . ARG A 1 401 ? -12.936 3.814 23.137 1.00 95.12 401 ARG A N 1
ATOM 2983 C CA . ARG A 1 401 ? -12.624 4.651 24.311 1.00 95.12 401 ARG A CA 1
ATOM 2984 C C . ARG A 1 401 ? -13.873 5.023 25.106 1.00 95.12 401 ARG A C 1
ATOM 2986 O O . ARG A 1 401 ? -13.847 4.976 26.331 1.00 95.12 401 ARG A O 1
ATOM 2993 N N . ARG A 1 402 ? -14.965 5.414 24.434 1.00 94.44 402 ARG A N 1
ATOM 2994 C CA . ARG A 1 402 ? -16.227 5.735 25.126 1.00 94.44 402 ARG A CA 1
ATOM 2995 C C . ARG A 1 402 ? -16.782 4.511 25.849 1.00 94.44 402 ARG A C 1
ATOM 2997 O O . ARG A 1 402 ? -17.084 4.617 27.034 1.00 94.44 402 ARG A O 1
ATOM 3004 N N . GLY A 1 403 ? -16.830 3.366 25.173 1.00 94.44 403 GLY A N 1
ATOM 3005 C CA . GLY A 1 403 ? -17.317 2.127 25.769 1.00 94.44 403 GLY A CA 1
ATOM 3006 C C . GLY A 1 403 ? -16.456 1.655 26.947 1.00 94.44 403 GLY A C 1
ATOM 3007 O O . GLY A 1 403 ? -17.004 1.308 27.985 1.00 94.44 403 GLY A O 1
ATOM 3008 N N . TYR A 1 404 ? -15.121 1.719 26.859 1.00 95.88 404 TYR A N 1
ATOM 3009 C CA . TYR A 1 404 ? -14.250 1.334 27.979 1.00 95.88 404 TYR A CA 1
ATOM 3010 C C . TYR A 1 404 ? -14.337 2.301 29.166 1.00 95.88 404 TYR A C 1
ATOM 3012 O O . TYR A 1 404 ? -14.277 1.852 30.310 1.00 95.88 404 TYR A O 1
ATOM 3020 N N . ARG A 1 405 ? -14.528 3.609 28.930 1.00 94.69 405 ARG A N 1
ATOM 3021 C CA . ARG A 1 405 ? -14.810 4.573 30.012 1.00 94.69 405 ARG A CA 1
ATOM 3022 C C . ARG A 1 405 ? -16.096 4.225 30.750 1.00 94.69 405 ARG A C 1
ATOM 3024 O O . ARG A 1 405 ? -16.116 4.235 31.976 1.00 94.69 405 ARG A O 1
ATOM 3031 N N . GLU A 1 406 ? -17.151 3.921 30.005 1.00 93.94 406 GLU A N 1
ATOM 3032 C CA . GLU A 1 406 ? -18.444 3.547 30.571 1.00 93.94 406 GLU A CA 1
ATOM 3033 C C . GLU A 1 406 ? -18.373 2.192 31.289 1.00 93.94 406 GLU A C 1
ATOM 3035 O O . GLU A 1 406 ? -18.826 2.073 32.426 1.00 93.94 406 GLU A O 1
ATOM 3040 N N . ALA A 1 407 ? -17.721 1.198 30.685 1.00 91.94 407 ALA A N 1
ATOM 3041 C CA . ALA A 1 407 ? -17.482 -0.108 31.289 1.00 91.94 407 ALA A CA 1
ATOM 3042 C C . ALA A 1 407 ? -16.693 0.006 32.598 1.00 91.94 407 ALA A C 1
ATOM 3044 O O . ALA A 1 407 ? -17.070 -0.601 33.591 1.00 91.94 407 ALA A O 1
ATOM 3045 N N . ARG A 1 408 ? -15.653 0.847 32.655 1.00 91.31 408 ARG A N 1
ATOM 3046 C CA . ARG A 1 408 ? -14.901 1.110 33.894 1.00 91.31 408 ARG A CA 1
ATOM 3047 C C . ARG A 1 408 ? -15.787 1.642 35.028 1.00 91.31 408 ARG A C 1
ATOM 3049 O O . ARG A 1 408 ? -15.475 1.401 36.188 1.00 91.31 408 ARG A O 1
ATOM 3056 N N . GLN A 1 409 ? -16.849 2.383 34.710 1.00 89.12 409 GLN A N 1
ATOM 3057 C CA . GLN A 1 409 ? -17.772 2.938 35.705 1.00 89.12 409 GLN A CA 1
ATOM 3058 C C . GLN A 1 409 ? -18.879 1.958 36.111 1.00 89.12 409 GLN A C 1
ATOM 3060 O O . GLN A 1 409 ? -19.350 2.022 37.244 1.00 89.12 409 GLN A O 1
ATOM 3065 N N . LYS A 1 410 ? -19.326 1.102 35.184 1.00 87.19 410 LYS A N 1
ATOM 3066 C CA . LYS A 1 410 ? -20.505 0.239 35.359 1.00 87.19 410 LYS A CA 1
ATOM 3067 C C . LYS A 1 410 ? -20.178 -1.213 35.710 1.00 87.19 410 LYS A C 1
ATOM 3069 O O . LYS A 1 410 ? -20.982 -1.861 36.372 1.00 87.19 410 LYS A O 1
ATOM 3074 N N . GLU A 1 411 ? -19.038 -1.727 35.263 1.00 81.69 411 GLU A N 1
ATOM 3075 C CA . GLU A 1 411 ? -18.600 -3.101 35.522 1.00 81.69 411 GLU A CA 1
ATOM 3076 C C . GLU A 1 411 ? -17.888 -3.206 36.880 1.00 81.69 411 GLU A C 1
ATOM 3078 O O . GLU A 1 411 ? -17.431 -2.216 37.454 1.00 81.69 411 GLU A O 1
ATOM 3083 N N . SER A 1 412 ? -17.741 -4.430 37.392 1.00 81.06 412 SER A N 1
ATOM 3084 C CA . SER A 1 412 ? -16.978 -4.711 38.615 1.00 81.06 412 SER A CA 1
ATOM 3085 C C . SER A 1 412 ? -15.965 -5.839 38.400 1.00 81.06 412 SER A C 1
ATOM 3087 O O . SER A 1 412 ? -16.018 -6.568 37.410 1.00 81.06 412 SER A O 1
ATOM 3089 N N . GLY A 1 413 ? -14.995 -5.967 39.310 1.00 84.44 413 GLY A N 1
ATOM 3090 C CA . GLY A 1 413 ? -14.010 -7.050 39.271 1.00 84.44 413 GLY A CA 1
ATOM 3091 C C . GLY A 1 413 ? -13.094 -7.007 38.042 1.00 84.44 413 GLY A C 1
ATOM 3092 O O . GLY A 1 413 ? -12.463 -5.987 37.759 1.00 84.44 413 GLY A O 1
ATOM 3093 N N . GLU A 1 414 ? -12.981 -8.136 37.343 1.00 84.56 414 GLU A N 1
ATOM 3094 C CA . GLU A 1 414 ? -12.060 -8.323 36.215 1.00 84.56 414 GLU A CA 1
ATOM 3095 C C . GLU A 1 414 ? -12.424 -7.460 35.000 1.00 84.56 414 GLU A C 1
ATOM 3097 O O . GLU A 1 414 ? -11.545 -6.809 34.442 1.00 84.56 414 GLU A O 1
ATOM 3102 N N . GLY A 1 415 ? -13.713 -7.342 34.654 1.00 82.75 415 GLY A N 1
ATOM 3103 C CA . GLY A 1 415 ? -14.163 -6.531 33.515 1.00 82.75 415 GLY A CA 1
ATOM 3104 C C . GLY A 1 415 ? -13.772 -5.055 33.641 1.00 82.75 415 GLY A C 1
ATOM 3105 O O . GLY A 1 415 ? -13.248 -4.463 32.697 1.00 82.75 415 GLY A O 1
ATOM 3106 N N . ALA A 1 416 ? -13.919 -4.476 34.838 1.00 86.94 416 ALA A N 1
ATOM 3107 C CA . ALA A 1 416 ? -13.494 -3.104 35.119 1.00 86.94 416 ALA A CA 1
ATOM 3108 C C . ALA A 1 416 ? -11.965 -2.930 35.036 1.00 86.94 416 ALA A C 1
ATOM 3110 O O . ALA A 1 416 ? -11.481 -1.909 34.534 1.00 86.94 416 ALA A O 1
ATOM 3111 N N . ARG A 1 417 ? -11.190 -3.930 35.485 1.00 88.81 417 ARG A N 1
ATOM 3112 C CA . ARG A 1 417 ? -9.720 -3.923 35.379 1.00 88.81 417 ARG A CA 1
ATOM 3113 C C . ARG A 1 417 ? -9.268 -4.004 33.924 1.00 88.81 417 ARG A C 1
ATOM 3115 O O . ARG A 1 417 ? -8.458 -3.180 33.509 1.00 88.81 417 ARG A O 1
ATOM 3122 N N . THR A 1 418 ? -9.829 -4.922 33.138 1.00 91.88 418 THR A N 1
ATOM 3123 C CA . THR A 1 418 ? -9.520 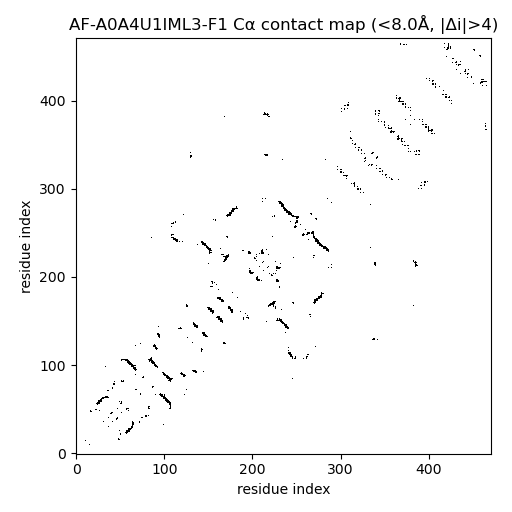-5.064 31.708 1.00 91.88 418 THR A CA 1
ATOM 3124 C C . THR A 1 418 ? -9.903 -3.809 30.928 1.00 91.88 418 THR A C 1
ATOM 3126 O O . THR A 1 418 ? -9.103 -3.321 30.130 1.00 91.88 418 THR A O 1
ATOM 3129 N N . ALA A 1 419 ? -11.083 -3.236 31.192 1.00 93.12 419 ALA A N 1
ATOM 3130 C CA . ALA A 1 419 ? -11.506 -1.975 30.584 1.00 93.12 419 ALA A CA 1
ATOM 3131 C C . ALA A 1 419 ? -10.540 -0.828 30.916 1.00 93.12 419 ALA A C 1
ATOM 3133 O O . ALA A 1 419 ? -10.179 -0.054 30.034 1.00 93.12 419 ALA A O 1
ATOM 3134 N N . THR A 1 420 ? -10.077 -0.747 32.169 1.00 94.19 420 THR A N 1
ATOM 3135 C CA . THR A 1 420 ? -9.113 0.274 32.606 1.00 94.19 420 THR A CA 1
ATOM 3136 C C . THR A 1 420 ? -7.754 0.097 31.930 1.00 94.19 420 THR A C 1
ATOM 3138 O O . THR A 1 420 ? -7.229 1.059 31.374 1.00 94.19 420 THR A O 1
ATOM 3141 N N . ALA A 1 421 ? -7.209 -1.123 31.916 1.00 94.06 421 ALA A N 1
ATOM 3142 C CA . ALA A 1 421 ? -5.926 -1.437 31.286 1.00 94.06 421 ALA A CA 1
ATOM 3143 C C . ALA A 1 421 ? -5.933 -1.160 29.775 1.00 94.06 421 ALA A C 1
ATOM 3145 O O . ALA A 1 421 ? -4.958 -0.637 29.229 1.00 94.06 421 ALA A O 1
ATOM 3146 N N . ARG A 1 422 ? -7.041 -1.475 29.089 1.00 95.56 422 ARG A N 1
ATOM 3147 C CA . ARG A 1 422 ? -7.164 -1.219 27.652 1.00 95.56 422 ARG A CA 1
ATOM 3148 C C . ARG A 1 422 ? -7.402 0.255 27.334 1.00 95.56 422 ARG A C 1
ATOM 3150 O O . ARG A 1 422 ? -6.797 0.772 26.400 1.00 95.56 422 ARG A O 1
ATOM 3157 N N . LEU A 1 423 ? -8.231 0.948 28.120 1.00 96.06 423 LEU A N 1
ATOM 3158 C CA . LEU A 1 423 ? -8.407 2.397 27.993 1.00 96.06 423 LEU A CA 1
ATOM 3159 C C . LEU A 1 423 ? -7.075 3.132 28.178 1.00 96.06 423 LEU A C 1
ATOM 3161 O O . LEU A 1 423 ? -6.780 4.038 27.406 1.00 96.06 423 LEU A O 1
ATOM 3165 N N . TYR A 1 424 ? -6.268 2.718 29.157 1.00 95.31 424 TYR A N 1
ATOM 3166 C CA . TYR A 1 424 ? -4.945 3.285 29.405 1.00 95.31 424 TYR A CA 1
ATOM 3167 C C . TYR A 1 424 ? -4.024 3.148 28.181 1.00 95.31 424 TYR A C 1
ATOM 3169 O O . TYR A 1 424 ? -3.468 4.149 27.739 1.00 95.31 424 TYR A O 1
ATOM 3177 N N . ALA A 1 425 ? -3.956 1.962 27.562 1.00 93.94 425 ALA A N 1
ATOM 3178 C CA . ALA A 1 425 ? -3.184 1.750 26.332 1.00 93.94 425 ALA A CA 1
ATOM 3179 C C . ALA A 1 425 ? -3.660 2.647 25.171 1.00 93.94 425 ALA A C 1
ATOM 3181 O O . ALA A 1 425 ? -2.853 3.310 24.528 1.00 93.94 425 ALA A O 1
ATOM 3182 N N . LEU A 1 426 ? -4.977 2.742 24.945 1.00 92.62 426 LEU A N 1
ATOM 3183 C CA . LEU A 1 426 ? -5.528 3.588 23.877 1.00 92.62 426 LEU A CA 1
ATOM 3184 C C . LEU A 1 426 ? -5.218 5.081 24.080 1.00 92.62 426 LEU A C 1
ATOM 3186 O O . LEU A 1 426 ? -4.975 5.791 23.109 1.00 92.62 426 LEU A O 1
ATOM 3190 N N . LEU A 1 427 ? -5.231 5.562 25.328 1.00 93.31 427 LEU A N 1
ATOM 3191 C CA . LEU A 1 427 ? -4.882 6.950 25.649 1.00 93.31 427 LEU A CA 1
ATOM 3192 C C . LEU A 1 427 ? -3.382 7.220 25.462 1.00 93.31 427 LEU A C 1
ATOM 3194 O O . LEU A 1 427 ? -3.022 8.301 25.000 1.00 93.31 427 LEU A O 1
ATOM 3198 N N . GLN A 1 428 ? -2.518 6.252 25.785 1.00 90.44 428 GLN A N 1
ATOM 3199 C CA . GLN A 1 428 ? -1.080 6.348 25.514 1.00 90.44 428 GLN A CA 1
ATOM 3200 C C . GLN A 1 428 ? -0.796 6.440 24.009 1.00 90.44 428 GLN A C 1
ATOM 3202 O O . GLN A 1 428 ? -0.022 7.301 23.597 1.00 90.44 428 GLN A O 1
ATOM 3207 N N . ASP A 1 429 ? -1.474 5.632 23.189 1.00 87.25 429 ASP A N 1
ATOM 3208 C CA . ASP A 1 429 ? -1.360 5.712 21.728 1.00 87.25 429 ASP A CA 1
ATOM 3209 C C . ASP A 1 429 ? -1.787 7.091 21.200 1.00 87.25 429 ASP A C 1
ATOM 3211 O O . ASP A 1 429 ? -1.122 7.668 20.343 1.00 87.25 429 ASP A O 1
ATOM 3215 N N . ASP A 1 430 ? -2.882 7.656 21.719 1.00 86.62 430 ASP A N 1
ATOM 3216 C CA . ASP A 1 430 ? -3.343 8.984 21.297 1.00 86.62 430 ASP A CA 1
ATOM 3217 C C . ASP A 1 430 ? -2.391 10.112 21.737 1.00 86.62 430 ASP A C 1
ATOM 3219 O O . ASP A 1 430 ? -2.256 11.112 21.030 1.00 86.62 430 ASP A O 1
ATOM 3223 N N . MET A 1 431 ? -1.706 9.966 22.878 1.00 85.44 431 MET A N 1
ATOM 3224 C CA . MET A 1 431 ? -0.695 10.936 23.322 1.00 85.44 431 MET A CA 1
ATOM 3225 C C . MET A 1 431 ? 0.482 11.057 22.355 1.00 85.44 431 MET A C 1
ATOM 3227 O O . MET A 1 431 ? 1.088 12.123 22.271 1.00 85.44 431 MET A O 1
ATOM 3231 N N . LEU A 1 432 ? 0.800 9.999 21.608 1.00 81.75 432 LEU A N 1
ATOM 3232 C CA . LEU A 1 432 ? 1.846 10.050 20.584 1.00 81.75 432 LEU A CA 1
ATOM 3233 C C . LEU A 1 432 ? 1.444 10.912 19.376 1.00 81.75 432 LEU A C 1
ATOM 3235 O O . LEU A 1 432 ? 2.298 11.290 18.577 1.00 81.75 432 LEU A O 1
ATOM 3239 N N . GLU A 1 433 ? 0.158 11.234 19.236 1.00 73.50 433 GLU A N 1
ATOM 3240 C CA . GLU A 1 433 ? -0.403 11.860 18.034 1.00 73.50 433 GLU A CA 1
ATOM 3241 C C . GLU A 1 433 ? -0.886 13.284 18.258 1.00 73.50 433 GLU A C 1
ATOM 3243 O O . GLU A 1 433 ? -0.942 14.095 17.330 1.00 73.50 433 GLU A O 1
ATOM 3248 N N . VAL A 1 434 ? -1.259 13.598 19.490 1.00 80.31 434 VAL A N 1
ATOM 3249 C CA . VAL A 1 434 ? -1.777 14.907 19.846 1.00 80.31 434 VAL A CA 1
ATOM 3250 C C . VAL A 1 434 ? -0.637 15.763 20.382 1.00 80.31 434 VAL A C 1
ATOM 3252 O O . VAL A 1 434 ? 0.150 15.322 21.213 1.00 80.31 434 VAL A O 1
ATOM 3255 N N . GLN A 1 435 ? -0.554 17.026 19.948 1.00 77.75 435 GLN A N 1
ATOM 3256 C CA . GLN A 1 435 ? 0.405 17.959 20.541 1.00 77.75 435 GLN A CA 1
ATOM 3257 C C . GLN A 1 435 ? 0.155 18.040 22.059 1.00 77.75 435 GLN A C 1
ATOM 3259 O O . GLN A 1 435 ? -0.964 18.412 22.438 1.00 77.75 435 GLN A O 1
ATOM 3264 N N . PRO A 1 436 ? 1.156 17.762 22.920 1.00 75.88 436 PRO A N 1
ATOM 3265 C CA . PRO A 1 436 ? 0.952 17.660 24.370 1.00 75.88 436 PRO A CA 1
ATOM 3266 C C . PRO A 1 436 ? 0.267 18.895 24.975 1.00 75.88 436 PRO A C 1
ATOM 3268 O O . PRO A 1 436 ? -0.669 18.801 25.762 1.00 75.88 436 PRO A O 1
ATOM 3271 N N . ASN A 1 437 ? 0.623 20.082 24.480 1.00 81.62 437 ASN A N 1
ATOM 3272 C CA . ASN A 1 437 ? 0.093 21.359 24.969 1.00 81.62 437 ASN A CA 1
ATOM 3273 C C . ASN A 1 437 ? -1.273 21.764 24.382 1.00 81.62 437 ASN A C 1
ATOM 3275 O O . ASN A 1 437 ? -1.806 22.827 24.720 1.00 81.62 437 ASN A O 1
ATOM 3279 N N . SER A 1 438 ? -1.853 20.957 23.493 1.00 88.06 438 SER A N 1
ATOM 3280 C CA . SER A 1 438 ? -3.188 21.216 22.951 1.00 88.06 438 SER A CA 1
ATOM 3281 C C . SER A 1 438 ? -4.283 20.960 23.998 1.00 88.06 438 SER A C 1
ATOM 3283 O O . SER A 1 438 ? -4.044 20.424 25.082 1.00 88.06 438 SER A O 1
ATOM 3285 N N . VAL A 1 439 ? -5.518 21.378 23.701 1.00 87.56 439 VAL A N 1
ATOM 3286 C CA . VAL A 1 439 ? -6.675 21.096 24.573 1.00 87.56 439 VAL A CA 1
ATOM 3287 C C . VAL A 1 439 ? -6.906 19.589 24.697 1.00 87.56 439 VAL A C 1
ATOM 3289 O O . VAL A 1 439 ? -7.132 19.098 25.802 1.00 87.56 439 VAL A O 1
ATOM 3292 N N . ASP A 1 440 ? -6.805 18.855 23.588 1.00 83.00 440 ASP A N 1
ATOM 3293 C CA . ASP A 1 440 ? -6.975 17.404 23.588 1.00 83.00 440 ASP A CA 1
ATOM 3294 C C . ASP A 1 440 ? -5.819 16.688 24.297 1.00 83.00 440 ASP A C 1
ATOM 3296 O O . ASP A 1 440 ? -6.087 15.778 25.077 1.00 83.00 440 ASP A O 1
ATOM 3300 N N . GLY A 1 441 ? -4.571 17.141 24.108 1.00 86.69 441 GLY A N 1
ATOM 3301 C CA . GLY A 1 441 ? -3.386 16.571 24.765 1.00 86.69 441 GLY A CA 1
ATOM 3302 C C . GLY A 1 441 ? -3.493 16.659 26.284 1.00 86.69 441 GLY A C 1
ATOM 3303 O O . GLY A 1 441 ? -3.499 15.640 26.968 1.00 86.69 441 GLY A O 1
ATOM 3304 N N . ARG A 1 442 ? -3.764 17.860 26.809 1.00 90.62 442 ARG A N 1
ATOM 3305 C CA . ARG A 1 442 ? -3.983 18.066 28.252 1.00 90.62 442 ARG A CA 1
ATOM 3306 C C . ARG A 1 442 ? -5.156 17.259 28.808 1.00 90.62 442 ARG A C 1
ATOM 3308 O O . ARG A 1 442 ? -5.112 16.827 29.957 1.00 90.62 442 ARG A O 1
ATOM 3315 N N . ARG A 1 443 ? -6.219 17.051 28.020 1.00 90.00 443 ARG A N 1
ATOM 3316 C CA . ARG A 1 443 ? -7.351 16.207 28.436 1.00 90.00 443 ARG A CA 1
ATOM 3317 C C . ARG A 1 443 ? -6.937 14.740 28.553 1.00 90.00 443 ARG A C 1
ATOM 3319 O O . ARG A 1 443 ? -7.339 14.089 29.513 1.00 90.00 443 ARG A O 1
ATOM 3326 N N . ILE A 1 444 ? -6.166 14.233 27.592 1.00 90.88 444 ILE A N 1
ATOM 3327 C CA . ILE A 1 444 ? -5.668 12.854 27.601 1.00 90.88 444 ILE A CA 1
ATOM 3328 C C . ILE A 1 444 ? -4.686 12.658 28.766 1.00 90.88 444 ILE A C 1
ATOM 3330 O O . ILE A 1 444 ? -4.869 11.723 29.541 1.00 90.88 444 ILE A O 1
ATOM 3334 N N . GLU A 1 445 ? -3.726 13.570 28.960 1.00 91.75 445 GLU A N 1
ATOM 3335 C CA . GLU A 1 445 ? -2.779 13.539 30.090 1.00 91.75 445 GLU A CA 1
ATOM 3336 C C . GLU A 1 445 ? -3.498 13.505 31.445 1.00 91.75 445 GLU A C 1
ATOM 3338 O O . GLU A 1 445 ? -3.174 12.691 32.310 1.00 91.75 445 GLU A O 1
ATOM 3343 N N . ALA A 1 446 ? -4.520 14.348 31.626 1.00 92.38 446 ALA A N 1
ATOM 3344 C CA . ALA A 1 446 ? -5.308 14.364 32.855 1.00 92.38 446 ALA A CA 1
ATOM 3345 C C . ALA A 1 446 ? -6.054 13.039 33.090 1.00 92.38 446 ALA A C 1
ATOM 3347 O O . ALA A 1 446 ? -6.184 12.592 34.231 1.00 92.38 446 ALA A O 1
ATOM 3348 N N . GLU A 1 447 ? -6.545 12.398 32.026 1.00 93.38 447 GLU A N 1
ATOM 3349 C CA . GLU A 1 447 ? -7.237 11.113 32.121 1.00 93.38 447 GLU A CA 1
ATOM 3350 C C . GLU A 1 447 ? -6.275 9.958 32.444 1.00 93.38 447 GLU A C 1
ATOM 3352 O O . GLU A 1 447 ? -6.590 9.131 33.302 1.00 93.38 447 GLU A O 1
ATOM 3357 N N . ILE A 1 448 ? -5.087 9.943 31.830 1.00 93.56 448 ILE A N 1
ATOM 3358 C CA . ILE A 1 448 ? -3.986 9.017 32.146 1.00 93.56 448 ILE A CA 1
ATOM 3359 C C . ILE A 1 448 ? -3.612 9.140 33.629 1.00 93.56 448 ILE A C 1
ATOM 3361 O O . ILE A 1 448 ? -3.673 8.149 34.359 1.00 93.56 448 ILE A O 1
ATOM 3365 N N . ALA A 1 449 ? -3.351 10.360 34.111 1.00 92.62 449 ALA A N 1
ATOM 3366 C CA . ALA A 1 449 ? -3.011 10.609 35.513 1.00 92.62 449 ALA A CA 1
ATOM 3367 C C . ALA A 1 449 ? -4.136 10.184 36.478 1.00 92.62 449 ALA A C 1
ATOM 3369 O O . ALA A 1 449 ? -3.887 9.665 37.569 1.00 92.62 449 ALA A O 1
ATOM 3370 N N . ALA A 1 450 ? -5.402 10.371 36.085 1.00 92.31 450 ALA A N 1
ATOM 3371 C CA . ALA A 1 450 ? -6.545 9.921 36.874 1.00 92.31 450 ALA A CA 1
ATOM 3372 C C . ALA A 1 450 ? -6.640 8.388 36.950 1.00 92.31 450 ALA A C 1
ATOM 3374 O O . ALA A 1 450 ? -7.036 7.850 37.989 1.00 92.31 450 ALA A O 1
ATOM 3375 N N . ILE A 1 451 ? -6.292 7.677 35.873 1.00 92.75 451 ILE A N 1
ATOM 3376 C CA . ILE A 1 451 ? -6.219 6.213 35.864 1.00 92.75 451 ILE A CA 1
ATOM 3377 C C . ILE A 1 451 ? -5.106 5.741 36.804 1.00 92.75 451 ILE A C 1
ATOM 3379 O O . ILE A 1 451 ? -5.407 4.978 37.723 1.00 92.75 451 ILE A O 1
ATOM 3383 N N . GLU A 1 452 ? -3.884 6.254 36.649 1.00 92.62 452 GLU A N 1
ATOM 3384 C CA . GLU A 1 452 ? -2.709 5.888 37.462 1.00 92.62 452 GLU A CA 1
ATOM 3385 C C . GLU A 1 452 ? -2.932 6.126 38.958 1.00 92.62 452 GLU A C 1
ATOM 3387 O O . GLU A 1 452 ? -2.565 5.301 39.793 1.00 92.62 452 GLU A O 1
ATOM 3392 N N . LYS A 1 453 ? -3.614 7.223 39.311 1.00 92.38 453 LYS A N 1
ATOM 3393 C CA . LYS A 1 453 ? -3.991 7.507 40.701 1.00 92.38 453 LYS A CA 1
ATOM 3394 C C . LYS A 1 453 ? -5.007 6.504 41.254 1.00 92.38 453 LYS A C 1
ATOM 3396 O O . LYS A 1 453 ? -4.972 6.186 42.439 1.00 92.38 453 LYS A O 1
ATOM 3401 N N . SER A 1 454 ? -5.956 6.064 40.427 1.00 87.50 454 SER A N 1
ATOM 3402 C CA . SER A 1 454 ? -7.043 5.167 40.850 1.00 87.50 454 SER A CA 1
ATOM 3403 C C . SER A 1 454 ? -6.651 3.688 40.870 1.00 87.50 454 SER A C 1
ATOM 3405 O O . SER A 1 454 ? -7.223 2.918 41.637 1.00 87.50 454 SER A O 1
ATOM 3407 N N . VAL A 1 455 ? -5.693 3.299 40.028 1.00 87.88 455 VAL A N 1
ATOM 3408 C CA . VAL A 1 455 ? -5.172 1.937 39.901 1.00 87.88 455 VAL A CA 1
ATOM 3409 C C . VAL A 1 455 ? -3.645 2.040 39.837 1.00 87.88 455 VAL A C 1
ATOM 3411 O O . VAL A 1 455 ? -3.084 2.116 38.741 1.00 87.88 455 VAL A O 1
ATOM 3414 N N . PRO A 1 456 ? -2.969 2.083 41.001 1.00 83.62 456 PRO A N 1
ATOM 3415 C CA . PRO A 1 456 ? -1.513 2.063 41.053 1.00 83.62 456 PRO A CA 1
ATOM 3416 C C . PRO A 1 456 ? -0.972 0.838 40.305 1.00 83.62 456 PRO A C 1
ATOM 3418 O O . PRO A 1 456 ? -1.533 -0.249 40.432 1.00 83.62 456 PRO A O 1
ATOM 3421 N N . GLU A 1 457 ? 0.094 1.023 39.523 1.00 84.75 457 GLU A N 1
ATOM 3422 C CA . GLU A 1 457 ? 0.748 -0.039 38.732 1.00 84.75 457 GLU A CA 1
ATOM 3423 C C . GLU A 1 457 ? -0.125 -0.675 37.629 1.00 84.75 457 GLU A C 1
ATOM 3425 O O . GLU A 1 457 ? 0.101 -1.819 37.227 1.00 84.75 457 GLU A O 1
ATOM 3430 N N . VAL A 1 458 ? -1.115 0.055 37.099 1.00 88.38 458 VAL A N 1
ATOM 3431 C CA . VAL A 1 458 ? -1.871 -0.393 35.919 1.00 88.38 458 VAL A CA 1
ATOM 3432 C C . VAL A 1 458 ? -0.927 -0.733 34.756 1.00 88.38 458 VAL A C 1
ATOM 3434 O O . VAL A 1 458 ? -0.112 0.081 34.329 1.00 88.38 458 VAL A O 1
ATOM 3437 N N . GLN A 1 459 ? -1.048 -1.950 34.226 1.00 90.00 459 GLN A N 1
ATOM 3438 C CA . GLN A 1 459 ? -0.297 -2.388 33.049 1.00 90.00 459 GLN A CA 1
ATOM 3439 C C . GLN A 1 459 ? -1.147 -2.164 31.788 1.00 90.00 459 GLN A C 1
ATOM 3441 O O . GLN A 1 459 ? -2.280 -2.657 31.743 1.00 90.00 459 GLN A O 1
ATOM 3446 N N . PRO A 1 460 ? -0.653 -1.434 30.768 1.00 89.06 460 PRO A N 1
ATOM 3447 C CA . PRO A 1 460 ? -1.396 -1.210 29.533 1.00 89.06 460 PRO A CA 1
ATOM 3448 C C . PRO A 1 460 ? -1.611 -2.526 28.781 1.00 89.06 460 PRO A C 1
ATOM 3450 O O . PRO A 1 460 ? -0.671 -3.283 28.534 1.00 89.06 460 PRO A O 1
ATOM 3453 N N . LEU A 1 461 ? -2.851 -2.779 28.361 1.00 90.75 461 LEU A N 1
ATOM 3454 C CA . LEU A 1 461 ? -3.172 -3.925 27.514 1.00 90.75 461 LEU A CA 1
ATOM 3455 C C . LEU A 1 461 ? -3.047 -3.532 26.034 1.00 90.75 461 LEU A C 1
ATOM 3457 O O . LEU A 1 461 ? -3.922 -2.852 25.498 1.00 90.75 461 LEU A O 1
ATOM 3461 N N . GLN A 1 462 ? -1.960 -3.958 25.383 1.00 86.81 462 GLN A N 1
ATOM 3462 C CA . GLN A 1 462 ? -1.591 -3.538 24.019 1.00 86.81 462 GLN A CA 1
ATOM 3463 C C . GLN A 1 462 ? -2.501 -4.102 22.914 1.00 86.81 462 GLN A C 1
ATOM 3465 O O . GLN A 1 462 ? -2.746 -3.429 21.913 1.00 86.81 462 GLN A O 1
ATOM 3470 N N . GLU A 1 463 ? -3.067 -5.295 23.110 1.00 88.06 463 GLU A N 1
ATOM 3471 C CA . GLU A 1 463 ? -4.035 -5.895 22.182 1.00 88.06 463 GLU A CA 1
ATOM 3472 C C . GLU A 1 463 ? -5.480 -5.733 22.684 1.00 88.06 463 GLU A C 1
ATOM 3474 O O . GLU A 1 463 ? -5.719 -5.718 23.896 1.00 88.06 463 GLU A O 1
ATOM 3479 N N . PRO A 1 464 ? -6.477 -5.665 21.783 1.00 87.38 464 PRO A N 1
ATOM 3480 C CA . PRO A 1 464 ? -7.874 -5.773 22.177 1.00 87.38 464 PRO A CA 1
ATOM 3481 C C . PRO A 1 464 ? -8.124 -7.075 22.959 1.00 87.38 464 PRO A C 1
ATOM 3483 O O . PRO A 1 464 ? -7.606 -8.131 22.576 1.00 87.38 464 PRO A O 1
ATOM 3486 N N . PRO A 1 465 ? -8.963 -7.063 24.011 1.00 85.38 465 PRO A N 1
ATOM 3487 C CA . PRO A 1 465 ? -9.279 -8.271 24.759 1.00 85.38 465 PRO A CA 1
ATOM 3488 C C . PRO A 1 465 ? -9.840 -9.369 23.836 1.00 85.38 465 PRO A C 1
ATOM 3490 O O . PRO A 1 465 ? -10.740 -9.141 23.014 1.00 85.38 465 PRO A O 1
ATOM 3493 N N . ARG A 1 466 ? -9.330 -10.598 23.965 1.00 78.25 466 ARG A N 1
ATOM 3494 C CA . ARG A 1 466 ? -9.871 -11.763 23.243 1.00 78.25 466 ARG A CA 1
ATOM 3495 C C . ARG A 1 466 ? -11.180 -12.214 23.877 1.00 78.25 466 ARG A C 1
ATOM 3497 O O . ARG A 1 466 ? -11.572 -11.750 24.945 1.00 78.25 466 ARG A O 1
ATOM 3504 N N . GLU A 1 467 ? -11.953 -13.023 23.163 1.00 62.47 467 GLU A N 1
ATOM 3505 C CA . GLU A 1 467 ? -13.076 -13.698 23.797 1.00 62.47 467 GLU A CA 1
ATOM 3506 C C . GLU A 1 467 ? -12.423 -14.658 24.762 1.00 62.47 467 GLU A C 1
ATOM 3508 O O . GLU A 1 467 ? -11.662 -15.531 24.354 1.00 62.47 467 GLU A O 1
ATOM 3513 N N . THR A 1 468 ? -12.671 -14.445 26.048 1.00 43.81 468 THR A N 1
ATOM 3514 C CA . THR A 1 468 ? -12.798 -15.590 26.918 1.00 43.81 468 THR A CA 1
ATOM 3515 C C . THR A 1 468 ? -13.906 -16.409 26.271 1.00 43.81 468 THR A C 1
ATOM 3517 O O . THR A 1 468 ? -15.087 -16.094 26.394 1.00 43.81 468 THR A O 1
ATOM 3520 N N . LEU A 1 469 ? -13.521 -17.415 25.479 1.00 31.67 469 LEU A N 1
ATOM 3521 C CA . LEU A 1 469 ? -14.334 -18.617 25.428 1.00 31.67 469 LEU A CA 1
ATOM 3522 C C . LEU A 1 469 ? -14.582 -18.916 26.905 1.00 31.67 469 LEU A C 1
ATOM 3524 O O . LEU A 1 469 ? -13.620 -19.049 27.667 1.00 31.67 469 LEU A O 1
ATOM 3528 N N . GLY A 1 470 ? -15.839 -18.781 27.328 1.00 28.45 470 GLY A N 1
ATOM 3529 C CA . GLY A 1 470 ? -16.223 -19.054 28.705 1.00 28.45 470 GLY A CA 1
ATOM 3530 C C . GLY A 1 470 ? -15.718 -20.440 29.127 1.00 28.45 470 GLY A C 1
ATOM 3531 O O . GLY A 1 470 ? -15.362 -21.231 28.250 1.00 28.45 470 GLY A O 1
ATOM 3532 N N . PRO A 1 471 ? -15.644 -20.692 30.442 1.00 32.03 471 PRO A N 1
ATOM 3533 C CA . PRO A 1 471 ? -15.041 -21.901 31.004 1.00 32.03 471 PRO A CA 1
ATOM 3534 C C . PRO A 1 471 ? -15.452 -23.200 30.307 1.00 32.03 471 PRO A C 1
ATOM 3536 O O . PRO A 1 471 ? -16.637 -23.315 29.910 1.00 32.03 471 PRO A O 1
#

Organism: NCBI:txid889272

Mean predicted aligned error: 10.52 Å

Radius of gyration: 25.61 Å; Cα contacts (8 Å, |Δi|>4): 939; chains: 1; bounding box: 66×56×71 Å

Foldseek 3Di:
DDDDDDDDPPPPPLPPLQPPPDADLEAEAPDAVQDDDDLVCLAPVNVVSNPQAQPRNYKYKYKHWAFCPPPNNLCNVVRAVPRWLDWWKKFLFWHGDTTIIMIITHSAFAKDAAPPLPLIGTRASDDDPLQDWGWGADPPRSQKIWTKHKAAWFQQPQPRFTWGWGADADAAIEIEGEDADACVVVCVVQDPPDHQQQPDDQVDSHDCPLFCCLKANHDDDTNHPRSGHQKIWIFTFMKGWRIFGRQQLELLHDCVRNPPHDYDVSRRRGHTYIYTYTPDTPDMDGNVNVVVLCVVLVVLLVQLLVCLLVLNLVSNLVSLVVSLVSQCVSRPPSSSSILQNVLSVLLSVLSVVLSVQSPDPQLLSVLLSLQRSLVSSVQDPVRRSHPSSNSNSVSSLVSNLVSLVVQLVPPDDPSVLLSLQANLLSLVVVLVPDDCPDPVNVVSVVVNVVSCVVDPPRHHDNGRDDDPPDD

Nearest PDB structures (foldseek):
  6hc2-assembly1_C  TM=3.327E-01  e=2.933E+00  Homo sapiens
  5cwn-assembly1_A  TM=2.369E-01  e=2.643E+00  synthetic construct

Sequence (471 aa):
MLEPMVLPDGLWDDFYLARARKMYDIVIVDAFNGKEPPRRFLTRDALVKMGLRSGSATLIAARWRGSPHGSSSPAVPHLMGDTLIFSQLFGSGGGDEEQNLYLIASATPANLIGPQGIAAWPIPGALPEHARPAATAVPGSPASRRVTLLGYLVRAREDGALCIDLPHYEMGAQRYRLSGPAVDALTKLLPSGEAAPTDGDIGSDGDTKATLRDLLGGGGFKRSDVRFSSVVVAVEGDAALAAVVHPDAASGVPKEIRGDAPTDPRLPFGGALYDLVVDKVLFTFDRSAWSKQKTKLSPIAARAVKAIGAHDFDAAGKSIVEYLAILRRDLGPFAEQLAAFAEVSRVQRQIERESAAVRAESAFVIAKACDRAGHAAGIDRFTSASEDAKAFVSALRGCARRGYREARQKESGEGARTATARLYALLQDDMLEVQPNSVDGRRIEAEIAAIEKSVPEVQPLQEPPRETLGP